Protein 4HON (pdb70)

Secondary structure (DSSP, 8-state):
--TT-PPEEE---TGGGS-HHHHHHHHHHTTGGGGSEEEEPPPTT--S-S--TT-TT-EES--EEEEEEEETTEEEEEEEE---EEHHHHHHHHTSTTTSPPP-SSHHHHHHHHHHSTTSS--EEEEEEE---S-TT--SS-TT----GGGHHHHHH----TTTTS-EEEEE-TT-EEEEEPPGGG-EEEEEEEEES-EEEEEE-GGGHHHHHHHHHHHSTTTTTT-S-GGGG--EEE-HHHHHHTT---EEEEEPTT-EEEEPTT-EEEEEESSSEEEEEEEE--GGGHHHHHH----SSSS------SHHHHHHH-GGGHHHHHHHH-/--TT-PPEEE---TGGGS-HHHHHHHHHHTTGGGGSEEEEPPPTT--SSS--TTGGG-EESS-EEEEEEEETTEEEEEEEE---EEHHHHHHHHHSTTTSPPP-SSHHHHHHHHHHTTTSS--EEEEEEE---S-TT--SS-TT----GGGHHHHHH----BTTTB-EEEEE-TT-EEEEE--GGG-EEEEEEEEES-EEEEEE-GGGHHHHHHHHHHHSTTHHHH-S-GGGG--EEE-HHHHHHTT---EEEEEPTT-EEEE-TT-EEEEEE-SSEEEEEEEE--GGGHHHHHH----SSSS------SHHHHHHH-TTTHHHHHHHH-/-----S-B-/------

B-factor: mean 20.5, std 7.8, range [8.02, 72.19]

Nearest PDB structures (foldseek):
  4hon-assembly2_B  TM=1.002E+00  e=4.553E-74  Homo sapiens
  4hoo-assembly2_B  TM=9.951E-01  e=5.581E-70  Homo sapiens
  4lxl-assembly1_A  TM=9.914E-01  e=5.053E-61  Homo sapiens
  2q8c-assembly2_B  TM=9.877E-01  e=1.586E-57  Homo sapiens
  3pdq-assembly1_A  TM=9.867E-01  e=2.946E-57  Homo sapiens

GO terms:
  GO:0006954 inflammatory response (P, IDA)
  GO:0005634 nucleus (C, IC)
  GO:0035861 site of double-strand break (C, IDA)
  GO:0001932 regulation of protein phosphorylation (P, IMP)
  GO:0035563 positive regulation of chromatin binding (P, IMP)
  GO:2001034 positive regulation of double-strand break repair via nonhomologous end joining (P, IMP)
  GO:0071479 cellular response to ionizing radiation (P, IMP)
  GO:0000724 double-strand break repair via homologous recombination (P, IMP)
  GO:0005634 nucleus (C, EXP)
  GO:0005654 nucleoplasm (C, TAS)
  GO:0032452 histone demethylase activity (F, TAS)
  GO:0005515 protein binding (F, IPI)
  GO:0032454 histone H3K9 demethylase activity (F, IDA)
  GO:0140684 histone H3K9me2/H3K9me3 demethylase activity (F, IDA)
  GO:0072562 blood microparticle (C, HDA)

Sequence (675 aa):
QNPNCNIMIFHPTKEEFNDFDKYIAYMESQGAHRAGLAKIIPPKEWKARETYDNISEILIATTPLQQVASGRAGVFTQYYHKKKKAMTVGEYRHLANSKKYQTPPHQNFEDLERKYWKNRIYNSPIYGADISSSGSLFDENTKQWNLGHLGTIQDLLEKECGVVIEGVNTPYLYFGMWKTTFAWHTEDMDLYSINYLHLGEPKTWYVVPPEHGQRLERLARELFPGSSRGCGAFLRHKVALISPTVLKENGIPFNRRITQEAGEFMVTFPYGYHAGFNHGFNCAEAINFATPRWIDYGKMASQCSCGEARVTFSMDAFVRILQPERYDLWKRGQDQNPNCNIMIFHPTKEEEFNDFDKYIAYMESQGAHRAGLAKIIPPKEWKARETYDNISSEILIATPLQQVASGRAGVFTQYHKKKKAMTVGEYRHLANSKKYQTPPHQNFEDLERKYWKNRIYNSPIYGADISSGSLFDENTKQWNLGHLGTIQDLLEKECGVVIEGVNTPYLYFGMWKTTFAWHTEDMDLYSINYLHLGEPKTWYVVPPEHGQRLERLARELFPGSSRGCGAFFLRHKVALISPTVLKENGIPFNRITQEAGEFMVTFPYGYHAGFNHGFNCAEAINFATPRWIDYGKMASQQCSCGEARVTFSMDAFVRILQPERYDLWKRGQDTARSSTGGKAARSTGG

Solvent-accessible surface area: 29691 Å² total

Foldseek 3Di:
DCPVLDAEEEEDAPVLQQAQQVNVVVCVVVVNQQNQKYKYFYHPPAAQADDPVPQQAAKLQWWWFWAWDDADQKTFIDTDTDHIDGNNVLQVVLCDPLRDFDDDDDDVGSQCCLRHCLRGSGFIKSWQAFDADGDPPRNGPRQLPNPAPVVCCCVVVVDDDRQANTKIKIWAFANAKFAWDADALLFKKKKAWADDFKKKKKKAGLVQLVVVVVVCPVRPDPQPVQWDHSCLLRGIGGGVVRCVVSVGDMDMDMDDHNMMMMGGGNIIMMTGTRGTTMMMMYTHHHLVCLVSSVVPGDTRRPSRHDHDDSLSVCVPPVVVCNVVSVVVVD/DPPVLDAEEEEDDPVRLQALQVVVVVCVVVVNQQNQKYKYFYHPPAAQDDDCVPQQAAKLQWWWFWAWDDDDQKTFTDTDTDHIDGLVVLQVVLCDPLRDFDDADDPVGSLVCLRHPLRGSRFIKSWQAFDADGDPPRNGPNQLPNPAPVVCCCVVVVDDDRQANTKIKIWAFASAKWAKDADVLLFKKKKAWADDFKKKKKKAGLVQLVVVVVVVCVSPVVQCVQKVHRCLLRTIGGGPVRCVVSVGDMDMDMDHHNMMMMGGGNIIMMIHTRGTTMMMMYTHHHLVSLVSSLVPDDTDNPSRPDHDDSLSVCVPPVVVCNVVSVVVVD/DDDDDDDDD/DADDDD

CATH classification: 2.60.120.650

Organism: Homo sapiens (NCBI:txid9606)

Radius of gyration: 28.62 Å; Cα contacts (8 Å, |Δi|>4): 1474; chains: 4; bounding box: 68×84×57 Å

InterPro domains:
  IPR003347 JmjC domain [PF02373] (179-295)
  IPR003347 JmjC domain [PS51184] (146-312)
  IPR003347 JmjC domain [SM00558] (146-312)
  IPR003349 JmjN domain [PF02375] (19-53)
  IPR003349 JmjN domain [PS51183] (18-60)
  IPR003349 JmjN domain [SM00545] (17-59)

Structure (mmCIF, N/CA/C/O backbone):
data_4HON
#
_entry.id   4HON
#
_cell.length_a   72.202
_cell.length_b   79.675
_cell.length_c   175.938
_cell.angle_alpha   90.00
_cell.angle_beta   90.00
_cell.angle_gamma   90.00
#
_symmetry.space_group_name_H-M   'P 21 21 21'
#
loop_
_entity.id
_entity.type
_entity.pdbx_description
1 polymer 'Lysine-specific demethylase 4D'
2 polymer 'Histone H3 Peptide'
3 non-polymer '2-OXOGLUTARIC ACID'
4 non-polymer 'NICKEL (II) ION'
5 non-polymer 'ZINC ION'
6 non-polymer 'THIOCYANATE ION'
7 non-polymer 'NITRATE ION'
8 non-polymer 1,3-PROPANDIOL
9 water water
#
loop_
_atom_site.group_PDB
_atom_site.id
_atom_site.type_symbol
_atom_site.label_atom_id
_atom_site.label_alt_id
_atom_site.label_comp_id
_atom_site.label_asym_id
_atom_site.label_entity_id
_atom_site.label_seq_id
_atom_site.pdbx_PDB_ins_code
_atom_site.Cartn_x
_atom_site.Cartn_y
_atom_site.Cartn_z
_atom_site.occupancy
_atom_site.B_iso_or_equiv
_atom_site.auth_seq_id
_atom_site.auth_comp_id
_atom_site.auth_asym_id
_atom_site.auth_atom_id
_atom_site.pdbx_PDB_model_num
ATOM 1 N N . GLN A 1 1 ? -16.931 -15.403 5.287 1.00 38.18 12 GLN A N 1
ATOM 2 C CA . GLN A 1 1 ? -17.005 -15.960 6.673 1.00 38.13 12 GLN A CA 1
ATOM 3 C C . GLN A 1 1 ? -17.253 -14.889 7.752 1.00 36.67 12 GLN A C 1
ATOM 4 O O . GLN A 1 1 ? -16.832 -13.746 7.612 1.00 36.74 12 GLN A O 1
ATOM 10 N N . ASN A 1 2 ? -17.959 -15.263 8.811 1.00 35.03 13 ASN A N 1
ATOM 11 C CA . ASN A 1 2 ? -18.456 -14.256 9.786 1.00 32.58 13 ASN A CA 1
ATOM 12 C C . ASN A 1 2 ? -18.979 -12.939 9.142 1.00 32.67 13 ASN A C 1
ATOM 13 O O . ASN A 1 2 ? -18.495 -11.836 9.463 1.00 31.99 13 ASN A O 1
ATOM 18 N N . PRO A 1 3 ? -19.971 -13.043 8.227 1.00 32.17 14 PRO A N 1
ATOM 19 C CA . PRO A 1 3 ? -20.389 -11.830 7.504 1.00 31.93 14 PRO A CA 1
ATOM 20 C C . PRO A 1 3 ? -21.014 -10.771 8.416 1.00 30.86 14 PRO A C 1
ATOM 21 O O . PRO A 1 3 ? -20.889 -9.574 8.148 1.00 31.48 14 PRO A O 1
ATOM 25 N N . ASN A 1 4 ? -21.691 -11.207 9.475 1.00 30.09 15 ASN A N 1
ATOM 26 C CA . ASN A 1 4 ? -22.365 -10.272 10.381 1.00 28.97 15 ASN A CA 1
ATOM 27 C C . ASN A 1 4 ? -21.453 -9.705 11.491 1.00 27.27 15 ASN A C 1
ATOM 28 O O . ASN A 1 4 ? -21.920 -8.951 12.351 1.00 26.21 15 ASN A O 1
ATOM 33 N N . CYS A 1 5 ? -20.176 -10.077 11.458 1.00 24.78 16 CYS A N 1
ATOM 34 C CA . CYS A 1 5 ? -19.173 -9.594 12.431 1.00 23.96 16 CYS A CA 1
ATOM 35 C C . CYS A 1 5 ? -19.569 -9.904 13.876 1.00 22.41 16 CYS A C 1
ATOM 36 O O . CYS A 1 5 ? -19.430 -9.038 14.743 1.00 21.28 16 CYS A O 1
ATOM 39 N N . ASN A 1 6 ? -20.044 -11.122 14.126 1.00 21.29 17 ASN A N 1
ATOM 40 C CA . ASN A 1 6 ? -20.371 -11.588 15.493 1.00 20.55 17 ASN A CA 1
ATOM 41 C C . ASN A 1 6 ? -19.100 -11.872 16.257 1.00 19.06 17 ASN A C 1
ATOM 42 O O . ASN A 1 6 ? -18.091 -12.282 15.658 1.00 19.56 17 ASN A O 1
ATOM 47 N N . ILE A 1 7 ? -19.133 -11.675 17.574 1.00 16.89 18 ILE A N 1
ATOM 48 C CA . ILE A 1 7 ? -17.977 -12.015 18.403 1.00 16.22 18 ILE A CA 1
ATOM 49 C C . ILE A 1 7 ? -17.957 -13.527 18.511 1.00 17.19 18 ILE A C 1
ATOM 50 O O . ILE A 1 7 ? -18.952 -14.126 18.960 1.00 17.63 18 ILE A O 1
ATOM 55 N N . MET A 1 8 ? -16.862 -14.139 18.069 1.00 15.82 19 MET A N 1
ATOM 56 C CA . MET A 1 8 ? -16.780 -15.595 18.073 1.00 16.02 19 MET A CA 1
ATOM 57 C C . MET A 1 8 ? -16.103 -16.083 19.350 1.00 15.63 19 MET A C 1
ATOM 58 O O . MET A 1 8 ? -15.265 -15.380 19.923 1.00 15.40 19 MET A O 1
ATOM 63 N N . ILE A 1 9 ? -16.488 -17.277 19.805 1.00 14.77 20 ILE A N 1
ATOM 64 C CA . ILE A 1 9 ? -15.979 -17.860 21.036 1.00 13.82 20 ILE A CA 1
ATOM 65 C C . ILE A 1 9 ? -15.347 -19.203 20.683 1.00 15.54 20 ILE A C 1
ATOM 66 O O . ILE A 1 9 ? -15.981 -20.013 19.978 1.00 16.05 20 ILE A O 1
ATOM 71 N N . PHE A 1 10 ? -14.117 -19.407 21.134 1.00 14.64 21 PHE A N 1
ATOM 72 C CA . PHE A 1 10 ? -13.309 -20.543 20.744 1.00 16.09 21 PHE A CA 1
ATOM 73 C C . PHE A 1 10 ? -13.008 -21.426 21.916 1.00 16.06 21 PHE A C 1
ATOM 74 O O . PHE A 1 10 ? -12.762 -20.946 23.016 1.00 15.56 21 PHE A O 1
ATOM 82 N N . HIS A 1 11 ? -13.001 -22.745 21.648 1.00 16.51 22 HIS A N 1
ATOM 83 C CA . HIS A 1 11 ? -12.666 -23.738 22.638 1.00 16.65 22 HIS A CA 1
ATOM 84 C C . HIS A 1 11 ? -11.553 -24.640 22.128 1.00 17.87 22 HIS A C 1
ATOM 85 O O . HIS A 1 11 ? -11.824 -25.795 21.731 1.00 17.79 22 HIS A O 1
ATOM 92 N N . PRO A 1 12 ? -10.304 -24.145 22.147 1.00 18.10 23 PRO A N 1
ATOM 93 C CA . PRO A 1 12 ? -9.182 -24.978 21.694 1.00 18.18 23 PRO A CA 1
ATOM 94 C C . PRO A 1 12 ? -8.963 -26.205 22.584 1.00 18.72 23 PRO A C 1
ATOM 95 O O . PRO A 1 12 ? -9.189 -26.183 23.796 1.00 18.36 23 PRO A O 1
ATOM 99 N N . THR A 1 13 ? -8.556 -27.306 21.957 1.00 19.99 24 THR A N 1
ATOM 100 C CA . THR A 1 13 ? -8.138 -28.479 22.693 1.00 20.88 24 THR A CA 1
ATOM 101 C C . THR A 1 13 ? -6.726 -28.241 23.248 1.00 22.01 24 THR A C 1
ATOM 102 O O . THR A 1 13 ? -6.030 -27.286 22.835 1.00 21.99 24 THR A O 1
ATOM 106 N N . LYS A 1 14 ? -6.286 -29.113 24.154 1.00 23.08 25 LYS A N 1
ATOM 107 C CA . LYS A 1 14 ? -4.918 -29.058 24.672 1.00 25.08 25 LYS A CA 1
ATOM 108 C C . LYS A 1 14 ? -3.903 -29.057 23.523 1.00 25.95 25 LYS A C 1
ATOM 109 O O . LYS A 1 14 ? -2.926 -28.302 23.572 1.00 26.26 25 LYS A O 1
ATOM 112 N N . GLU A 1 15 ? -4.148 -29.867 22.482 1.00 26.84 26 GLU A N 1
ATOM 113 C CA . GLU A 1 15 ? -3.229 -29.921 21.326 1.00 27.23 26 GLU A CA 1
ATOM 114 C C . GLU A 1 15 ? -3.214 -28.590 20.556 1.00 27.35 26 GLU A C 1
ATOM 115 O O . GLU A 1 15 ? -2.175 -28.184 20.010 1.00 27.99 26 GLU A O 1
ATOM 117 N N . GLU A 1 16 ? -4.359 -27.915 20.514 1.00 25.79 27 GLU A N 1
ATOM 118 C CA . GLU A 1 16 ? -4.477 -26.665 19.757 1.00 25.39 27 GLU A CA 1
ATOM 119 C C . GLU A 1 16 ? -3.947 -25.463 20.540 1.00 24.26 27 GLU A C 1
ATOM 120 O O . GLU A 1 16 ? -3.832 -24.359 19.985 1.00 24.61 27 GLU A O 1
ATOM 126 N N . PHE A 1 17 ? -3.585 -25.692 21.795 1.00 24.05 28 PHE A N 1
ATOM 127 C CA . PHE A 1 17 ? -3.190 -24.615 22.716 1.00 23.78 28 PHE A CA 1
ATOM 128 C C . PHE A 1 17 ? -1.683 -24.496 22.800 1.00 25.14 28 PHE A C 1
ATOM 129 O O . PHE A 1 17 ? -1.155 -23.724 23.606 1.00 23.88 28 PHE A O 1
ATOM 137 N N . ASN A 1 18 ? -0.985 -25.269 21.967 1.00 26.17 29 ASN A N 1
ATOM 138 C CA . ASN A 1 18 ? 0.462 -25.269 21.998 1.00 28.35 29 ASN A CA 1
ATOM 139 C C . ASN A 1 18 ? 1.145 -24.208 21.182 1.00 28.09 29 ASN A C 1
ATOM 140 O O . ASN A 1 18 ? 2.289 -23.853 21.476 1.00 30.59 29 ASN A O 1
ATOM 145 N N . ASP A 1 19 ? 0.477 -23.699 20.155 1.00 26.96 30 ASP A N 1
ATOM 146 C CA . ASP A 1 19 ? 1.148 -22.783 19.244 1.00 25.90 30 ASP A CA 1
ATOM 147 C C . ASP A 1 19 ? 0.271 -21.556 19.077 1.00 23.47 30 ASP A C 1
ATOM 148 O O . ASP A 1 19 ? -0.717 -21.586 18.340 1.00 22.66 30 ASP A O 1
ATOM 153 N N . PHE A 1 20 ? 0.645 -20.492 19.779 1.00 22.33 31 PHE A N 1
ATOM 154 C CA . PHE A 1 20 ? -0.236 -19.318 19.895 1.00 21.14 31 PHE A CA 1
ATOM 155 C C . PHE A 1 20 ? -0.524 -18.713 18.526 1.00 21.00 31 PHE A C 1
ATOM 156 O O . PHE A 1 20 ? -1.669 -18.533 18.124 1.00 20.18 31 PHE A O 1
ATOM 164 N N . ASP A 1 21 ? 0.533 -18.411 17.779 1.00 21.51 32 ASP A N 1
ATOM 165 C CA . ASP A 1 21 ? 0.331 -17.797 16.468 1.00 22.45 32 ASP A CA 1
ATOM 166 C C . ASP A 1 21 ? -0.534 -18.610 15.539 1.00 21.24 32 ASP A C 1
ATOM 167 O O . ASP A 1 21 ? -1.320 -18.059 14.757 1.00 20.40 32 ASP A O 1
ATOM 172 N N . LYS A 1 22 ? -0.351 -19.921 15.591 1.00 20.89 33 LYS A N 1
ATOM 173 C CA . LYS A 1 22 ? -1.112 -20.829 14.738 1.00 21.56 33 LYS A CA 1
ATOM 174 C C . LYS A 1 22 ? -2.597 -20.768 15.051 1.00 20.47 33 LYS A C 1
ATOM 175 O O . LYS A 1 22 ? -3.444 -20.757 14.132 1.00 20.95 33 LYS A O 1
ATOM 181 N N . TYR A 1 23 ? -2.916 -20.755 16.342 1.00 20.30 34 TYR A N 1
ATOM 182 C CA . TYR A 1 23 ? -4.319 -20.656 16.762 1.00 19.54 34 TYR A CA 1
ATOM 183 C C . TYR A 1 23 ? -4.958 -19.310 16.409 1.00 18.77 34 TYR A C 1
ATOM 184 O O . TYR A 1 23 ? -6.099 -19.282 15.930 1.00 19.45 34 TYR A O 1
ATOM 193 N N . ILE A 1 24 ? -4.210 -18.207 16.577 1.00 18.82 35 ILE A N 1
ATOM 194 C CA . ILE A 1 24 ? -4.709 -16.878 16.136 1.00 18.39 35 ILE A CA 1
ATOM 195 C C . ILE A 1 24 ? -5.030 -16.912 14.629 1.00 18.80 35 ILE A C 1
ATOM 196 O O . ILE A 1 24 ? -6.105 -16.501 14.195 1.00 17.26 35 ILE A O 1
ATOM 201 N N . ALA A 1 25 ? -4.115 -17.475 13.832 1.00 18.90 36 ALA A N 1
ATOM 202 C CA . ALA A 1 25 ? -4.366 -17.598 12.395 1.00 19.47 36 ALA A CA 1
ATOM 203 C C . ALA A 1 25 ? -5.621 -18.420 12.092 1.00 19.28 36 ALA A C 1
ATOM 204 O O . ALA A 1 25 ? -6.430 -18.061 11.223 1.00 18.94 36 ALA A O 1
ATOM 206 N N . TYR A 1 26 ? -5.773 -19.531 12.801 1.00 19.71 37 TYR A N 1
ATOM 207 C CA . TYR A 1 26 ? -6.963 -20.361 12.655 1.00 20.96 37 TYR A CA 1
ATOM 208 C C . TYR A 1 26 ? -8.249 -19.559 12.957 1.00 19.44 37 TYR A C 1
ATOM 209 O O . TYR A 1 26 ? -9.217 -19.609 12.197 1.00 19.60 37 TYR A O 1
ATOM 218 N N . MET A 1 27 ? -8.251 -18.830 14.074 1.00 18.35 38 MET A N 1
ATOM 219 C CA . MET A 1 27 ? -9.384 -17.984 14.426 1.00 17.62 38 MET A CA 1
ATOM 220 C C . MET A 1 27 ? -9.717 -17.011 13.290 1.00 17.33 38 MET A C 1
ATOM 221 O O . MET A 1 27 ? -10.872 -16.849 12.910 1.00 17.79 38 MET A O 1
ATOM 226 N N . GLU A 1 28 ? -8.686 -16.398 12.708 1.00 17.81 39 GLU A N 1
ATOM 227 C CA . GLU A 1 28 ? -8.920 -15.467 11.613 1.00 18.34 39 GLU A CA 1
ATOM 228 C C . GLU A 1 28 ? -9.415 -16.162 10.359 1.00 19.05 39 GLU A C 1
ATOM 229 O O . GLU A 1 28 ? -10.170 -15.568 9.582 1.00 19.01 39 GLU A O 1
ATOM 235 N N . SER A 1 29 ? -9.008 -17.421 10.174 1.00 20.65 40 SER A N 1
ATOM 236 C CA . SER A 1 29 ? -9.474 -18.171 9.006 1.00 21.49 40 SER A CA 1
ATOM 237 C C . SER A 1 29 ? -10.983 -18.440 9.105 1.00 22.09 40 SER A C 1
ATOM 238 O O . SER A 1 29 ? -11.629 -18.680 8.077 1.00 23.32 40 SER A O 1
ATOM 241 N N . GLN A 1 30 ? -11.533 -18.398 10.331 1.00 21.95 41 GLN A N 1
ATOM 242 C CA . GLN A 1 30 ? -12.972 -18.541 10.597 1.00 21.45 41 GLN A CA 1
ATOM 243 C C . GLN A 1 30 ? -13.721 -17.196 10.681 1.00 20.44 41 GLN A C 1
ATOM 244 O O . GLN A 1 30 ? -14.929 -17.162 10.911 1.00 20.46 41 GLN A O 1
ATOM 250 N N . GLY A 1 31 ? -12.981 -16.109 10.472 1.00 19.13 42 GLY A N 1
ATOM 251 C CA . GLY A 1 31 ? -13.523 -14.763 10.376 1.00 18.74 42 GLY A CA 1
ATOM 252 C C . GLY A 1 31 ? -13.572 -14.032 11.722 1.00 18.42 42 GLY A C 1
ATOM 253 O O . GLY A 1 31 ? -14.270 -13.017 11.833 1.00 17.66 42 GLY A O 1
ATOM 254 N N . ALA A 1 32 ? -12.825 -14.510 12.717 1.00 16.54 43 ALA A N 1
ATOM 255 C CA . ALA A 1 32 ? -12.951 -13.953 14.093 1.00 17.24 43 ALA A CA 1
ATOM 256 C C . ALA A 1 32 ? -12.634 -12.454 14.102 1.00 17.35 43 ALA A C 1
ATOM 257 O O . ALA A 1 32 ? -13.299 -11.679 14.809 1.00 18.07 43 ALA A O 1
ATOM 259 N N . HIS A 1 33 ? -11.589 -12.071 13.365 1.00 17.32 44 HIS A N 1
ATOM 260 C CA . HIS A 1 33 ? -11.142 -10.674 13.304 1.00 17.42 44 HIS A CA 1
ATOM 261 C C . HIS A 1 33 ? -12.194 -9.674 12.825 1.00 17.46 44 HIS A C 1
ATOM 262 O O . HIS A 1 33 ? -12.094 -8.465 13.160 1.00 16.72 44 HIS A O 1
ATOM 269 N N . ARG A 1 34 ? -13.196 -10.136 12.068 1.00 16.54 45 ARG A N 1
ATOM 270 C CA . ARG A 1 34 ? -14.207 -9.228 11.510 1.00 17.66 45 ARG A CA 1
ATOM 271 C C . ARG A 1 34 ? -15.021 -8.554 12.630 1.00 17.33 45 ARG A C 1
ATOM 272 O O . ARG A 1 34 ? -15.469 -7.421 12.469 1.00 17.12 45 ARG A O 1
ATOM 280 N N . ALA A 1 35 ? -15.191 -9.246 13.752 1.00 15.66 46 ALA A N 1
ATOM 281 C CA . ALA A 1 35 ? -15.919 -8.660 14.903 1.00 15.42 46 ALA A CA 1
ATOM 282 C C . ALA A 1 35 ? -15.074 -7.617 15.661 1.00 14.76 46 ALA A C 1
ATOM 283 O O . ALA A 1 35 ? -15.628 -6.745 16.361 1.00 14.05 46 ALA A O 1
ATOM 285 N N . GLY A 1 36 ? -13.754 -7.780 15.601 1.00 13.62 47 GLY A N 1
ATOM 286 C CA . GLY A 1 36 ? -12.821 -6.910 16.329 1.00 13.24 47 GLY A CA 1
ATOM 287 C C . GLY A 1 36 ? -12.432 -7.440 17.689 1.00 12.62 47 GLY A C 1
ATOM 288 O O . GLY A 1 36 ? -11.501 -6.941 18.318 1.00 13.16 47 GLY A O 1
ATOM 289 N N . LEU A 1 37 ? -13.139 -8.472 18.139 1.00 12.96 48 LEU A N 1
ATOM 290 C CA . LEU A 1 37 ? -12.897 -9.047 19.454 1.00 13.14 48 LEU A CA 1
ATOM 291 C C . LEU A 1 37 ? -13.291 -10.533 19.387 1.00 12.67 48 LEU A C 1
ATOM 292 O O . LEU A 1 37 ? -14.292 -10.857 18.735 1.00 13.33 48 LEU A O 1
ATOM 297 N N . ALA A 1 38 ? -12.523 -11.399 20.037 1.00 12.14 49 ALA A N 1
ATOM 298 C CA . ALA A 1 38 ? -12.913 -12.834 20.201 1.00 12.89 49 ALA A CA 1
ATOM 299 C C . ALA A 1 38 ? -12.696 -13.285 21.639 1.00 13.61 49 ALA A C 1
ATOM 300 O O . ALA A 1 38 ? -11.807 -12.777 22.327 1.00 13.08 49 ALA A O 1
ATOM 302 N N . LYS A 1 39 ? -13.464 -14.297 22.068 1.00 12.84 50 LYS A N 1
ATOM 303 C CA . LYS A 1 39 ? -13.221 -14.938 23.357 1.00 12.88 50 LYS A CA 1
ATOM 304 C C . LYS A 1 39 ? -12.542 -16.301 23.164 1.00 13.07 50 LYS A C 1
ATOM 305 O O . LYS A 1 39 ? -12.899 -17.031 22.243 1.00 13.58 50 LYS A O 1
ATOM 311 N N . ILE A 1 40 ? -11.538 -16.597 23.992 1.00 13.06 51 ILE A N 1
ATOM 312 C CA . ILE A 1 40 ? -10.946 -17.945 23.992 1.00 13.41 51 ILE A CA 1
ATOM 313 C C . ILE A 1 40 ? -11.065 -18.577 25.365 1.00 13.64 51 ILE A C 1
ATOM 314 O O . ILE A 1 40 ? -10.557 -18.073 26.394 1.00 13.82 51 ILE A O 1
ATOM 319 N N . ILE A 1 41 ? -11.770 -19.695 25.389 1.00 13.97 52 ILE A N 1
ATOM 320 C CA . ILE A 1 41 ? -11.905 -20.452 26.594 1.00 15.16 52 ILE A CA 1
ATOM 321 C C . ILE A 1 41 ? -10.846 -21.565 26.612 1.00 16.10 52 ILE A C 1
ATOM 322 O O . ILE A 1 41 ? -10.862 -22.411 25.713 1.00 16.62 52 ILE A O 1
ATOM 327 N N . PRO A 1 42 ? -9.937 -21.568 27.605 1.00 16.88 53 PRO A N 1
ATOM 328 C CA . PRO A 1 42 ? -8.815 -22.510 27.551 1.00 17.62 53 PRO A CA 1
ATOM 329 C C . PRO A 1 42 ? -9.282 -23.943 27.814 1.00 18.61 53 PRO A C 1
ATOM 330 O O . PRO A 1 42 ? -10.350 -24.124 28.426 1.00 17.58 53 PRO A O 1
ATOM 334 N N . PRO A 1 43 ? -8.489 -24.938 27.384 1.00 19.53 54 PRO A N 1
ATOM 335 C CA . PRO A 1 43 ? -8.879 -26.335 27.695 1.00 21.50 54 PRO A CA 1
ATOM 336 C C . PRO A 1 43 ? -9.036 -26.558 29.181 1.00 23.84 54 PRO A C 1
ATOM 337 O O . PRO A 1 43 ? -8.282 -26.002 30.013 1.00 23.73 54 PRO A O 1
ATOM 341 N N . LYS A 1 44 ? -9.986 -27.431 29.497 1.00 26.71 55 LYS A N 1
ATOM 342 C CA . LYS A 1 44 ? -10.405 -27.697 30.873 1.00 28.80 55 LYS A CA 1
ATOM 343 C C . LYS A 1 44 ? -9.216 -27.865 31.815 1.00 29.47 55 LYS A C 1
ATOM 344 O O . LYS A 1 44 ? -9.209 -27.291 32.916 1.00 30.72 55 LYS A O 1
ATOM 350 N N . GLU A 1 45 ? -8.214 -28.623 31.385 1.00 29.26 56 GLU A N 1
ATOM 351 C CA . GLU A 1 45 ? -7.052 -28.936 32.216 1.00 29.81 56 GLU A CA 1
ATOM 352 C C . GLU A 1 45 ? -6.046 -27.808 32.458 1.00 30.11 56 GLU A C 1
ATOM 353 O O . GLU A 1 45 ? -5.306 -27.827 33.444 1.00 31.07 56 GLU A O 1
ATOM 355 N N . TRP A 1 46 ? -6.010 -26.832 31.558 1.00 28.43 57 TRP A N 1
ATOM 356 C CA . TRP A 1 46 ? -5.009 -25.764 31.618 1.00 26.35 57 TRP A CA 1
ATOM 357 C C . TRP A 1 46 ? -5.246 -24.889 32.850 1.00 26.18 57 TRP A C 1
ATOM 358 O O . TRP A 1 46 ? -6.385 -24.665 33.265 1.00 25.90 57 TRP A O 1
ATOM 369 N N . LYS A 1 47 ? -4.165 -24.406 33.442 1.00 26.29 58 LYS A N 1
ATOM 370 C CA . LYS A 1 47 ? -4.278 -23.296 34.400 1.00 26.42 58 LYS A CA 1
ATOM 371 C C . LYS A 1 47 ? -3.140 -22.308 34.269 1.00 25.23 58 LYS A C 1
ATOM 372 O O . LYS A 1 47 ? -2.007 -22.685 33.996 1.00 24.87 58 LYS A O 1
ATOM 376 N N . ALA A 1 48 ? -3.439 -21.034 34.487 1.00 23.42 59 ALA A N 1
ATOM 377 C CA . ALA A 1 48 ? -2.422 -19.996 34.423 1.00 22.63 59 ALA A CA 1
ATOM 378 C C . ALA A 1 48 ? -1.408 -20.075 35.566 1.00 22.88 59 ALA A C 1
ATOM 379 O O . ALA A 1 48 ? -0.214 -19.829 35.386 1.00 21.43 59 ALA A O 1
ATOM 381 N N . ARG A 1 49 ? -1.912 -20.411 36.748 1.00 23.83 60 ARG A N 1
ATOM 382 C CA . ARG A 1 49 ? -1.147 -20.343 37.965 1.00 25.54 60 ARG A CA 1
ATOM 383 C C . ARG A 1 49 ? -1.786 -21.348 38.911 1.00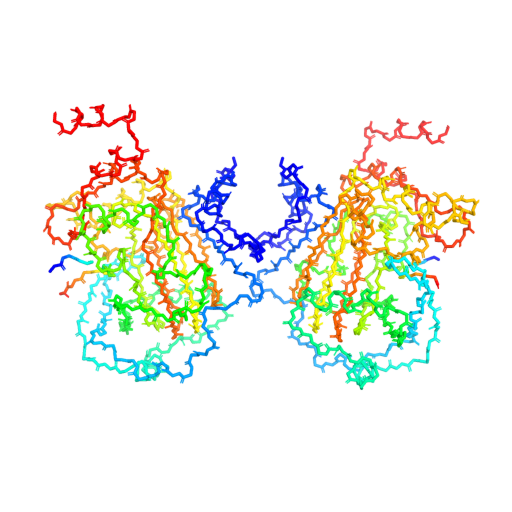 26.24 60 ARG A C 1
ATOM 384 O O . ARG A 1 49 ? -3.008 -21.535 38.888 1.00 25.48 60 ARG A O 1
ATOM 392 N N . GLU A 1 50 ? -0.968 -21.937 39.773 1.00 27.55 61 GLU A N 1
ATOM 393 C CA . GLU A 1 50 ? -1.460 -22.971 40.686 1.00 29.07 61 GLU A CA 1
ATOM 394 C C . GLU A 1 50 ? -2.387 -22.375 41.750 1.00 28.41 61 GLU A C 1
ATOM 395 O O . GLU A 1 50 ? -3.499 -22.856 41.932 1.00 28.29 61 GLU A O 1
ATOM 401 N N . THR A 1 51 ? -1.923 -21.326 42.427 1.00 27.76 62 THR A N 1
ATOM 402 C CA . THR A 1 51 ? -2.748 -20.640 43.401 1.00 28.11 62 THR A CA 1
ATOM 403 C C . THR A 1 51 ? -2.590 -19.116 43.347 1.00 26.45 62 THR A C 1
ATOM 404 O O . THR A 1 51 ? -1.537 -18.606 42.963 1.00 26.42 62 THR A O 1
ATOM 408 N N . TYR A 1 52 ? -3.615 -18.414 43.808 1.00 26.00 63 TYR A N 1
ATOM 409 C CA . TYR A 1 52 ? -3.523 -16.962 43.992 1.00 25.99 63 TYR A CA 1
ATOM 410 C C . TYR A 1 52 ? -3.549 -16.589 45.474 1.00 27.43 63 TYR A C 1
ATOM 411 O O . TYR A 1 52 ? -3.955 -15.485 45.839 1.00 27.01 63 TYR A O 1
ATOM 420 N N . ASP A 1 53 ? -3.084 -17.525 46.307 1.00 29.65 64 ASP A N 1
ATOM 421 C CA . ASP A 1 53 ? -3.104 -17.424 47.775 1.00 32.03 64 ASP A CA 1
ATOM 422 C C . ASP A 1 53 ? -2.246 -16.336 48.337 1.00 31.90 64 ASP A C 1
ATOM 423 O O . ASP A 1 53 ? -2.481 -15.882 49.461 1.00 32.05 64 ASP A O 1
ATOM 428 N N . ASN A 1 54 ? -1.274 -15.937 47.553 1.00 31.74 65 ASN A N 1
ATOM 429 C CA . ASN A 1 54 ? -0.324 -15.029 48.053 1.00 31.88 65 ASN A CA 1
ATOM 430 C C . ASN A 1 54 ? -0.157 -13.798 47.237 1.00 31.90 65 ASN A C 1
ATOM 431 O O . ASN A 1 54 ? 0.915 -13.335 47.051 1.00 33.71 65 ASN A O 1
ATOM 436 N N . ILE A 1 55 ? -1.249 -13.253 46.780 1.00 29.10 66 ILE A N 1
ATOM 437 C CA . ILE A 1 55 ? -1.170 -11.996 46.004 1.00 27.78 66 ILE A CA 1
ATOM 438 C C . ILE A 1 55 ? -1.578 -10.739 46.775 1.00 26.20 66 ILE A C 1
ATOM 439 O O . ILE A 1 55 ? -1.376 -9.626 46.288 1.00 24.16 66 ILE A O 1
ATOM 444 N N . SER A 1 56 ? -2.114 -10.913 47.981 1.00 25.19 67 SER A N 1
ATOM 445 C CA . SER A 1 56 ? -2.596 -9.775 48.763 1.00 24.45 67 SER A CA 1
ATOM 446 C C . SER A 1 56 ? -1.499 -8.787 49.145 1.00 23.29 67 SER A C 1
ATOM 447 O O . SER A 1 56 ? -1.808 -7.643 49.416 1.00 21.56 67 SER A O 1
ATOM 450 N N . GLU A 1 57 ? -0.230 -9.230 49.170 1.00 22.33 68 GLU A N 1
ATOM 451 C CA . GLU A 1 57 ? 0.884 -8.338 49.545 1.00 23.25 68 GLU A CA 1
ATOM 452 C C . GLU A 1 57 ? 1.495 -7.538 48.390 1.00 21.99 68 GLU A C 1
ATOM 45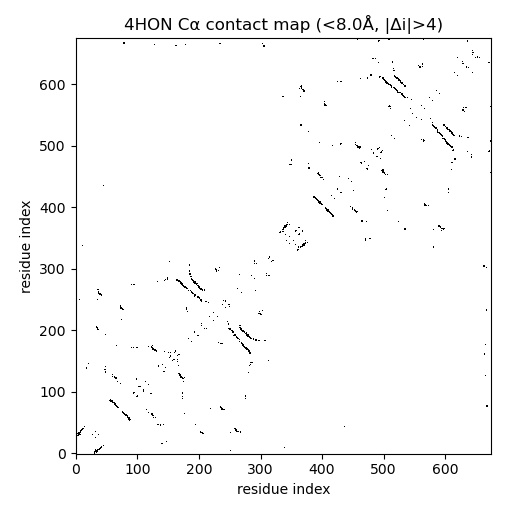3 O O . GLU A 1 57 ? 2.338 -6.654 48.607 1.00 22.51 68 GLU A O 1
ATOM 459 N N . ILE A 1 58 ? 1.030 -7.790 47.165 1.00 20.39 69 ILE A N 1
ATOM 460 C CA . ILE A 1 58 ? 1.482 -7.015 46.024 1.00 19.02 69 ILE A CA 1
ATOM 461 C C . ILE A 1 58 ? 1.126 -5.544 46.282 1.00 18.47 69 ILE A C 1
ATOM 462 O O . ILE A 1 58 ? 0.010 -5.242 46.699 1.00 18.18 69 ILE A O 1
ATOM 467 N N . LEU A 1 59 ? 2.089 -4.643 46.094 1.00 18.14 70 LEU A N 1
ATOM 468 C CA . LEU A 1 59 ? 1.865 -3.222 46.288 1.00 17.78 70 LEU A CA 1
ATOM 469 C C . LEU A 1 59 ? 1.378 -2.557 44.978 1.00 17.20 70 LEU A C 1
ATOM 470 O O . LEU A 1 59 ? 2.039 -2.617 43.933 1.00 18.01 70 LEU A O 1
ATOM 475 N N . ILE A 1 60 ? 0.229 -1.921 45.053 1.00 17.24 71 ILE A N 1
ATOM 476 C CA . ILE A 1 60 ? -0.241 -1.082 43.926 1.00 16.48 71 ILE A CA 1
ATOM 477 C C . ILE A 1 60 ? 0.309 0.317 44.175 1.00 16.99 71 ILE A C 1
ATOM 478 O O . ILE A 1 60 ? -0.199 1.037 45.021 1.00 17.29 71 ILE A O 1
ATOM 483 N N . ALA A 1 61 ? 1.351 0.688 43.437 1.00 18.38 72 ALA A N 1
ATOM 484 C CA . ALA A 1 61 ? 2.102 1.937 43.711 1.00 18.68 72 ALA A CA 1
ATOM 485 C C . ALA A 1 61 ? 1.264 3.163 43.425 1.00 18.72 72 ALA A C 1
ATOM 486 O O . ALA A 1 61 ? 1.339 4.163 44.150 1.00 18.38 72 ALA A O 1
ATOM 488 N N . THR A 1 62 ? 0.454 3.106 42.370 1.00 18.14 73 THR A N 1
ATOM 489 C CA A THR A 1 62 ? -0.302 4.275 41.947 0.50 17.16 73 THR A CA 1
ATOM 490 C CA B THR A 1 62 ? -0.322 4.292 41.966 0.50 17.94 73 THR A CA 1
ATOM 491 C C . THR A 1 62 ? -1.729 3.914 41.523 1.00 17.08 73 THR A C 1
ATOM 492 O O . THR A 1 62 ? -2.000 3.842 40.321 1.00 17.18 73 THR A O 1
ATOM 499 N N . PRO A 1 63 ? -2.626 3.668 42.500 1.00 16.86 74 PRO A N 1
ATOM 500 C CA . PRO A 1 63 ? -4.017 3.449 42.109 1.00 16.41 74 PRO A CA 1
ATOM 501 C C . PRO A 1 63 ? -4.560 4.742 41.507 1.00 17.00 74 PRO A C 1
ATOM 502 O O . PRO A 1 63 ? -4.091 5.841 41.875 1.00 16.96 74 PRO A O 1
ATOM 506 N N . LEU A 1 64 ? -5.514 4.629 40.565 1.00 16.23 75 LEU A N 1
ATOM 507 C CA . LEU A 1 64 ? -6.038 5.799 39.844 1.00 15.78 75 LEU A CA 1
ATOM 508 C C . LEU A 1 64 ? -7.527 5.951 40.077 1.00 15.60 75 LEU A C 1
ATOM 509 O O . LEU A 1 64 ? -8.306 5.018 39.823 1.00 14.76 75 LEU A O 1
ATOM 514 N N . GLN A 1 65 ? -7.935 7.124 40.514 1.00 14.06 76 GLN A N 1
ATOM 515 C CA . GLN A 1 65 ? -9.353 7.409 40.664 1.00 14.08 76 GLN A CA 1
ATOM 516 C C . GLN A 1 65 ? -9.879 7.875 39.310 1.00 14.77 76 GLN A C 1
ATOM 517 O O . GLN A 1 65 ? -9.290 8.769 38.663 1.00 14.25 76 GLN A O 1
ATOM 523 N N . GLN A 1 66 ? -10.945 7.228 38.845 1.00 13.68 77 GLN A N 1
ATOM 524 C CA . GLN A 1 66 ? -11.436 7.476 37.499 1.00 13.20 77 GLN A CA 1
ATOM 525 C C . GLN A 1 66 ? -12.671 8.362 37.495 1.00 13.66 77 GLN A C 1
ATOM 526 O O . GLN A 1 66 ? -13.791 7.904 37.742 1.00 13.31 77 GLN A O 1
ATOM 532 N N . VAL A 1 67 ? -12.458 9.640 37.242 1.00 13.13 78 VAL A N 1
ATOM 533 C CA . VAL A 1 67 ? -13.508 10.643 37.410 1.00 13.75 78 VAL A CA 1
ATOM 534 C C . VAL A 1 67 ? -14.176 10.931 36.096 1.00 12.84 78 VAL A C 1
ATOM 535 O O . VAL A 1 67 ? -13.525 11.402 35.146 1.00 14.01 78 VAL A O 1
ATOM 539 N N . ALA A 1 68 ? -15.473 10.618 36.021 1.00 12.76 79 ALA A N 1
ATOM 540 C CA . ALA A 1 68 ? -16.247 10.829 34.802 1.00 12.78 79 ALA A CA 1
ATOM 541 C C . ALA A 1 68 ? -17.094 12.076 34.926 1.00 13.77 79 ALA A C 1
ATOM 542 O O . ALA A 1 68 ? -17.688 12.330 36.016 1.00 14.38 79 ALA A O 1
ATOM 544 N N . SER A 1 69 ? -17.223 12.801 33.802 1.00 13.99 80 SER A N 1
ATOM 545 C CA . SER A 1 69 ? -18.085 14.004 33.740 1.00 15.14 80 SER A CA 1
ATOM 546 C C . SER A 1 69 ? -18.974 13.882 32.524 1.00 14.75 80 SER A C 1
ATOM 547 O O . SER A 1 69 ? -18.478 13.577 31.446 1.00 15.09 80 SER A O 1
ATOM 550 N N . GLY A 1 70 ? -20.276 14.107 32.670 1.00 14.46 81 GLY A N 1
ATOM 551 C CA . GLY A 1 70 ? -21.140 14.138 31.504 1.00 15.14 81 GLY A CA 1
ATOM 552 C C . GLY A 1 70 ? -22.533 13.684 31.884 1.00 15.68 81 GLY A C 1
ATOM 553 O O . GLY A 1 70 ? -22.896 13.701 33.066 1.00 15.32 81 GLY A O 1
ATOM 554 N N . ARG A 1 71 ? -23.294 13.243 30.879 1.00 15.78 82 ARG A N 1
ATOM 555 C CA . ARG A 1 71 ? -24.656 12.800 31.089 1.00 16.22 82 ARG A CA 1
ATOM 556 C C . ARG A 1 71 ? -25.191 12.043 29.886 1.00 15.34 82 ARG A C 1
ATOM 557 O O . ARG A 1 71 ? -24.617 12.133 28.785 1.00 14.91 82 ARG A O 1
ATOM 565 N N . ALA A 1 72 ? -26.306 11.341 30.083 1.00 15.31 83 ALA A N 1
ATOM 566 C CA . ALA A 1 72 ? -27.013 10.692 28.973 1.00 16.32 83 ALA A CA 1
ATOM 567 C C . ALA A 1 72 ? -26.095 9.815 28.115 1.00 15.92 83 ALA A C 1
ATOM 568 O O . ALA A 1 72 ? -26.133 9.860 26.874 1.00 15.67 83 ALA A O 1
ATOM 570 N N . GLY A 1 73 ? -25.238 9.059 28.789 1.00 16.04 84 GLY A N 1
ATOM 571 C CA . GLY A 1 73 ? -24.438 8.058 28.093 1.00 16.31 84 GLY A CA 1
ATOM 572 C C . GLY A 1 73 ? -23.175 8.580 27.414 1.00 16.16 84 GLY A C 1
ATOM 573 O O . GLY A 1 73 ? -22.509 7.827 26.711 1.00 15.96 84 GLY A O 1
ATOM 574 N N . VAL A 1 74 ? -22.833 9.860 27.618 1.00 14.91 85 VAL A N 1
ATOM 575 C CA . VAL A 1 74 ? -21.663 10.467 26.971 1.00 13.68 85 VAL A CA 1
ATOM 576 C C . VAL A 1 74 ? -20.820 11.136 28.073 1.00 14.10 85 VAL A C 1
ATOM 577 O O . VAL A 1 74 ? -21.237 12.136 28.677 1.00 13.46 85 VAL A O 1
ATOM 581 N N . PHE A 1 75 ? -19.626 10.614 28.316 1.00 12.28 86 PHE A N 1
ATOM 582 C CA . PHE A 1 75 ? -18.776 11.125 29.403 1.00 12.28 86 PHE A CA 1
ATOM 583 C C . PHE A 1 75 ? -17.346 11.264 28.953 1.00 12.90 86 PHE A C 1
ATOM 584 O O . PHE A 1 75 ? -16.923 10.549 28.046 1.00 12.52 86 PHE A O 1
ATOM 592 N N . THR A 1 76 ? -16.607 12.177 29.590 1.00 13.67 87 THR A N 1
ATOM 593 C CA . THR A 1 76 ? -15.156 12.137 29.531 1.00 14.40 87 THR A CA 1
ATOM 594 C C . THR A 1 76 ? -14.673 11.649 30.897 1.00 14.71 87 THR A C 1
ATOM 595 O O . THR A 1 76 ? -15.344 11.838 31.930 1.00 14.09 87 THR A O 1
ATOM 599 N N . GLN A 1 77 ? -13.543 10.962 30.893 1.00 15.21 88 GLN A N 1
ATOM 600 C CA . GLN A 1 77 ? -12.981 10.427 32.123 1.00 14.73 88 GLN A CA 1
ATOM 601 C C . GLN A 1 77 ? -11.522 10.876 32.237 1.00 15.32 88 GLN A C 1
ATOM 602 O O . GLN A 1 77 ? -10.785 10.901 31.245 1.00 14.02 88 GLN A O 1
ATOM 608 N N . TYR A 1 78 ? -11.127 11.273 33.435 1.00 14.72 89 TYR A N 1
ATOM 609 C CA A TYR A 1 78 ? -9.736 11.603 33.700 0.50 15.71 89 TYR A CA 1
ATOM 610 C CA B TYR A 1 78 ? -9.735 11.609 33.707 0.50 15.83 89 TYR A CA 1
ATOM 611 C C . TYR A 1 78 ? -9.330 10.897 34.973 1.00 16.19 89 TYR A C 1
ATOM 612 O O . TYR A 1 78 ? -10.203 10.483 35.755 1.00 16.61 89 TYR A O 1
ATOM 629 N N . HIS A 1 79 ? -8.024 10.756 35.168 1.00 16.21 90 HIS A N 1
ATOM 630 C CA . HIS A 1 79 ? -7.477 9.982 36.289 1.00 17.98 90 HIS A CA 1
ATOM 631 C C . HIS A 1 79 ? -6.784 10.880 37.315 1.00 18.76 90 HIS A C 1
ATOM 632 O O . HIS A 1 79 ? -6.064 11.821 36.945 1.00 18.97 90 HIS A O 1
ATOM 639 N N . LYS A 1 80 ? -7.033 10.592 38.582 1.00 18.40 91 LYS A N 1
ATOM 640 C CA . LYS A 1 80 ? -6.329 11.252 39.689 1.00 20.58 91 LYS A CA 1
ATOM 641 C C . LYS A 1 80 ? -5.535 10.166 40.432 1.00 21.54 91 LYS A C 1
ATOM 642 O O . LYS A 1 80 ? -6.102 9.141 40.818 1.00 19.87 91 LYS A O 1
ATOM 646 N N . LYS A 1 81 ? -4.223 10.389 40.625 1.00 22.22 92 LYS A N 1
ATOM 647 C CA . LYS A 1 81 ? -3.375 9.453 41.387 1.00 23.29 92 LYS A CA 1
ATOM 648 C C . LYS A 1 81 ? -3.773 9.430 42.865 1.00 23.18 92 LYS A C 1
ATOM 649 O O . LYS A 1 81 ? -4.063 10.470 43.466 1.00 23.80 92 LYS A O 1
ATOM 654 N N . LYS A 1 82 ? -3.799 8.232 43.446 1.00 22.50 93 LYS A N 1
ATOM 655 C CA . LYS A 1 82 ? -4.069 8.061 44.884 1.00 22.32 93 LYS A CA 1
ATOM 656 C C . LYS A 1 82 ? -2.874 7.386 45.545 1.00 21.15 93 LYS A C 1
ATOM 657 O O . LYS A 1 82 ? -1.996 6.893 44.854 1.00 21.68 93 LYS A O 1
ATOM 662 N N . LYS A 1 83 ? -2.875 7.359 46.877 1.00 21.68 94 LYS A N 1
ATOM 663 C CA . LYS A 1 83 ? -1.803 6.749 47.660 1.00 21.19 94 LYS A CA 1
ATOM 664 C C . LYS A 1 83 ? -1.660 5.247 47.415 1.00 21.00 94 LYS A C 1
ATOM 665 O O . LYS A 1 83 ? -2.652 4.546 47.201 1.00 21.37 94 LYS A O 1
ATOM 667 N N . ALA A 1 84 ? -0.429 4.744 47.453 1.00 20.14 95 ALA A N 1
ATOM 668 C CA . ALA A 1 84 ? -0.198 3.293 47.312 1.00 19.59 95 ALA A CA 1
ATOM 669 C C . ALA A 1 84 ? -0.986 2.489 48.342 1.00 18.68 95 ALA A C 1
ATOM 670 O O . ALA A 1 84 ? -1.282 2.972 49.455 1.00 18.66 95 ALA A O 1
ATOM 672 N N . MET A 1 85 ? -1.332 1.261 47.966 1.00 18.05 96 MET A N 1
ATOM 673 C CA . MET A 1 85 ? -2.020 0.345 48.864 1.00 16.98 96 MET A CA 1
ATOM 674 C C . MET A 1 85 ? -1.775 -1.051 48.339 1.00 16.74 96 MET A C 1
ATOM 675 O O . MET A 1 85 ? -1.479 -1.238 47.150 1.00 15.77 96 MET A O 1
ATOM 680 N N . THR A 1 86 ? -1.874 -2.043 49.211 1.00 16.75 97 THR A N 1
ATOM 681 C CA . THR A 1 86 ? -1.638 -3.429 48.785 1.00 16.74 97 THR A CA 1
ATOM 682 C C . THR A 1 86 ? -2.884 -3.922 48.062 1.00 15.80 97 THR A C 1
ATOM 683 O O . THR A 1 86 ? -3.949 -3.307 48.196 1.00 16.41 97 THR A O 1
ATOM 687 N N . VAL A 1 87 ? -2.732 -5.017 47.337 1.00 15.34 98 VAL A N 1
ATOM 688 C CA . VAL A 1 87 ? -3.869 -5.699 46.698 1.00 15.99 98 VAL A CA 1
ATOM 689 C C . VAL A 1 87 ? -4.884 -6.095 47.759 1.00 16.42 98 VAL A C 1
ATOM 690 O O . VAL A 1 87 ? -6.092 -5.944 47.564 1.00 16.17 98 VAL A O 1
ATOM 694 N N . GLY A 1 88 ? -4.402 -6.567 48.913 1.00 17.36 99 GLY A N 1
ATOM 695 C CA . GLY A 1 88 ? -5.316 -6.850 50.035 1.00 17.38 99 GLY A CA 1
ATOM 696 C C . GLY A 1 88 ? -6.137 -5.656 50.512 1.00 18.32 99 GLY A C 1
ATOM 697 O O . GLY A 1 88 ? -7.346 -5.764 50.746 1.00 17.81 99 GLY A O 1
ATOM 698 N N . GLU A 1 89 ? -5.494 -4.502 50.620 1.00 17.93 100 GLU A N 1
ATOM 699 C CA . GLU A 1 89 ? -6.172 -3.296 51.021 1.00 18.26 100 GLU A CA 1
ATOM 700 C C . GLU A 1 89 ? -7.158 -2.849 49.942 1.00 17.33 100 GLU A C 1
ATOM 701 O O . GLU A 1 89 ? -8.240 -2.353 50.247 1.00 17.24 100 GLU A O 1
ATOM 707 N N . TYR A 1 90 ? -6.754 -3.057 48.694 1.00 16.30 101 TYR A N 1
ATOM 708 C CA . TYR A 1 90 ? -7.544 -2.641 47.535 1.00 15.48 101 TYR A CA 1
ATOM 709 C C . TYR A 1 90 ? -8.828 -3.496 47.483 1.00 15.01 101 TYR A C 1
ATOM 710 O O . TYR A 1 90 ? -9.925 -2.966 47.243 1.00 15.39 101 TYR A O 1
ATOM 719 N N . ARG A 1 91 ? -8.683 -4.800 47.711 1.00 14.99 102 ARG A N 1
ATOM 720 C CA . ARG A 1 91 ? -9.831 -5.708 47.698 1.00 16.53 102 ARG A CA 1
ATOM 721 C C . ARG A 1 91 ? -10.847 -5.310 48.778 1.00 17.10 102 ARG A C 1
ATOM 722 O O . ARG A 1 91 ? -12.079 -5.281 48.542 1.00 16.71 102 ARG A O 1
ATOM 730 N N . HIS A 1 92 ? -10.329 -4.998 49.964 1.00 17.74 103 HIS A N 1
ATOM 731 C CA . HIS A 1 92 ? -11.165 -4.515 51.060 1.00 18.21 103 HIS A CA 1
ATOM 732 C C . HIS A 1 92 ? -11.888 -3.241 50.652 1.00 17.56 103 HIS A C 1
ATOM 733 O O . HIS A 1 92 ? -13.090 -3.111 50.884 1.00 17.19 103 HIS A O 1
ATOM 740 N N . LEU A 1 93 ? -11.185 -2.318 49.997 1.00 16.63 104 LEU A N 1
ATOM 741 C CA . LEU A 1 93 ? -11.806 -1.079 49.562 1.00 16.39 104 LEU A CA 1
ATOM 742 C C . LEU A 1 93 ? -12.883 -1.348 48.494 1.00 14.80 104 LEU A C 1
ATOM 743 O O . LEU A 1 93 ? -13.985 -0.800 48.570 1.00 14.78 104 LEU A O 1
ATOM 748 N N . ALA A 1 94 ? -12.551 -2.201 47.521 1.00 15.02 105 ALA A N 1
ATOM 749 C CA . ALA A 1 94 ? -13.515 -2.602 46.475 1.00 15.07 105 ALA A CA 1
ATOM 750 C C . ALA A 1 94 ? -14.818 -3.132 47.078 1.00 15.33 105 ALA A C 1
ATOM 751 O O . ALA A 1 94 ? -15.895 -2.845 46.566 1.00 15.99 105 ALA A O 1
ATOM 753 N N . ASN A 1 95 ? -14.710 -3.900 48.152 1.00 16.35 106 ASN A N 1
ATOM 754 C CA . ASN A 1 95 ? -15.864 -4.560 48.764 1.00 18.09 106 ASN A CA 1
ATOM 755 C C . ASN A 1 95 ? -16.581 -3.727 49.841 1.00 19.14 106 ASN A C 1
ATOM 756 O O . ASN A 1 95 ? -17.574 -4.163 50.431 1.00 19.76 106 ASN A O 1
ATOM 761 N N . SER A 1 96 ? -16.095 -2.513 50.069 1.00 19.28 107 SER A N 1
ATOM 762 C CA . SER A 1 96 ? -16.647 -1.610 51.070 1.00 20.70 107 SER A CA 1
ATOM 763 C C . SER A 1 96 ? -17.971 -1.009 50.580 1.00 21.45 107 SER A C 1
ATOM 764 O O . SER A 1 96 ? -18.288 -1.063 49.383 1.00 20.68 107 SER A O 1
ATOM 767 N N . LYS A 1 97 ? -18.756 -0.434 51.492 1.00 22.42 108 LYS A N 1
ATOM 768 C CA . LYS A 1 97 ? -20.071 0.077 51.115 1.00 22.95 108 LYS A CA 1
ATOM 769 C C . LYS A 1 97 ? -20.019 1.111 49.989 1.00 22.77 108 LYS A C 1
ATOM 770 O O . LYS A 1 97 ? -20.891 1.098 49.105 1.00 23.28 108 LYS A O 1
ATOM 773 N N . LYS A 1 98 ? -19.019 1.997 50.009 1.00 21.51 109 LYS A N 1
ATOM 774 C CA . LYS A 1 98 ? -18.965 3.053 49.010 1.00 21.45 109 LYS A CA 1
ATOM 775 C C . LYS A 1 98 ? -18.797 2.453 47.605 1.00 20.03 109 LYS A C 1
ATOM 776 O O . LYS A 1 98 ? -19.424 2.944 46.660 1.00 20.18 109 LYS A O 1
ATOM 782 N N . TYR A 1 99 ? -17.977 1.404 47.478 1.00 18.23 110 TYR A N 1
ATOM 783 C CA . TYR A 1 99 ? -17.494 0.980 46.137 1.00 16.53 110 TYR A CA 1
ATOM 784 C C . TYR A 1 99 ? -18.022 -0.360 45.634 1.00 15.77 110 TYR A C 1
ATOM 785 O O . TYR A 1 99 ? -17.766 -0.737 44.483 1.00 16.07 110 TYR A O 1
ATOM 794 N N . GLN A 1 100 ? -18.743 -1.082 46.481 1.00 14.52 111 GLN A N 1
ATOM 795 C CA . GLN A 1 100 ? -19.144 -2.455 46.161 1.00 15.22 111 GLN A CA 1
ATOM 796 C C . GLN A 1 100 ? -20.182 -2.433 45.028 1.00 13.49 111 GLN A C 1
ATOM 797 O O . GLN A 1 100 ? -20.941 -1.479 44.888 1.00 12.95 111 GLN A O 1
ATOM 803 N N . THR A 1 101 ? -20.168 -3.466 44.198 1.00 13.15 112 THR A N 1
ATOM 804 C CA . THR A 1 101 ? -21.207 -3.656 43.167 1.00 13.62 112 THR A CA 1
ATOM 805 C C . THR A 1 101 ? -22.607 -3.436 43.769 1.00 14.25 112 THR A C 1
ATOM 806 O O . THR A 1 101 ? -22.894 -3.981 44.823 1.00 14.39 112 THR A O 1
ATOM 810 N N . PRO A 1 102 ? -23.456 -2.617 43.136 1.00 14.76 113 PRO A N 1
ATOM 811 C CA . PRO A 1 102 ? -24.810 -2.403 43.653 1.00 14.91 113 PRO A CA 1
ATOM 812 C C . PRO A 1 102 ? -25.632 -3.669 43.548 1.00 15.69 113 PRO A C 1
ATOM 813 O O . PRO A 1 102 ? -25.382 -4.525 42.689 1.00 14.50 113 PRO A O 1
ATOM 817 N N . PRO A 1 103 ? -26.601 -3.816 44.457 1.00 16.86 114 PRO A N 1
ATOM 818 C CA . PRO A 1 103 ? -27.567 -4.889 44.296 1.00 16.98 114 PRO A CA 1
ATOM 819 C C . PRO A 1 103 ? -28.227 -4.797 42.921 1.00 15.62 114 PRO A C 1
ATOM 820 O O . PRO A 1 103 ? -28.589 -3.707 42.455 1.00 16.87 114 PRO A O 1
ATOM 824 N N . HIS A 1 104 ? -28.367 -5.940 42.262 1.00 15.32 115 HIS A N 1
ATOM 825 C CA . HIS A 1 104 ? -28.954 -5.979 40.921 1.00 15.14 115 HIS A CA 1
ATOM 826 C C . HIS A 1 104 ? -29.594 -7.343 40.665 1.00 15.20 115 HIS A C 1
ATOM 827 O O . HIS A 1 104 ? -29.267 -8.330 41.325 1.00 15.95 115 HIS A O 1
ATOM 834 N N . GLN A 1 105 ? -30.494 -7.391 39.696 1.00 15.65 116 GLN A N 1
ATOM 835 C CA . GLN A 1 105 ? -31.205 -8.637 39.369 1.00 16.61 116 GLN A CA 1
ATOM 836 C C . GLN A 1 105 ? -30.611 -9.459 38.250 1.00 17.51 116 GLN A C 1
ATOM 837 O O . GLN A 1 105 ? -30.836 -10.675 38.196 1.00 18.92 116 GLN A O 1
ATOM 843 N N . ASN A 1 106 ? -29.857 -8.824 37.351 1.00 16.76 117 ASN A N 1
ATOM 844 C CA . ASN A 1 106 ? -29.337 -9.514 36.174 1.00 16.85 117 ASN A CA 1
ATOM 845 C C . ASN A 1 106 ? -28.353 -8.593 35.459 1.00 16.23 117 ASN A C 1
ATOM 846 O O . ASN A 1 106 ? -28.160 -7.443 35.878 1.00 16.62 117 ASN A O 1
ATOM 851 N N . PHE A 1 107 ? -27.738 -9.078 34.381 1.00 16.02 118 PHE A N 1
ATOM 852 C CA . PHE A 1 107 ? -26.742 -8.250 33.683 1.00 14.91 118 PHE A CA 1
ATOM 853 C C . PHE A 1 107 ? -27.332 -6.961 33.148 1.00 14.67 118 PHE A C 1
ATOM 854 O O . PHE A 1 107 ? -26.746 -5.874 33.297 1.00 14.32 118 PHE A O 1
ATOM 862 N N . GLU A 1 108 ? -28.477 -7.059 32.451 1.00 14.45 119 GLU A N 1
ATOM 863 C CA . GLU A 1 108 ? -29.047 -5.872 31.846 1.00 16.17 119 GLU A CA 1
ATOM 864 C C . GLU A 1 108 ? -29.247 -4.775 32.901 1.00 14.62 119 GLU A C 1
ATOM 865 O O . GLU A 1 108 ? -29.057 -3.593 32.608 1.00 13.74 119 GLU A O 1
ATOM 871 N N . ASP A 1 109 ? -29.603 -5.185 34.116 1.00 13.77 120 ASP A N 1
ATOM 872 C CA . ASP A 1 109 ? -29.844 -4.245 35.219 1.00 13.93 120 ASP A CA 1
ATOM 873 C C . ASP A 1 109 ? -28.506 -3.604 35.651 1.00 13.79 120 ASP A C 1
ATOM 874 O O . ASP A 1 109 ? -28.404 -2.373 35.813 1.00 12.62 120 ASP A O 1
ATOM 879 N N . LEU A 1 110 ? -27.496 -4.434 35.829 1.00 12.82 121 LEU A N 1
ATOM 880 C CA . LEU A 1 110 ? -26.184 -3.909 36.244 1.00 12.17 121 LEU A CA 1
ATOM 881 C C . LEU A 1 110 ? -25.636 -2.950 35.172 1.00 12.35 121 LEU A C 1
ATOM 882 O O . LEU A 1 110 ? -25.092 -1.911 35.502 1.00 10.92 121 LEU A O 1
ATOM 887 N N . GLU A 1 111 ? -25.790 -3.320 33.905 1.00 11.81 122 GLU A N 1
ATOM 888 C CA . GLU A 1 111 ? -25.358 -2.481 32.776 1.00 12.92 122 GLU A CA 1
ATOM 889 C C . GLU A 1 111 ? -26.083 -1.118 32.757 1.00 13.37 122 GLU A C 1
ATOM 890 O O . GLU A 1 111 ? -25.461 -0.048 32.570 1.00 12.54 122 GLU A O 1
ATOM 896 N N . ARG A 1 112 ? -27.407 -1.139 32.922 1.00 12.70 123 ARG A N 1
ATOM 897 C CA . ARG A 1 112 ? -28.129 0.128 33.053 1.00 13.98 123 ARG A CA 1
ATOM 898 C C . ARG A 1 112 ? -27.580 0.974 34.197 1.00 13.37 123 ARG A C 1
ATOM 899 O O . ARG A 1 112 ? -27.433 2.208 34.035 1.00 13.90 123 ARG A O 1
ATOM 907 N N . LYS A 1 113 ? -27.273 0.341 35.339 1.00 13.14 124 LYS A N 1
ATOM 908 C CA . LYS A 1 113 ? -26.774 1.079 36.502 1.00 12.88 124 LYS A CA 1
ATOM 909 C C . LYS A 1 113 ? -25.396 1.673 36.211 1.00 13.08 124 LYS A C 1
ATOM 910 O O . LYS A 1 113 ? -25.109 2.830 36.590 1.00 12.96 124 LYS A O 1
ATOM 916 N N . TYR A 1 114 ? -24.565 0.902 35.518 1.00 11.89 125 TYR A N 1
ATOM 917 C CA . TYR A 1 114 ? -23.226 1.404 35.175 1.00 11.15 125 TYR A CA 1
ATOM 918 C C . TYR A 1 114 ? -23.353 2.733 34.389 1.00 12.68 125 TYR A C 1
ATOM 919 O O . TYR A 1 114 ? -22.748 3.777 34.783 1.00 14.38 125 TYR A O 1
ATOM 928 N N . TRP A 1 115 ? -24.143 2.713 33.322 1.00 12.54 126 TRP A N 1
ATOM 929 C CA . TRP A 1 115 ? -24.303 3.883 32.424 1.00 12.83 126 TRP A CA 1
ATOM 930 C C . TRP A 1 115 ? -25.060 5.050 33.071 1.00 14.85 126 TRP A C 1
ATOM 931 O O . TRP A 1 115 ? -24.750 6.210 32.849 1.00 15.05 126 TRP A O 1
ATOM 942 N N . LYS A 1 116 ? -26.035 4.727 33.904 1.00 15.59 127 LYS A N 1
ATOM 943 C CA . LYS A 1 116 ? -26.867 5.757 34.504 1.00 16.91 127 LYS A CA 1
ATOM 944 C C . LYS A 1 116 ? -26.112 6.526 35.580 1.00 16.20 127 LYS A C 1
ATOM 945 O O . LYS A 1 116 ? -26.194 7.771 35.637 1.00 17.01 127 LYS A O 1
ATOM 951 N N . ASN A 1 117 ? -25.302 5.820 36.360 1.00 14.98 128 ASN A N 1
ATOM 952 C CA . ASN A 1 117 ? -24.707 6.390 37.549 1.00 15.65 128 ASN A CA 1
ATOM 953 C C . ASN A 1 117 ? -23.211 6.587 37.454 1.00 14.08 128 ASN A C 1
ATOM 954 O O . ASN A 1 117 ? -22.546 6.731 38.483 1.00 14.56 128 ASN A O 1
ATOM 959 N N . ARG A 1 118 ? -22.684 6.664 36.225 1.00 13.90 129 ARG A N 1
ATOM 960 C CA . ARG A 1 118 ? -21.234 6.698 36.053 1.00 13.81 129 ARG A CA 1
ATOM 961 C C . ARG A 1 118 ? -20.539 7.872 36.779 1.00 14.00 129 ARG A C 1
ATOM 962 O O . ARG A 1 118 ? -19.421 7.721 37.253 1.00 14.28 129 ARG A O 1
ATOM 970 N N . ILE A 1 119 ? -21.196 9.024 36.885 1.00 14.79 130 ILE A N 1
ATOM 971 C CA . ILE A 1 119 ? -20.524 10.169 37.541 1.00 15.66 130 ILE A CA 1
ATOM 972 C C . ILE A 1 119 ? -20.355 10.015 39.059 1.00 15.59 130 ILE A C 1
ATOM 973 O O . ILE A 1 119 ? -19.542 10.725 39.664 1.00 15.70 130 ILE A O 1
ATOM 978 N N . TYR A 1 120 ? -21.120 9.119 39.685 1.00 14.95 131 TYR A N 1
ATOM 979 C CA . TYR A 1 120 ? -21.088 8.975 41.157 1.00 15.43 131 TYR A CA 1
ATOM 980 C C . TYR A 1 120 ? -20.000 8.047 41.677 1.00 15.84 131 TYR A C 1
ATOM 981 O O . TYR A 1 120 ? -19.674 7.062 41.026 1.00 15.18 131 TYR A O 1
ATOM 990 N N . ASN A 1 121 ? -19.454 8.347 42.867 1.00 15.45 132 ASN A N 1
ATOM 991 C CA . ASN A 1 121 ? -18.483 7.452 43.525 1.00 17.06 132 ASN A CA 1
ATOM 992 C C . ASN A 1 121 ? -17.343 6.978 42.618 1.00 16.65 132 ASN A C 1
ATOM 993 O O . ASN A 1 121 ? -17.132 5.770 42.440 1.00 15.96 132 ASN A O 1
ATOM 998 N N . SER A 1 122 ? -16.602 7.944 42.075 1.00 16.15 133 SER A N 1
ATOM 999 C CA . SER A 1 122 ? -15.558 7.667 41.101 1.00 15.53 133 SER A CA 1
ATOM 1000 C C . SER A 1 122 ? -14.700 6.489 41.590 1.00 15.34 133 SER A C 1
ATOM 1001 O O . SER A 1 122 ? -14.136 6.560 42.681 1.00 14.77 133 SER A O 1
ATOM 1004 N N . PRO A 1 123 ? -14.609 5.404 40.793 1.00 14.09 134 PRO A N 1
ATOM 1005 C CA . PRO A 1 123 ? -13.939 4.177 41.258 1.00 13.72 134 PRO A CA 1
ATOM 1006 C C . PRO A 1 123 ? -12.417 4.282 41.172 1.00 13.81 134 PRO A C 1
ATOM 1007 O O . PRO A 1 123 ? -11.899 5.185 40.517 1.00 13.84 134 PRO A O 1
ATOM 1011 N N . ILE A 1 124 ? -11.725 3.412 41.892 1.00 13.17 135 ILE A N 1
ATOM 1012 C CA . ILE A 1 124 ? -10.269 3.425 41.945 1.00 13.53 135 ILE A CA 1
ATOM 1013 C C . ILE A 1 124 ? -9.803 2.173 41.185 1.00 12.41 135 ILE A C 1
ATOM 1014 O O . ILE A 1 124 ? -10.211 1.070 41.514 1.00 12.37 135 ILE A O 1
ATOM 1019 N N . TYR A 1 125 ? -8.968 2.365 40.162 1.00 12.57 136 TYR A N 1
ATOM 1020 C CA . TYR A 1 125 ? -8.510 1.270 39.304 1.00 12.48 136 TYR A CA 1
ATOM 1021 C C . TYR A 1 125 ? -7.013 1.063 39.548 1.00 13.83 136 TYR A C 1
ATOM 1022 O O . TYR A 1 125 ? -6.223 1.991 39.337 1.00 13.43 136 TYR A O 1
ATOM 1031 N N . GLY A 1 126 ? -6.633 -0.153 39.962 1.00 13.93 137 GLY A N 1
ATOM 1032 C CA . GLY A 1 126 ? -5.217 -0.525 40.045 1.00 14.71 137 GLY A CA 1
ATOM 1033 C C . GLY A 1 126 ? -4.726 -0.977 38.678 1.00 13.99 137 GLY A C 1
ATOM 1034 O O . GLY A 1 126 ? -4.443 -2.154 38.469 1.00 15.61 137 GLY A O 1
ATOM 1035 N N . ALA A 1 127 ? -4.628 -0.042 37.747 1.00 14.76 138 ALA A N 1
ATOM 1036 C CA . ALA A 1 127 ? -4.342 -0.342 36.346 1.00 15.09 138 ALA A CA 1
ATOM 1037 C C . ALA A 1 127 ? -2.863 -0.129 36.002 1.00 14.92 138 ALA A C 1
ATOM 1038 O O . ALA A 1 127 ? -2.118 0.515 36.766 1.00 15.33 138 ALA A O 1
ATOM 1040 N N . ASP A 1 128 ? -2.470 -0.676 34.858 1.00 15.96 139 ASP A N 1
ATOM 1041 C CA . ASP A 1 128 ? -1.177 -0.386 34.196 1.00 16.72 139 ASP A CA 1
ATOM 1042 C C . ASP A 1 128 ? 0.007 -0.718 35.079 1.00 16.97 139 ASP A C 1
ATOM 1043 O O . ASP A 1 128 ? 1.005 0.015 35.118 1.00 18.03 139 ASP A O 1
ATOM 1048 N N . ILE A 1 129 ? -0.084 -1.849 35.768 1.00 16.34 140 ILE A N 1
ATOM 1049 C CA . ILE A 1 129 ? 0.973 -2.293 36.670 1.00 16.72 140 ILE A CA 1
ATOM 1050 C C . ILE A 1 129 ? 1.905 -3.231 35.887 1.00 16.50 140 ILE A C 1
ATOM 1051 O O . ILE A 1 129 ? 1.451 -4.249 35.371 1.00 16.54 140 ILE A O 1
ATOM 1056 N N . SER A 1 130 ? 3.201 -2.913 35.764 1.00 16.44 141 SER A N 1
ATOM 1057 C CA A SER A 1 130 ? 4.143 -3.828 35.110 0.25 16.20 141 SER A CA 1
ATOM 1058 C CA B SER A 1 130 ? 4.138 -3.821 35.108 0.25 16.50 141 SER A CA 1
ATOM 1059 C CA C SER A 1 130 ? 4.125 -3.831 35.096 0.50 17.49 141 SER A CA 1
ATOM 1060 C C . SER A 1 130 ? 4.287 -5.128 35.895 1.00 16.68 141 SER A C 1
ATOM 1061 O O . SER A 1 130 ? 4.711 -5.127 37.057 1.00 18.00 141 SER A O 1
ATOM 1068 N N . GLY A 1 131 ? 3.932 -6.237 35.272 1.00 16.39 142 GLY A N 1
ATOM 1069 C CA . GLY A 1 131 ? 4.010 -7.514 35.960 1.00 17.40 142 GLY A CA 1
ATOM 1070 C C . GLY A 1 131 ? 3.125 -8.612 35.401 1.00 17.61 142 GLY A C 1
ATOM 1071 O O . GLY A 1 131 ? 2.389 -8.427 34.423 1.00 16.60 142 GLY A O 1
ATOM 1072 N N . SER A 1 132 ? 3.242 -9.787 35.999 1.00 17.65 143 SER A N 1
ATOM 1073 C CA . SER A 1 132 ? 2.559 -10.978 35.494 1.00 18.48 143 SER A CA 1
ATOM 1074 C C . SER A 1 132 ? 2.273 -11.942 36.626 1.00 18.45 143 SER A C 1
ATOM 1075 O O . SER A 1 132 ? 3.085 -12.104 37.557 1.00 19.42 143 SER A O 1
ATOM 1078 N N . LEU A 1 133 ? 1.134 -12.613 36.548 1.00 18.55 144 LEU A N 1
ATOM 1079 C CA . LEU A 1 133 ? 0.811 -13.638 37.524 1.00 18.46 144 LEU A CA 1
ATOM 1080 C C . LEU A 1 133 ? 0.895 -15.051 36.937 1.00 18.99 144 LEU A C 1
ATOM 1081 O O . LEU A 1 133 ? 0.539 -16.014 37.612 1.00 19.11 144 LEU A O 1
ATOM 1086 N N . PHE A 1 134 ? 1.316 -15.190 35.685 1.00 19.79 145 PHE A N 1
ATOM 1087 C CA . PHE A 1 134 ? 1.458 -16.524 35.101 1.00 20.16 145 PHE A CA 1
ATOM 1088 C C . PHE A 1 134 ? 2.635 -17.245 35.753 1.00 22.38 145 PHE A C 1
ATOM 1089 O O . PHE A 1 134 ? 3.647 -16.630 36.019 1.00 21.36 145 PHE A O 1
ATOM 1097 N N . ASP A 1 135 ? 2.468 -18.535 36.049 1.00 24.36 146 ASP A N 1
ATOM 1098 C CA . ASP A 1 135 ? 3.576 -19.345 36.555 1.00 26.30 146 ASP A CA 1
ATOM 1099 C C . ASP A 1 135 ? 4.560 -19.521 35.408 1.00 26.34 146 ASP A C 1
ATOM 1100 O O . ASP A 1 135 ? 4.151 -19.747 34.283 1.00 26.05 146 ASP A O 1
ATOM 1105 N N . GLU A 1 136 ? 5.855 -19.410 35.699 1.00 27.16 147 GLU A N 1
ATOM 1106 C CA . GLU A 1 136 ? 6.905 -19.639 34.683 1.00 28.29 147 GLU A CA 1
ATOM 1107 C C . GLU A 1 136 ? 6.743 -20.997 33.979 1.00 28.28 147 GLU A C 1
ATOM 1108 O O . GLU A 1 136 ? 7.112 -21.133 32.807 1.00 28.43 147 GLU A O 1
ATOM 1110 N N . ASN A 1 137 ? 6.210 -21.990 34.699 1.00 27.97 148 ASN A N 1
ATOM 1111 C CA . ASN A 1 137 ? 5.979 -23.340 34.142 1.00 28.31 148 ASN A CA 1
ATOM 1112 C C . ASN A 1 137 ? 4.806 -23.425 33.164 1.00 27.76 148 ASN A C 1
ATOM 1113 O O . ASN A 1 137 ? 4.620 -24.441 32.487 1.00 26.76 148 ASN A O 1
ATOM 1118 N N . THR A 1 138 ? 3.985 -22.373 33.106 1.00 25.82 149 THR A N 1
ATOM 1119 C CA . THR A 1 138 ? 2.878 -22.372 32.163 1.00 24.39 149 THR A CA 1
ATOM 1120 C C . THR A 1 138 ? 3.413 -22.016 30.797 1.00 23.98 149 THR A C 1
ATOM 1121 O O . THR A 1 138 ? 3.809 -20.874 30.568 1.00 23.37 149 THR A O 1
ATOM 1125 N N . LYS A 1 139 ? 3.456 -22.998 29.887 1.00 23.45 150 LYS A N 1
ATOM 1126 C CA . LYS A 1 139 ? 4.104 -22.780 28.591 1.00 23.81 150 LYS A CA 1
ATOM 1127 C C . LYS A 1 139 ? 3.138 -22.457 27.465 1.00 23.79 150 LYS A C 1
ATOM 1128 O O . LYS A 1 139 ? 3.576 -22.072 26.361 1.00 25.10 150 LYS A O 1
ATOM 1134 N N . GLN A 1 140 ? 1.843 -22.641 27.719 1.00 22.26 151 GLN A N 1
ATOM 1135 C CA . GLN A 1 140 ? 0.815 -22.387 26.730 1.00 21.19 151 GLN A CA 1
ATOM 1136 C C . GLN A 1 140 ? 0.080 -21.089 27.089 1.00 20.12 151 GLN A C 1
ATOM 1137 O O . GLN A 1 140 ? -0.398 -20.926 28.229 1.00 20.47 151 GLN A O 1
ATOM 1143 N N . TRP A 1 141 ? 0.000 -20.180 26.122 1.00 18.99 152 TRP A N 1
ATOM 1144 C CA . TRP A 1 141 ? -0.756 -18.942 26.291 1.00 18.84 152 TRP A CA 1
ATOM 1145 C C . TRP A 1 141 ? -0.357 -18.201 27.561 1.00 18.33 152 TRP A C 1
ATOM 1146 O O . TRP A 1 141 ? -1.191 -17.611 28.250 1.00 18.60 152 TRP A O 1
ATOM 1157 N N . ASN A 1 142 ? 0.945 -18.212 27.844 1.00 17.75 153 ASN A N 1
ATOM 1158 C CA . ASN A 1 142 ? 1.511 -17.414 28.903 1.00 17.43 153 ASN A CA 1
ATOM 1159 C C . ASN A 1 142 ? 1.742 -16.000 28.329 1.00 17.47 153 ASN A C 1
ATOM 1160 O O . ASN A 1 142 ? 2.594 -15.807 27.457 1.00 16.65 153 ASN A O 1
ATOM 1165 N N . LEU A 1 143 ? 0.994 -15.004 28.833 1.00 16.74 154 LEU A N 1
ATOM 1166 C CA . LEU A 1 143 ? 1.066 -13.644 28.246 1.00 16.64 154 LEU A CA 1
ATOM 1167 C C . LEU A 1 143 ? 2.446 -12.993 28.302 1.00 17.40 154 LEU A C 1
ATOM 1168 O O . LEU A 1 143 ? 2.751 -12.101 27.497 1.00 17.64 154 LEU A O 1
ATOM 1173 N N . GLY A 1 144 ? 3.283 -13.436 29.236 1.00 17.86 155 GLY A N 1
ATOM 1174 C CA . GLY A 1 144 ? 4.678 -12.968 29.281 1.00 18.61 155 GLY A CA 1
ATOM 1175 C C . GLY A 1 144 ? 5.571 -13.494 28.161 1.00 19.45 155 GLY A C 1
ATOM 1176 O O . GLY A 1 144 ? 6.655 -12.952 27.956 1.00 19.09 155 GLY A O 1
ATOM 1177 N N . HIS A 1 145 ? 5.109 -14.507 27.420 1.00 19.76 156 HIS A N 1
ATOM 1178 C CA . HIS A 1 145 ? 5.954 -15.298 26.493 1.00 21.62 156 HIS A CA 1
ATOM 1179 C C . HIS A 1 145 ? 5.204 -15.854 25.301 1.00 21.19 156 HIS A C 1
ATOM 1180 O O . HIS A 1 145 ? 5.219 -17.065 25.048 1.00 22.61 156 HIS A O 1
ATOM 1187 N N . LEU A 1 146 ? 4.546 -14.987 24.542 1.00 19.88 157 LEU A N 1
ATOM 1188 C CA . LEU A 1 146 ? 3.687 -15.461 23.491 1.00 19.87 157 LEU A CA 1
ATOM 1189 C C . LEU A 1 146 ? 4.456 -15.832 22.213 1.00 20.64 157 LEU A C 1
ATOM 1190 O O . LEU A 1 146 ? 3.956 -16.598 21.387 1.00 21.42 157 LEU A O 1
ATOM 1195 N N . GLY A 1 147 ? 5.645 -15.270 22.056 1.00 21.68 158 GLY A N 1
ATOM 1196 C CA . GLY A 1 147 ? 6.500 -15.587 20.883 1.00 21.71 158 GLY A CA 1
ATOM 1197 C C . GLY A 1 147 ? 6.021 -15.115 19.510 1.00 21.43 158 GLY A C 1
ATOM 1198 O O . GLY A 1 147 ? 6.367 -15.716 18.479 1.00 20.94 158 GLY A O 1
ATOM 1199 N N . THR A 1 148 ? 5.221 -14.046 19.461 1.00 19.37 159 THR A N 1
ATOM 1200 C CA . THR A 1 148 ? 4.745 -13.523 18.199 1.00 18.29 159 THR A CA 1
ATOM 1201 C C . THR A 1 148 ? 5.831 -12.627 17.557 1.00 18.33 159 THR A C 1
ATOM 1202 O O . THR A 1 148 ? 6.854 -12.336 18.196 1.00 18.40 159 THR A O 1
ATOM 1206 N N . ILE A 1 149 ? 5.576 -12.187 16.323 1.00 20.13 160 ILE A N 1
ATOM 1207 C CA . ILE A 1 149 ? 6.502 -11.315 15.588 1.00 20.49 160 ILE A CA 1
ATOM 1208 C C . ILE A 1 149 ? 6.704 -9.944 16.235 1.00 20.87 160 ILE A C 1
ATOM 1209 O O . ILE A 1 149 ? 7.630 -9.206 15.862 1.00 20.47 160 ILE A O 1
ATOM 1214 N N . GLN A 1 150 ? 5.836 -9.590 17.201 1.00 19.25 161 GLN A N 1
ATOM 1215 C CA . GLN A 1 150 ? 6.083 -8.404 17.991 1.00 18.81 161 GLN A CA 1
ATOM 1216 C C . GLN A 1 150 ? 7.442 -8.468 18.712 1.00 18.90 161 GLN A C 1
ATOM 1217 O O . GLN A 1 150 ? 7.997 -7.439 19.037 1.00 19.46 161 GLN A O 1
ATOM 1223 N N . ASP A 1 151 ? 7.951 -9.675 18.962 1.00 19.59 162 ASP A N 1
ATOM 1224 C CA . ASP A 1 151 ? 9.247 -9.843 19.613 1.00 21.60 162 ASP A CA 1
ATOM 1225 C C . ASP A 1 151 ? 10.406 -9.167 18.835 1.00 22.03 162 ASP A C 1
ATOM 1226 O O . ASP A 1 151 ? 11.436 -8.869 19.433 1.00 22.92 162 ASP A O 1
ATOM 1231 N N . LEU A 1 152 ? 10.206 -8.883 17.545 1.00 23.68 163 LEU A N 1
ATOM 1232 C CA . LEU A 1 152 ? 11.216 -8.128 16.747 1.00 26.11 163 LEU A CA 1
ATOM 1233 C C . LEU A 1 152 ? 11.510 -6.735 17.317 1.00 27.04 163 LEU A C 1
ATOM 1234 O O . LEU A 1 152 ? 12.629 -6.209 17.177 1.00 27.65 163 LEU A O 1
ATOM 1239 N N . LEU A 1 153 ? 10.514 -6.131 17.964 1.00 27.51 164 LEU A N 1
ATOM 1240 C CA . LEU A 1 153 ? 10.663 -4.771 18.461 1.00 28.17 164 LEU A CA 1
ATOM 1241 C C . LEU A 1 153 ? 11.833 -4.683 19.439 1.00 29.14 164 LEU A C 1
ATOM 1242 O O . LEU A 1 153 ? 12.734 -3.840 19.260 1.00 29.83 164 LEU A O 1
ATOM 1247 N N . GLU A 1 154 ? 11.860 -5.583 20.426 1.00 29.24 165 GLU A N 1
ATOM 1248 C CA . GLU A 1 154 ? 12.965 -5.674 21.370 1.00 30.33 165 GLU A CA 1
ATOM 1249 C C . GLU A 1 154 ? 14.230 -6.283 20.726 1.00 31.05 165 GLU A C 1
ATOM 1250 O O . GLU A 1 154 ? 15.313 -5.696 20.822 1.00 30.15 165 GLU A O 1
ATOM 1256 N N . LYS A 1 155 ? 14.068 -7.430 20.064 1.00 31.69 166 LYS A N 1
ATOM 1257 C CA . LYS A 1 155 ? 15.195 -8.197 19.510 1.00 33.22 166 LYS A CA 1
ATOM 1258 C C . LYS A 1 155 ? 15.976 -7.381 18.479 1.00 34.33 166 LYS A C 1
ATOM 1259 O O . LYS A 1 155 ? 17.205 -7.239 18.604 1.00 35.14 166 LYS A O 1
ATOM 1261 N N . GLU A 1 156 ? 15.269 -6.830 17.491 1.00 34.58 167 GLU A N 1
ATOM 1262 C CA . GLU A 1 156 ? 15.899 -6.073 16.409 1.00 35.63 167 GLU A CA 1
ATOM 1263 C C . GLU A 1 156 ? 16.179 -4.627 16.735 1.00 35.93 167 GLU A C 1
ATOM 1264 O O . GLU A 1 156 ? 17.240 -4.128 16.384 1.00 36.42 167 GLU A O 1
ATOM 1270 N N . CYS A 1 157 ? 15.241 -3.942 17.389 1.00 34.92 168 CYS A N 1
ATOM 1271 C CA . CYS A 1 157 ? 15.391 -2.498 17.597 1.00 34.91 168 CYS A CA 1
ATOM 1272 C C . CYS A 1 157 ? 15.737 -2.058 19.025 1.00 33.70 168 CYS A C 1
ATOM 1273 O O . CYS A 1 157 ? 15.910 -0.858 19.271 1.00 33.55 168 CYS A O 1
ATOM 1276 N N . GLY A 1 158 ? 15.830 -3.014 19.955 1.00 32.34 169 GLY A N 1
ATOM 1277 C CA . GLY A 1 158 ? 16.083 -2.726 21.367 1.00 31.37 169 GLY A CA 1
ATOM 1278 C C . GLY A 1 158 ? 15.030 -1.884 22.093 1.00 30.35 169 GLY A C 1
ATOM 1279 O O . GLY A 1 158 ? 15.327 -1.291 23.125 1.00 31.01 169 GLY A O 1
ATOM 1280 N N . VAL A 1 159 ? 13.804 -1.834 21.561 1.00 28.58 170 VAL A N 1
ATOM 1281 C CA . VAL A 1 159 ? 12.734 -0.997 22.121 1.00 26.51 170 VAL A CA 1
ATOM 1282 C C . VAL A 1 159 ? 11.866 -1.832 23.076 1.00 25.86 170 VAL A C 1
ATOM 1283 O O . VAL A 1 159 ? 11.383 -2.910 22.709 1.00 24.72 170 VAL A O 1
ATOM 1287 N N . VAL A 1 160 ? 11.723 -1.340 24.301 1.00 24.70 171 VAL A N 1
ATOM 1288 C CA . VAL A 1 160 ? 10.860 -1.958 25.309 1.00 24.56 171 VAL A CA 1
ATOM 1289 C C . VAL A 1 160 ? 9.861 -0.876 25.716 1.00 24.03 171 VAL A C 1
ATOM 1290 O O . VAL A 1 160 ? 10.255 0.224 26.119 1.00 24.24 171 VAL A O 1
ATOM 1294 N N . ILE A 1 161 ? 8.566 -1.167 25.569 1.00 21.76 172 ILE A N 1
ATOM 1295 C CA . ILE A 1 161 ? 7.537 -0.204 25.964 1.00 20.39 172 ILE A CA 1
ATOM 1296 C C . ILE A 1 161 ? 6.636 -0.953 26.940 1.00 19.46 172 ILE A C 1
ATOM 1297 O O . ILE A 1 161 ? 5.986 -1.908 26.550 1.00 18.25 172 ILE A O 1
ATOM 1302 N N . GLU A 1 162 ? 6.622 -0.526 28.198 1.00 18.89 173 GLU A N 1
ATOM 1303 C CA . GLU A 1 162 ? 5.788 -1.186 29.219 1.00 18.81 173 GLU A CA 1
ATOM 1304 C C . GLU A 1 162 ? 4.336 -1.331 28.813 1.00 18.02 173 GLU A C 1
ATOM 1305 O O . GLU A 1 162 ? 3.708 -0.382 28.325 1.00 18.97 173 GLU A O 1
ATOM 1311 N N . GLY A 1 163 ? 3.800 -2.539 28.970 1.00 16.38 174 GLY A N 1
ATOM 1312 C CA . GLY A 1 163 ? 2.403 -2.819 28.589 1.00 15.48 174 GLY A CA 1
ATOM 1313 C C . GLY A 1 163 ? 2.216 -3.249 27.142 1.00 15.43 174 GLY A C 1
ATOM 1314 O O . GLY A 1 163 ? 1.244 -3.925 26.829 1.00 15.76 174 GLY A O 1
ATOM 1315 N N . VAL A 1 164 ? 3.135 -2.866 26.252 1.00 14.57 175 VAL A N 1
ATOM 1316 C CA . VAL A 1 164 ? 3.057 -3.223 24.834 1.00 15.11 175 VAL A CA 1
ATOM 1317 C C . VAL A 1 164 ? 3.777 -4.551 24.648 1.00 16.01 175 VAL A C 1
ATOM 1318 O O . VAL A 1 164 ? 3.165 -5.542 24.273 1.00 16.36 175 VAL A O 1
ATOM 1322 N N . ASN A 1 165 ? 5.083 -4.573 24.914 1.00 16.68 176 ASN A N 1
ATOM 1323 C CA . ASN A 1 165 ? 5.839 -5.826 24.858 1.00 17.73 176 ASN A CA 1
ATOM 1324 C C . ASN A 1 165 ? 6.327 -6.307 26.227 1.00 19.11 176 ASN A C 1
ATOM 1325 O O . ASN A 1 165 ? 7.227 -7.184 26.329 1.00 19.33 176 ASN A O 1
ATOM 1330 N N . THR A 1 166 ? 5.691 -5.786 27.288 1.00 17.48 177 THR A N 1
ATOM 1331 C CA . THR A 1 166 ? 5.820 -6.352 28.632 1.00 17.37 177 THR A CA 1
ATOM 1332 C C . THR A 1 166 ? 4.379 -6.396 29.195 1.00 16.20 177 THR A C 1
ATOM 1333 O O . THR A 1 166 ? 3.558 -5.581 28.790 1.00 16.50 177 THR A O 1
ATOM 1337 N N . PRO A 1 167 ? 4.073 -7.359 30.067 1.00 16.31 178 PRO A N 1
ATOM 1338 C CA . PRO A 1 167 ? 2.670 -7.494 30.499 1.00 15.71 178 PRO A CA 1
ATOM 1339 C C . PRO A 1 167 ? 2.283 -6.486 31.567 1.00 15.05 178 PRO A C 1
ATOM 1340 O O . PRO A 1 167 ? 3.143 -6.024 32.340 1.00 15.59 178 PRO A O 1
ATOM 1344 N N . TYR A 1 168 ? 0.976 -6.177 31.612 1.00 14.58 179 TYR A N 1
ATOM 1345 C CA . TYR A 1 168 ? 0.368 -5.306 32.610 1.00 14.20 179 TYR A CA 1
ATOM 1346 C C . TYR A 1 168 ? -0.621 -6.093 33.454 1.00 12.88 179 TYR A C 1
ATOM 1347 O O . TYR A 1 168 ? -1.345 -6.943 32.916 1.00 12.54 179 TYR A O 1
ATOM 1356 N N . LEU A 1 169 ? -0.671 -5.783 34.747 1.00 12.29 180 LEU A N 1
ATOM 1357 C CA . LEU A 1 169 ? -1.770 -6.246 35.615 1.00 12.84 180 LEU A CA 1
ATOM 1358 C C . LEU A 1 169 ? -2.772 -5.128 35.874 1.00 12.96 180 LEU A C 1
ATOM 1359 O O . LEU A 1 169 ? -2.428 -3.945 35.892 1.00 13.57 180 LEU A O 1
ATOM 1364 N N . TYR A 1 170 ? -4.033 -5.521 36.043 1.00 12.63 181 TYR A N 1
ATOM 1365 C CA . TYR A 1 170 ? -5.116 -4.596 36.340 1.00 12.22 181 TYR A CA 1
ATOM 1366 C C . TYR A 1 170 ? -5.941 -5.148 37.496 1.00 12.43 181 TYR A C 1
ATOM 1367 O O . TYR A 1 170 ? -6.659 -6.146 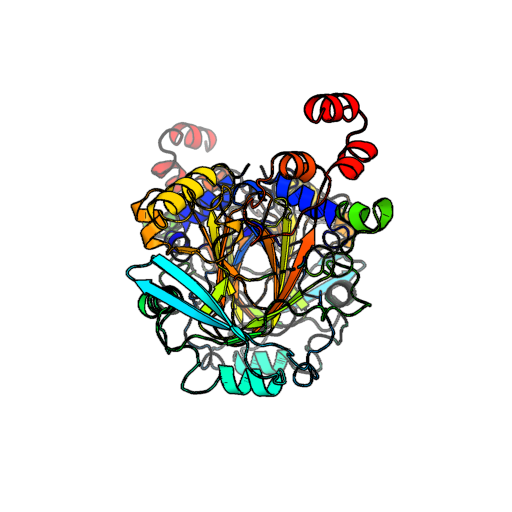37.322 1.00 14.51 181 TYR A O 1
ATOM 1376 N N . PHE A 1 171 ? -5.868 -4.515 38.662 1.00 11.17 182 PHE A N 1
ATOM 1377 C CA . PHE A 1 171 ? -6.754 -4.840 39.768 1.00 11.36 182 PHE A CA 1
ATOM 1378 C C . PHE A 1 171 ? -7.948 -3.915 39.668 1.00 11.47 182 PHE A C 1
ATOM 1379 O O . PHE A 1 171 ? -7.799 -2.695 39.765 1.00 11.10 182 PHE A O 1
ATOM 1387 N N . GLY A 1 172 ? -9.130 -4.492 39.456 1.00 11.01 183 GLY A N 1
ATOM 1388 C CA . GLY A 1 172 ? -10.324 -3.702 39.199 1.00 11.16 183 GLY A CA 1
ATOM 1389 C C . GLY A 1 172 ? -11.353 -3.778 40.335 1.00 11.09 183 GLY A C 1
ATOM 1390 O O . GLY A 1 172 ? -11.219 -4.586 41.269 1.00 11.30 183 GLY A O 1
ATOM 1391 N N . MET A 1 173 ? -12.318 -2.864 40.276 1.00 10.76 184 MET A N 1
ATOM 1392 C CA . MET A 1 173 ? -13.471 -2.884 41.178 1.00 10.29 184 MET A CA 1
ATOM 1393 C C . MET A 1 173 ? -14.666 -2.453 40.363 1.00 10.16 184 MET A C 1
ATOM 1394 O O . MET A 1 173 ? -14.520 -2.037 39.230 1.00 9.64 184 MET A O 1
ATOM 1399 N N . TRP A 1 174 ? -15.861 -2.554 40.932 1.00 9.74 185 TRP A N 1
ATOM 1400 C CA . TRP A 1 174 ? -17.070 -2.100 40.247 1.00 9.58 185 TRP A CA 1
ATOM 1401 C C . TRP A 1 174 ? -16.867 -0.705 39.647 1.00 10.10 185 TRP A C 1
ATOM 1402 O O . TRP A 1 174 ? -16.342 0.236 40.295 1.00 10.51 185 TRP A O 1
ATOM 1413 N N . LYS A 1 175 ? -17.298 -0.597 38.390 1.00 10.44 186 LYS A N 1
ATOM 1414 C CA . LYS A 1 175 ? -17.412 0.682 37.656 1.00 10.00 186 LYS A CA 1
ATOM 1415 C C . LYS A 1 175 ? -16.065 1.122 37.039 1.00 9.89 186 LYS A C 1
ATOM 1416 O O . LYS A 1 175 ? -16.030 2.081 36.235 1.00 9.83 186 LYS A O 1
ATOM 1422 N N . THR A 1 176 ? -14.956 0.460 37.412 1.00 9.32 187 THR A N 1
ATOM 1423 C CA . THR A 1 176 ? -13.662 0.830 36.795 1.00 9.41 187 THR A CA 1
ATOM 1424 C C . THR A 1 176 ? -13.774 0.544 35.299 1.00 9.33 187 THR A C 1
ATOM 1425 O O . THR A 1 176 ? -14.445 -0.401 34.893 1.00 9.55 187 THR A O 1
ATOM 1429 N N . THR A 1 177 ? -13.134 1.386 34.501 1.00 10.76 188 THR A N 1
ATOM 1430 C CA . THR A 1 177 ? -13.550 1.584 33.135 1.00 12.34 188 THR A CA 1
ATOM 1431 C C . THR A 1 177 ? -12.358 1.673 32.198 1.00 12.60 188 THR A C 1
ATOM 1432 O O . THR A 1 177 ? -11.329 2.277 32.551 1.00 13.63 188 THR A O 1
ATOM 1436 N N . PHE A 1 178 ? -12.488 1.058 31.025 1.00 11.15 189 PHE A N 1
ATOM 1437 C CA . PHE A 1 178 ? -11.577 1.381 29.915 1.00 11.48 189 PHE A CA 1
ATOM 1438 C C . PHE A 1 178 ? -12.335 2.120 28.842 1.00 11.83 189 PHE A C 1
ATOM 1439 O O . PHE A 1 178 ? -13.385 1.660 28.380 1.00 10.85 189 PHE A O 1
ATOM 1447 N N . ALA A 1 179 ? -11.830 3.306 28.479 1.00 10.94 190 ALA A N 1
ATOM 1448 C CA . ALA A 1 179 ? -12.517 4.130 27.476 1.00 11.37 190 ALA A CA 1
ATOM 1449 C C . ALA A 1 179 ? -12.347 3.594 26.047 1.00 10.82 190 ALA A C 1
ATOM 1450 O O . ALA A 1 179 ? -11.518 2.689 25.818 1.00 11.48 190 ALA A O 1
ATOM 1452 N N . TRP A 1 180 ? -13.115 4.128 25.083 1.00 9.75 191 TRP A N 1
ATOM 1453 C CA . TRP A 1 180 ? -13.046 3.622 23.686 1.00 9.98 191 TRP A CA 1
ATOM 1454 C C . TRP A 1 180 ? -11.669 3.857 23.084 1.00 10.55 191 TRP A C 1
ATOM 1455 O O . TRP A 1 180 ? -11.152 4.977 23.135 1.00 12.80 191 TRP A O 1
ATOM 1466 N N . HIS A 1 181 ? -11.073 2.819 22.506 1.00 10.22 192 HIS A N 1
ATOM 1467 C CA . HIS A 1 181 ? -9.754 2.972 21.894 1.00 11.25 192 HIS A CA 1
ATOM 1468 C C . HIS A 1 181 ? -9.453 1.757 21.016 1.00 11.98 192 HIS A C 1
ATOM 1469 O O . HIS A 1 181 ? -10.086 0.688 21.188 1.00 12.23 192 HIS A O 1
ATOM 1476 N N . THR A 1 182 ? -8.484 1.934 20.097 1.00 11.87 193 THR A N 1
ATOM 1477 C CA . THR A 1 182 ? -7.744 0.799 19.546 1.00 11.84 193 THR A CA 1
ATOM 1478 C C . THR A 1 182 ? -6.411 0.752 20.256 1.00 12.32 193 THR A C 1
ATOM 1479 O O . THR A 1 182 ? -6.056 1.656 21.051 1.00 12.45 193 THR A O 1
ATOM 1483 N N . GLU A 1 183 ? -5.634 -0.296 20.012 1.00 12.76 194 GLU A N 1
ATOM 1484 C CA . GLU A 1 183 ? -4.353 -0.407 20.637 1.00 12.54 194 GLU A CA 1
ATOM 1485 C C . GLU A 1 183 ? -3.373 0.551 19.988 1.00 13.46 194 GLU A C 1
ATOM 1486 O O . GLU A 1 183 ? -3.580 0.978 18.832 1.00 13.77 194 GLU A O 1
ATOM 1492 N N . ASP A 1 184 ? -2.331 0.895 20.717 1.00 14.40 195 ASP A N 1
ATOM 1493 C CA . ASP A 1 184 ? -1.241 1.683 20.107 1.00 16.10 195 ASP A CA 1
ATOM 1494 C C . ASP A 1 184 ? -0.709 0.958 18.842 1.00 15.91 195 ASP A C 1
ATOM 1495 O O . ASP A 1 184 ? -0.602 -0.293 18.810 1.00 15.64 195 ASP A O 1
ATOM 1500 N N . MET A 1 185 ? -0.461 1.726 17.780 1.00 15.31 196 MET A N 1
ATOM 1501 C CA . MET A 1 185 ? 0.011 1.184 16.489 1.00 15.20 196 MET A CA 1
ATOM 1502 C C . MET A 1 185 ? -0.969 0.171 15.894 1.00 14.57 196 MET A C 1
ATOM 1503 O O . MET A 1 185 ? -0.638 -0.644 15.023 1.00 15.57 196 MET A O 1
ATOM 1508 N N . ASP A 1 186 ? -2.203 0.224 16.393 1.00 14.44 197 ASP A N 1
ATOM 1509 C CA . ASP A 1 186 ? -3.268 -0.714 16.017 1.00 14.48 197 ASP A CA 1
ATOM 1510 C C . ASP A 1 186 ? -2.902 -2.177 16.160 1.00 13.72 197 ASP A C 1
ATOM 1511 O O . ASP A 1 186 ? -3.356 -3.008 15.400 1.00 13.91 197 ASP A O 1
ATOM 1516 N N . LEU A 1 187 ? -2.090 -2.463 17.167 1.00 13.83 198 LEU A N 1
ATOM 1517 C CA . LEU A 1 187 ? -1.691 -3.832 17.516 1.00 13.60 198 LEU A CA 1
ATOM 1518 C C . LEU A 1 187 ? -2.911 -4.674 17.990 1.00 13.96 198 LEU A C 1
ATOM 1519 O O . LEU A 1 187 ? -3.975 -4.130 18.239 1.00 12.47 198 LEU A O 1
ATOM 1524 N N . TYR A 1 188 ? -2.753 -5.998 18.085 1.00 13.03 199 TYR A N 1
ATOM 1525 C CA . TYR A 1 188 ? -3.736 -6.842 18.787 1.00 12.82 199 TYR A CA 1
ATOM 1526 C C . TYR A 1 188 ? -3.514 -6.618 20.255 1.00 12.36 199 TYR A C 1
ATOM 1527 O O . TYR A 1 188 ? -2.421 -6.207 20.679 1.00 12.44 199 TYR A O 1
ATOM 1536 N N . SER A 1 189 ? -4.515 -6.959 21.077 1.00 12.54 200 SER A N 1
ATOM 1537 C CA . SER A 1 189 ? -4.229 -7.103 22.484 1.00 12.30 200 SER A CA 1
ATOM 1538 C C . SER A 1 189 ? -4.844 -8.424 22.933 1.00 12.01 200 SER A C 1
ATOM 1539 O O . SER A 1 189 ? -5.726 -8.992 22.246 1.00 12.64 200 SER A O 1
ATOM 1542 N N . ILE A 1 190 ? -4.309 -8.943 24.016 1.00 11.90 201 ILE A N 1
ATOM 1543 C CA . ILE A 1 190 ? -4.882 -10.142 24.676 1.00 12.62 201 ILE A CA 1
ATOM 1544 C C . ILE A 1 190 ? -4.949 -9.907 26.177 1.00 12.69 201 ILE A C 1
ATOM 1545 O O . ILE A 1 190 ? -4.016 -9.369 26.798 1.00 12.10 201 ILE A O 1
ATOM 1550 N N . ASN A 1 191 ? -6.059 -10.344 26.779 1.00 11.92 202 ASN A N 1
ATOM 1551 C CA . ASN A 1 191 ? -6.396 -9.997 28.147 1.00 11.06 202 ASN A CA 1
ATOM 1552 C C . ASN A 1 191 ? -6.919 -11.300 28.804 1.00 11.31 202 ASN A C 1
ATOM 1553 O O . ASN A 1 191 ? -7.846 -11.927 28.291 1.00 12.45 202 ASN A O 1
ATOM 1558 N N . TYR A 1 192 ? -6.280 -11.703 29.904 1.00 10.70 203 TYR A N 1
ATOM 1559 C CA . TYR A 1 192 ? -6.674 -12.894 30.657 1.00 11.20 203 TYR A CA 1
ATOM 1560 C C . TYR A 1 192 ? -7.234 -12.467 32.004 1.00 11.87 203 TYR A C 1
ATOM 1561 O O . TYR A 1 192 ? -6.575 -11.695 32.725 1.00 11.80 203 TYR A O 1
ATOM 1570 N N . LEU A 1 193 ? -8.461 -12.908 32.331 1.00 11.88 204 LEU A N 1
ATOM 1571 C CA . LEU A 1 193 ? -9.025 -12.593 33.638 1.00 11.56 204 LEU A CA 1
ATOM 1572 C C . LEU A 1 193 ? -8.632 -13.660 34.660 1.00 12.37 204 LEU A C 1
ATOM 1573 O O . LEU A 1 193 ? -9.140 -14.787 34.631 1.00 13.39 204 LEU A O 1
ATOM 1578 N N . HIS A 1 194 ? -7.704 -13.325 35.537 1.00 12.51 205 HIS A N 1
ATOM 1579 C CA . HIS A 1 194 ? -7.118 -14.318 36.449 1.00 13.47 205 HIS A CA 1
ATOM 1580 C C . HIS A 1 194 ? -8.132 -14.734 37.493 1.00 14.01 205 HIS A C 1
ATOM 1581 O O . HIS A 1 194 ? -8.240 -15.927 37.827 1.00 15.24 205 HIS A O 1
ATOM 1588 N N . LEU A 1 195 ? -8.851 -13.762 38.041 1.00 14.58 206 LEU A N 1
ATOM 1589 C CA . LEU A 1 195 ? -9.758 -14.047 39.158 1.00 14.83 206 LEU A CA 1
ATOM 1590 C C . LEU A 1 195 ? -10.755 -12.947 39.408 1.00 14.54 206 LEU A C 1
ATOM 1591 O O . LEU A 1 195 ? -10.584 -11.823 38.954 1.00 14.28 206 LEU A O 1
ATOM 1596 N N . GLY A 1 196 ? -11.800 -13.271 40.164 1.00 14.17 207 GLY A N 1
ATOM 1597 C CA . GLY A 1 196 ? -12.728 -12.221 40.595 1.00 12.84 207 GLY A CA 1
ATOM 1598 C C . GLY A 1 196 ? -13.935 -12.102 39.697 1.00 12.63 207 GLY A C 1
ATOM 1599 O O . GLY A 1 196 ? -14.293 -13.043 38.973 1.00 12.42 207 GLY A O 1
ATOM 1600 N N . GLU A 1 197 ? -14.575 -10.941 39.772 1.00 12.05 208 GLU A N 1
ATOM 1601 C CA . GLU A 1 197 ? -15.803 -10.646 39.062 1.00 12.02 208 GLU A CA 1
ATOM 1602 C C . GLU A 1 197 ? -15.582 -10.327 37.566 1.00 11.19 208 GLU A C 1
ATOM 1603 O O . GLU A 1 197 ? -14.438 -10.065 37.144 1.00 9.55 208 GLU A O 1
ATOM 1609 N N . PRO A 1 198 ? -16.662 -10.389 36.763 1.00 10.26 209 PRO A N 1
ATOM 1610 C CA . PRO A 1 198 ? -16.471 -10.274 35.316 1.00 10.77 209 PRO A CA 1
ATOM 1611 C C . PRO A 1 198 ? -15.998 -8.906 34.814 1.00 10.24 209 PRO A C 1
ATOM 1612 O O . PRO A 1 198 ? -15.987 -7.915 35.560 1.00 10.82 209 PRO A O 1
ATOM 1616 N N . LYS A 1 199 ? -15.602 -8.904 33.539 1.00 10.20 210 LYS A N 1
ATOM 1617 C CA . LYS A 1 199 ? -15.282 -7.691 32.800 1.00 10.06 210 LYS A CA 1
ATOM 1618 C C . LYS A 1 199 ? -16.140 -7.692 31.521 1.00 9.74 210 LYS A C 1
ATOM 1619 O O . LYS A 1 199 ? -16.110 -8.635 30.724 1.00 10.03 210 LYS A O 1
ATOM 1625 N N . THR A 1 200 ? -16.887 -6.622 31.314 1.00 10.50 211 THR A N 1
ATOM 1626 C CA . THR A 1 200 ? -17.747 -6.489 30.141 1.00 10.25 211 THR A CA 1
ATOM 1627 C C . THR A 1 200 ? -17.040 -5.643 29.091 1.00 10.62 211 THR A C 1
ATOM 1628 O O . THR A 1 200 ? -16.417 -4.628 29.435 1.00 10.82 211 THR A O 1
ATOM 1632 N N . TRP A 1 201 ? -17.165 -6.070 27.836 1.00 10.32 212 TRP A N 1
ATOM 1633 C CA . TRP A 1 201 ? -16.550 -5.424 26.663 1.00 11.29 212 TRP A CA 1
ATOM 1634 C C . TRP A 1 201 ? -17.605 -5.028 25.625 1.00 10.87 212 TRP A C 1
ATOM 1635 O O . TRP A 1 201 ? -18.555 -5.759 25.402 1.00 11.66 212 TRP A O 1
ATOM 1646 N N . TYR A 1 202 ? -17.423 -3.853 25.016 1.00 10.37 213 TYR A N 1
ATOM 1647 C CA . TYR A 1 202 ? -18.136 -3.404 23.841 1.00 9.98 213 TYR A CA 1
ATOM 1648 C C . TYR A 1 202 ? -17.087 -3.289 22.733 1.00 10.36 213 TYR A C 1
ATOM 1649 O O . TYR A 1 202 ? -15.945 -2.929 23.007 1.00 10.14 213 TYR A O 1
ATOM 1658 N N . VAL A 1 203 ? -17.479 -3.594 21.506 1.00 9.55 214 VAL A N 1
ATOM 1659 C CA . VAL A 1 203 ? -16.531 -3.577 20.374 1.00 11.00 214 VAL A CA 1
ATOM 1660 C C . VAL A 1 203 ? -17.260 -3.174 19.093 1.00 11.92 214 VAL A C 1
ATOM 1661 O O . VAL A 1 203 ? -18.402 -3.590 18.845 1.00 13.43 214 VAL A O 1
ATOM 1665 N N . VAL A 1 204 ? -16.590 -2.353 18.286 1.00 12.30 215 VAL A N 1
ATOM 1666 C CA . VAL A 1 204 ? -17.096 -1.922 16.990 1.00 12.52 215 VAL A CA 1
ATOM 1667 C C . VAL A 1 204 ? -16.196 -2.673 16.000 1.00 13.16 215 VAL A C 1
ATOM 1668 O O . VAL A 1 204 ? -14.970 -2.657 16.154 1.00 12.91 215 VAL A O 1
ATOM 1672 N N . PRO A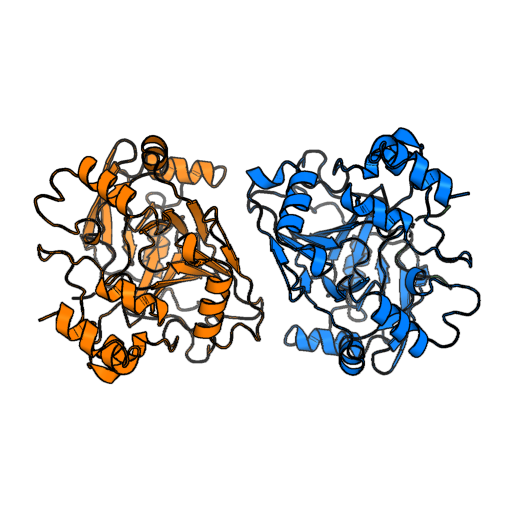 1 205 ? -16.791 -3.366 15.004 1.00 13.94 216 PRO A N 1
ATOM 1673 C CA . PRO A 1 205 ? -16.015 -4.096 13.955 1.00 14.13 216 PRO A CA 1
ATOM 1674 C C . PRO A 1 205 ? -15.040 -3.136 13.274 1.00 14.50 216 PRO A C 1
ATOM 1675 O O . PRO A 1 205 ? -15.422 -2.009 12.998 1.00 15.50 216 PRO A O 1
ATOM 1679 N N . PRO A 1 206 ? -13.793 -3.565 13.022 1.00 15.83 217 PRO A N 1
ATOM 1680 C CA . PRO A 1 206 ? -12.837 -2.691 12.323 1.00 16.17 217 PRO A CA 1
ATOM 1681 C C . PRO A 1 206 ? -13.398 -1.974 11.084 1.00 16.75 217 PRO A C 1
ATOM 1682 O O . PRO A 1 206 ? -13.089 -0.800 10.892 1.00 16.47 217 PRO A O 1
ATOM 1686 N N . GLU A 1 207 ? -14.219 -2.646 10.304 1.00 17.31 218 GLU A N 1
ATOM 1687 C CA . GLU A 1 207 ? -14.789 -2.027 9.131 1.00 18.36 218 GLU A CA 1
ATOM 1688 C C . GLU A 1 207 ? -15.637 -0.793 9.392 1.00 18.48 218 GLU A C 1
ATOM 1689 O O . GLU A 1 207 ? -15.888 -0.040 8.510 1.00 18.33 218 GLU A O 1
ATOM 1695 N N . HIS A 1 208 ? -16.076 -0.643 10.625 1.00 17.99 219 HIS A N 1
ATOM 1696 C CA . HIS A 1 208 ? -16.895 0.493 11.035 1.00 17.61 219 HIS A CA 1
ATOM 1697 C C . HIS A 1 208 ? -16.188 1.452 11.990 1.00 16.96 219 HIS A C 1
ATOM 1698 O O . HIS A 1 208 ? -16.825 2.382 12.502 1.00 17.16 219 HIS A O 1
ATOM 1705 N N . GLY A 1 209 ? -14.887 1.245 12.225 1.00 15.83 220 GLY A N 1
ATOM 1706 C CA . GLY A 1 209 ? -14.136 2.078 13.177 1.00 16.00 220 GLY A CA 1
ATOM 1707 C C . GLY A 1 209 ? -14.249 3.556 12.832 1.00 16.90 220 GLY A C 1
ATOM 1708 O O . GLY A 1 209 ? -14.350 4.407 13.714 1.00 15.13 220 GLY A O 1
ATOM 1709 N N . GLN A 1 210 ? -14.181 3.887 11.542 1.00 17.04 221 GLN A N 1
ATOM 1710 C CA . GLN A 1 210 ? -14.244 5.315 11.186 1.00 18.53 221 GLN A CA 1
ATOM 1711 C C . GLN A 1 210 ? -15.536 5.996 11.591 1.00 17.51 221 GLN A C 1
ATOM 1712 O O . GLN A 1 210 ? -15.517 7.202 11.850 1.00 18.06 221 GLN A O 1
ATOM 1718 N N . ARG A 1 211 ? -16.644 5.250 11.585 1.00 16.59 222 ARG A N 1
ATOM 1719 C CA . ARG A 1 211 ? -17.934 5.752 12.048 1.00 18.20 222 ARG A CA 1
ATOM 1720 C C . ARG A 1 211 ? -17.906 6.096 13.528 1.00 17.02 222 ARG A C 1
ATOM 1721 O O . ARG A 1 211 ? -18.529 7.073 13.932 1.00 16.91 222 ARG A O 1
ATOM 1729 N N . LEU A 1 212 ? -17.175 5.313 14.334 1.00 15.65 223 LEU A N 1
ATOM 1730 C CA . LEU A 1 212 ? -17.011 5.662 15.754 1.00 14.87 223 LEU A CA 1
ATOM 1731 C C . LEU A 1 212 ? -16.194 6.937 15.920 1.00 15.36 223 LEU A C 1
ATOM 1732 O O . LEU A 1 212 ? -16.548 7.828 16.740 1.00 15.10 223 LEU A O 1
ATOM 1737 N N . GLU A 1 213 ? -15.094 7.053 15.164 1.00 14.10 224 GLU A N 1
ATOM 1738 C CA . GLU A 1 213 ? -14.322 8.290 15.174 1.00 15.20 224 GLU A CA 1
ATOM 1739 C C . GLU A 1 213 ? -15.167 9.523 14.808 1.00 15.04 224 GLU A C 1
ATOM 1740 O O . GLU A 1 213 ? -15.018 10.579 15.458 1.00 15.51 224 GLU A O 1
ATOM 1746 N N . ARG A 1 214 ? -16.047 9.386 13.815 1.00 14.63 225 ARG A N 1
ATOM 1747 C CA . ARG A 1 214 ? -16.904 10.508 13.370 1.00 15.58 225 ARG A CA 1
ATOM 1748 C C . ARG A 1 214 ? -17.868 10.857 14.494 1.00 15.23 225 ARG A C 1
ATOM 1749 O O . ARG A 1 214 ? -18.029 12.034 14.857 1.00 15.55 225 ARG A O 1
ATOM 1751 N N . LEU A 1 215 ? -18.466 9.822 15.090 1.00 14.18 226 LEU A N 1
ATOM 1752 C CA . LEU A 1 215 ? -19.354 10.057 16.227 1.00 14.61 226 LEU A CA 1
ATOM 1753 C C . LEU A 1 215 ? -18.616 10.777 17.358 1.00 14.25 226 LEU A C 1
ATOM 1754 O O . LEU A 1 215 ? -19.168 11.692 17.979 1.00 15.76 226 LEU A O 1
ATOM 1759 N N . ALA A 1 216 ? -17.394 10.364 17.659 1.00 14.53 227 ALA A N 1
ATOM 1760 C CA . ALA A 1 216 ? -16.688 11.004 18.766 1.00 14.84 227 ALA A CA 1
ATOM 1761 C C . ALA A 1 216 ? -16.481 12.504 18.454 1.00 16.25 227 ALA A C 1
ATOM 1762 O O . ALA A 1 216 ? -16.579 13.350 19.359 1.00 16.46 227 ALA A O 1
ATOM 1764 N N . ARG A 1 217 ? -16.237 12.838 17.179 1.00 15.47 228 ARG A N 1
ATOM 1765 C CA . ARG A 1 217 ? -16.091 14.242 16.800 1.00 16.46 228 ARG A CA 1
ATOM 1766 C C . ARG A 1 217 ? -17.413 15.003 17.040 1.00 16.34 228 ARG A C 1
ATOM 1767 O O . ARG A 1 217 ? -17.397 16.201 17.408 1.00 17.93 228 ARG A O 1
ATOM 1775 N N . GLU A 1 218 ? -18.541 14.330 16.809 1.00 16.33 229 GLU A N 1
ATOM 1776 C CA . GLU A 1 218 ? -19.856 14.938 17.010 1.00 17.26 229 GLU A CA 1
ATOM 1777 C C . GLU A 1 218 ? -20.172 15.121 18.495 1.00 17.11 229 GLU A C 1
ATOM 1778 O O . GLU A 1 218 ? -20.893 16.037 18.861 1.00 18.71 229 GLU A O 1
ATOM 1784 N N . LEU A 1 219 ? -19.671 14.230 19.345 1.00 15.14 230 LEU A N 1
ATOM 1785 C CA . LEU A 1 219 ? -20.097 14.213 20.726 1.00 13.40 230 LEU A CA 1
ATOM 1786 C C . LEU A 1 219 ? -19.198 15.001 21.655 1.00 13.97 230 LEU A C 1
ATOM 1787 O O . LEU A 1 219 ? -19.645 15.385 22.745 1.00 13.33 230 LEU A O 1
ATOM 1792 N N . PHE A 1 220 ? -17.946 15.212 21.261 1.00 12.41 231 PHE A N 1
ATOM 1793 C CA . PHE A 1 220 ? -16.913 15.783 22.170 1.00 12.32 231 PHE A CA 1
ATOM 1794 C C . PHE A 1 220 ? -16.349 17.100 21.621 1.00 12.70 231 PHE A C 1
ATOM 1795 O O . PHE A 1 220 ? -15.406 17.088 20.808 1.00 13.12 231 PHE A O 1
ATOM 1803 N N . PRO A 1 221 ? -16.945 18.250 22.040 1.00 13.35 232 PRO A N 1
ATOM 1804 C CA . PRO A 1 221 ? -16.519 19.508 21.395 1.00 14.23 232 PRO A CA 1
ATOM 1805 C C . PRO A 1 221 ? -15.050 19.797 21.622 1.00 14.07 232 PRO A C 1
ATOM 1806 O O . PRO A 1 221 ? -14.533 19.578 22.710 1.00 14.43 232 PRO A O 1
ATOM 1810 N N . GLY A 1 222 ? -14.389 20.263 20.572 1.00 14.03 233 GLY A N 1
ATOM 1811 C CA . GLY A 1 222 ? -12.982 20.633 20.665 1.00 14.83 233 GLY A CA 1
ATOM 1812 C C . GLY A 1 222 ? -12.079 19.422 20.566 1.00 15.55 233 GLY A C 1
ATOM 1813 O O . GLY A 1 222 ? -10.852 19.565 20.698 1.00 16.77 233 GLY A O 1
ATOM 1814 N N . SER A 1 223 ? -12.672 18.242 20.340 1.00 16.13 234 SER A N 1
ATOM 1815 C CA . SER A 1 223 ? -11.880 16.980 20.342 1.00 17.98 234 SER A CA 1
ATOM 1816 C C . SER A 1 223 ? -10.758 17.008 19.290 1.00 19.00 234 SER A C 1
ATOM 1817 O O . SER A 1 223 ? -9.725 16.375 19.484 1.00 19.30 234 SER A O 1
ATOM 1820 N N . SER A 1 224 ? -10.942 17.769 18.207 1.00 19.74 235 SER A N 1
ATOM 1821 C CA . SER A 1 224 ? -9.932 17.800 17.129 1.00 22.60 235 SER A CA 1
ATOM 1822 C C . SER A 1 224 ? -8.970 18.965 17.200 1.00 22.53 235 SER A C 1
ATOM 1823 O O . SER A 1 224 ? -8.096 19.092 16.331 1.00 24.05 235 SER A O 1
ATOM 1826 N N . ARG A 1 225 ? -9.135 19.840 18.177 1.00 22.73 236 ARG A N 1
ATOM 1827 C CA . ARG A 1 225 ? -8.295 21.034 18.254 1.00 23.57 236 ARG A CA 1
ATOM 1828 C C . ARG A 1 225 ? -6.890 20.594 18.637 1.00 23.75 236 ARG A C 1
ATOM 1829 O O . ARG A 1 225 ? -6.662 20.162 19.770 1.00 24.01 236 ARG A O 1
ATOM 1837 N N . GLY A 1 226 ? -5.963 20.694 17.688 1.00 23.74 237 GLY A N 1
ATOM 1838 C CA . GLY A 1 226 ? -4.563 20.364 17.971 1.00 24.66 237 GLY A CA 1
ATOM 1839 C C . GLY A 1 226 ? -4.178 18.894 17.849 1.00 23.85 237 GLY A C 1
ATOM 1840 O O . GLY A 1 226 ? -3.034 18.542 18.118 1.00 24.20 237 GLY A O 1
ATOM 1841 N N . CYS A 1 227 ? -5.118 18.030 17.453 1.00 23.63 238 CYS A N 1
ATOM 1842 C CA . CYS A 1 227 ? -4.814 16.568 17.355 1.00 23.09 238 CYS A CA 1
ATOM 1843 C C . CYS A 1 227 ? -5.764 15.840 16.419 1.00 22.88 238 CYS A C 1
ATOM 1844 O O . CYS A 1 227 ? -6.988 16.040 16.473 1.00 24.49 238 CYS A O 1
ATOM 1847 N N . GLY A 1 228 ? -5.218 14.984 15.562 1.00 21.56 239 GLY A N 1
ATOM 1848 C CA . GLY A 1 228 ? -6.062 14.183 14.657 1.00 21.20 239 GLY A CA 1
ATOM 1849 C C . GLY A 1 228 ? -6.446 12.776 15.137 1.00 20.27 239 GLY A C 1
ATOM 1850 O O . GLY A 1 228 ? -7.096 12.021 14.394 1.00 21.21 239 GLY A O 1
ATOM 1851 N N . ALA A 1 229 ? -6.080 12.425 16.369 1.00 18.40 240 ALA A N 1
ATOM 1852 C CA . ALA A 1 229 ? -6.265 11.053 16.880 1.00 17.47 240 ALA A CA 1
ATOM 1853 C C . ALA A 1 229 ? -6.839 11.071 18.312 1.00 16.43 240 ALA A C 1
ATOM 1854 O O . ALA A 1 229 ? -6.261 10.471 19.232 1.00 16.02 240 ALA A O 1
ATOM 1856 N N . PHE A 1 230 ? -7.912 11.846 18.494 1.00 15.49 241 PHE A N 1
ATOM 1857 C CA . PHE A 1 230 ? -8.534 12.063 19.816 1.00 14.63 241 PHE A CA 1
ATOM 1858 C C . PHE A 1 230 ? -8.752 10.782 20.623 1.00 14.05 241 PHE A C 1
ATOM 1859 O O . PHE A 1 230 ? -8.467 10.762 21.816 1.00 14.46 241 PHE A O 1
ATOM 1867 N N . LEU A 1 231 ? -9.249 9.734 19.982 1.00 13.64 242 LEU A N 1
ATOM 1868 C CA . LEU A 1 231 ? -9.559 8.514 20.731 1.00 13.59 242 LEU A CA 1
ATOM 1869 C C . LEU A 1 231 ? -8.319 7.847 21.352 1.00 14.02 242 LEU A C 1
ATOM 1870 O O . LEU A 1 231 ? -8.446 7.097 22.333 1.00 14.78 242 LEU A O 1
ATOM 1875 N N . ARG A 1 232 ? -7.130 8.169 20.823 1.00 14.06 243 ARG A N 1
ATOM 1876 C CA . ARG A 1 232 ? -5.891 7.695 21.437 1.00 13.85 243 ARG A CA 1
ATOM 1877 C C . ARG A 1 232 ? -5.659 8.241 22.839 1.00 13.84 243 ARG A C 1
ATOM 1878 O O . ARG A 1 232 ? -4.908 7.647 23.635 1.00 13.56 243 ARG A O 1
ATOM 1886 N N . HIS A 1 233 ? -6.353 9.330 23.163 1.00 13.11 244 HIS A N 1
ATOM 1887 C CA . HIS A 1 233 ? -6.255 9.931 24.486 1.00 13.39 244 HIS A CA 1
ATOM 1888 C C . HIS A 1 233 ? -6.986 9.090 25.529 1.00 13.38 244 HIS A C 1
ATOM 1889 O O . HIS A 1 233 ? -6.699 9.226 26.725 1.00 13.37 244 HIS A O 1
ATOM 1896 N N . LYS A 1 234 ? -7.901 8.229 25.079 1.00 12.58 245 LYS A N 1
ATOM 1897 C CA . LYS A 1 234 ? -8.614 7.284 25.974 1.00 13.12 245 LYS A CA 1
ATOM 1898 C C . LYS A 1 234 ? -9.381 8.032 27.086 1.00 13.01 245 LYS A C 1
ATOM 1899 O O . LYS A 1 234 ? -9.345 7.652 28.256 1.00 13.33 245 LYS A O 1
ATOM 1905 N N . VAL A 1 235 ? -10.059 9.098 26.698 1.00 11.26 246 VAL A N 1
ATOM 1906 C CA . VAL A 1 235 ? -10.894 9.838 27.654 1.00 12.50 246 VAL A CA 1
ATOM 1907 C C . VAL A 1 235 ? -12.398 9.727 27.353 1.00 13.10 246 VAL A C 1
ATOM 1908 O O . VAL A 1 235 ? -13.212 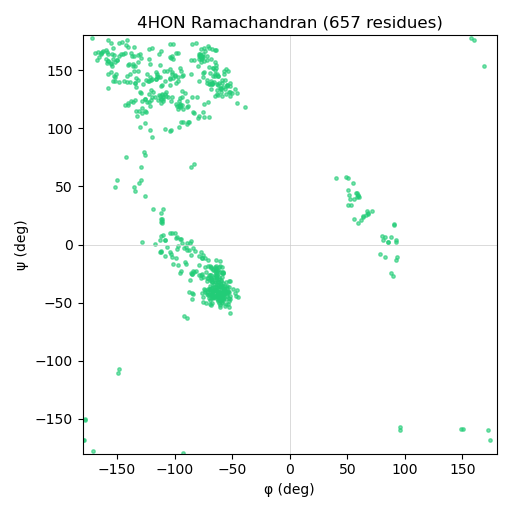10.177 28.166 1.00 15.18 246 VAL A O 1
ATOM 1912 N N . ALA A 1 236 ? -12.779 9.111 26.233 1.00 12.30 247 ALA A N 1
ATOM 1913 C CA . ALA A 1 236 ? -14.195 9.105 25.764 1.00 11.57 247 ALA A CA 1
ATOM 1914 C C . ALA A 1 236 ? -15.009 7.863 26.181 1.00 11.65 247 ALA A C 1
ATOM 1915 O O . ALA A 1 236 ? -14.673 6.735 25.786 1.00 12.46 247 ALA A O 1
ATOM 1917 N N . LEU A 1 237 ? -16.107 8.084 26.915 1.00 11.02 248 LEU A N 1
ATOM 1918 C CA . LEU A 1 237 ? -17.035 6.999 27.281 1.00 11.19 248 LEU A CA 1
ATOM 1919 C C . LEU A 1 237 ? -18.309 7.240 26.495 1.00 11.61 248 LEU A C 1
ATOM 1920 O O . LEU A 1 237 ? -18.836 8.369 26.496 1.00 11.79 248 LEU A O 1
ATOM 1925 N N . ILE A 1 238 ? -18.757 6.221 25.763 1.00 10.53 249 ILE A N 1
ATOM 1926 C CA . ILE A 1 238 ? -19.968 6.338 24.945 1.00 11.20 249 ILE A CA 1
ATOM 1927 C C . ILE A 1 238 ? -20.802 5.081 25.144 1.00 11.68 249 ILE A C 1
ATOM 1928 O O . ILE A 1 238 ? -20.315 3.984 24.916 1.00 11.26 249 ILE A O 1
ATOM 1933 N N . SER A 1 239 ? -22.058 5.247 25.578 1.00 11.62 250 SER A N 1
ATOM 1934 C CA . SER A 1 239 ? -22.884 4.115 25.965 1.00 13.41 250 SER A CA 1
ATOM 1935 C C . SER A 1 239 ? -23.442 3.354 24.745 1.00 13.34 250 SER A C 1
ATOM 1936 O O . SER A 1 239 ? -23.510 3.886 23.619 1.00 12.62 250 SER A O 1
ATOM 1939 N N . PRO A 1 240 ? -23.847 2.098 24.963 1.00 14.36 251 PRO A N 1
ATOM 1940 C CA . PRO A 1 240 ? -24.430 1.339 23.844 1.00 14.66 251 PRO A CA 1
ATOM 1941 C C . PRO A 1 240 ? -25.710 1.995 23.336 1.00 15.82 251 PRO A C 1
ATOM 1942 O O . PRO A 1 240 ? -26.023 1.877 22.132 1.00 17.19 251 PRO A O 1
ATOM 1946 N N . THR A 1 241 ? -26.470 2.645 24.220 1.00 15.22 252 THR A N 1
ATOM 1947 C CA . THR A 1 241 ? -27.677 3.353 23.767 1.00 16.78 252 THR A CA 1
ATOM 1948 C C . THR A 1 241 ? -27.348 4.451 22.734 1.00 16.52 252 THR A C 1
ATOM 1949 O O . THR A 1 241 ? -28.031 4.595 21.692 1.00 16.70 252 THR A O 1
ATOM 1953 N N . VAL A 1 242 ? -26.271 5.186 23.002 1.00 14.52 253 VAL A N 1
ATOM 1954 C CA . VAL A 1 242 ? -25.826 6.262 22.124 1.00 15.96 253 VAL A CA 1
ATOM 1955 C C . VAL A 1 242 ? -25.276 5.694 20.809 1.00 15.64 253 VAL A C 1
ATOM 1956 O O . VAL A 1 242 ? -25.547 6.236 19.736 1.00 17.66 253 VAL A O 1
ATOM 1960 N N . LEU A 1 243 ? -24.556 4.579 20.882 1.00 16.21 254 LEU A N 1
ATOM 1961 C CA . LEU A 1 243 ? -24.087 3.904 19.658 1.00 17.34 254 LEU A CA 1
ATOM 1962 C C . LEU A 1 243 ? -25.285 3.488 18.810 1.00 17.52 254 LEU A C 1
ATOM 1963 O O . LEU A 1 243 ? -25.320 3.758 17.608 1.00 16.93 254 LEU A O 1
ATOM 1968 N N . LYS A 1 244 ? -26.268 2.863 19.446 1.00 17.72 255 LYS A N 1
ATOM 1969 C CA . LYS A 1 244 ? -27.485 2.430 18.726 1.00 20.06 255 LYS A CA 1
ATOM 1970 C C . LYS A 1 244 ? -28.236 3.596 18.068 1.00 20.76 255 LYS A C 1
ATOM 1971 O O . LYS A 1 244 ? -28.656 3.489 16.926 1.00 20.53 255 LYS A O 1
ATOM 1974 N N . GLU A 1 245 ? -28.400 4.694 18.797 1.00 21.30 256 GLU A N 1
ATOM 1975 C CA . GLU A 1 245 ? -29.147 5.865 18.319 1.00 23.07 256 GLU A CA 1
ATOM 1976 C C . GLU A 1 245 ? -28.458 6.501 17.128 1.00 22.23 256 GLU A C 1
ATOM 1977 O O . GLU A 1 245 ? -29.114 7.130 16.288 1.00 21.87 256 GLU A O 1
ATOM 1983 N N . ASN A 1 246 ? -27.142 6.314 17.047 1.00 20.38 257 ASN A N 1
ATOM 1984 C CA . ASN A 1 246 ? -26.335 6.893 15.994 1.00 21.33 257 ASN A CA 1
ATOM 1985 C C . ASN A 1 246 ? -25.938 5.917 14.888 1.00 21.35 257 ASN A C 1
ATOM 1986 O O . ASN A 1 246 ? -25.109 6.245 14.049 1.00 22.23 257 ASN A O 1
ATOM 1991 N N . GLY A 1 247 ? -26.538 4.728 14.909 1.00 21.95 258 GLY A N 1
ATOM 1992 C CA . GLY A 1 247 ? -26.337 3.691 13.888 1.00 21.96 258 GLY A CA 1
ATOM 1993 C C . GLY A 1 247 ? -24.959 3.072 13.810 1.00 21.95 258 GLY A C 1
ATOM 1994 O O . GLY A 1 247 ? -24.555 2.582 12.758 1.00 22.79 258 GLY A O 1
ATOM 1995 N N . ILE A 1 248 ? -24.217 3.090 14.913 1.00 19.90 259 ILE A N 1
ATOM 1996 C CA . ILE A 1 248 ? -22.899 2.510 14.903 1.00 19.24 259 ILE A CA 1
ATOM 1997 C C . ILE A 1 248 ? -23.023 1.037 15.260 1.00 18.18 259 ILE A C 1
ATOM 1998 O O . ILE A 1 248 ? -23.492 0.705 16.365 1.00 17.27 259 ILE A O 1
ATOM 2003 N N . PRO A 1 249 ? -22.607 0.144 14.341 1.00 17.16 260 PRO A N 1
ATOM 2004 C CA . PRO A 1 249 ? -22.667 -1.272 14.675 1.00 16.42 260 PRO A CA 1
ATOM 2005 C C . PRO A 1 249 ? -21.710 -1.617 15.811 1.00 15.54 260 PRO A C 1
ATOM 2006 O O . PRO A 1 249 ? -20.571 -1.140 15.815 1.00 15.46 260 PRO A O 1
ATOM 2010 N N . PHE A 1 250 ? -22.143 -2.474 16.740 1.00 15.18 261 PHE A N 1
ATOM 2011 C CA . PHE A 1 250 ? -21.271 -2.885 17.832 1.00 14.22 261 PHE A CA 1
ATOM 2012 C C . PHE A 1 250 ? -21.790 -4.195 18.412 1.00 14.59 261 PHE A C 1
ATOM 2013 O O . PHE A 1 250 ? -22.944 -4.587 18.155 1.00 13.81 261 PHE A O 1
ATOM 2021 N N . ASN A 1 251 ? -20.970 -4.833 19.230 1.00 14.49 262 ASN A N 1
ATOM 2022 C CA . ASN A 1 251 ? -21.389 -5.989 19.994 1.00 15.00 262 ASN A CA 1
ATOM 2023 C C . ASN A 1 251 ? -20.904 -5.885 21.416 1.00 14.17 262 ASN A C 1
ATOM 2024 O O . ASN A 1 251 ? -20.030 -5.072 21.700 1.00 15.17 262 ASN A O 1
ATOM 2029 N N . ARG A 1 252 ? -21.510 -6.671 22.320 1.00 13.90 263 ARG A N 1
ATOM 2030 C CA A ARG A 1 252 ? -21.072 -6.681 23.702 0.50 12.47 263 ARG A CA 1
ATOM 2031 C CA B ARG A 1 252 ? -21.161 -6.679 23.751 0.50 13.22 263 ARG A CA 1
ATOM 2032 C C . ARG A 1 252 ? -20.870 -8.124 24.143 1.00 12.78 263 ARG A C 1
ATOM 2033 O O . ARG A 1 252 ? -21.513 -9.040 23.613 1.00 12.31 263 ARG A O 1
ATOM 2048 N N . ILE A 1 253 ? -19.972 -8.327 25.099 1.00 11.96 264 ILE A N 1
ATOM 2049 C CA . ILE A 1 253 ? -19.746 -9.668 25.663 1.00 12.77 264 ILE A CA 1
ATOM 2050 C C . ILE A 1 253 ? -19.115 -9.531 27.051 1.00 13.31 264 ILE A C 1
ATOM 2051 O O . ILE A 1 253 ? -18.360 -8.590 27.306 1.00 12.70 264 ILE A O 1
ATOM 2056 N N . THR A 1 254 ? -19.447 -10.459 27.947 1.00 11.39 265 THR A N 1
ATOM 2057 C CA . THR A 1 254 ? -18.860 -10.455 29.296 1.00 10.81 265 THR A CA 1
ATOM 2058 C C . THR A 1 254 ? -17.865 -11.582 29.448 1.00 11.65 265 THR A C 1
ATOM 2059 O O . THR A 1 254 ? -18.170 -12.752 29.149 1.00 11.88 265 THR A O 1
ATOM 2063 N N . GLN A 1 255 ? -16.672 -11.207 29.899 1.00 9.93 266 GLN A N 1
ATOM 2064 C CA . GLN A 1 255 ? -15.559 -12.090 30.156 1.00 11.27 266 GLN A CA 1
ATOM 2065 C C . GLN A 1 255 ? -15.595 -12.561 31.603 1.00 12.11 266 GLN A C 1
ATOM 2066 O O . GLN A 1 255 ? -15.706 -11.761 32.529 1.00 12.04 266 GLN A O 1
ATOM 2072 N N . GLU A 1 256 ? -15.485 -13.876 31.795 1.00 12.18 267 GLU A N 1
ATOM 2073 C CA . GLU A 1 256 ? -15.472 -14.467 33.135 1.00 13.21 267 GLU A CA 1
ATOM 2074 C C . GLU A 1 256 ? -14.069 -14.842 33.534 1.00 13.56 267 GLU A C 1
ATOM 2075 O O . GLU A 1 256 ? -13.180 -14.985 32.688 1.00 13.46 267 GLU A O 1
ATOM 2081 N N . ALA A 1 257 ? -13.875 -15.038 34.820 1.00 13.77 268 ALA A N 1
ATOM 2082 C CA . ALA A 1 257 ? -12.567 -15.431 35.319 1.00 13.41 268 ALA A CA 1
ATOM 2083 C C . ALA A 1 257 ? -12.155 -16.743 34.638 1.00 14.69 268 ALA A C 1
ATOM 2084 O O . ALA A 1 257 ? -12.972 -17.661 34.494 1.00 14.19 268 ALA A O 1
ATOM 2086 N N . GLY A 1 258 ? -10.894 -16.811 34.203 1.00 14.00 269 GLY A N 1
ATOM 2087 C CA . GLY A 1 258 ? -10.379 -18.001 33.497 1.00 14.64 269 GLY A CA 1
ATOM 2088 C C . GLY A 1 258 ? -10.503 -17.939 31.990 1.00 14.60 269 GLY A C 1
ATOM 2089 O O . GLY A 1 258 ? -10.145 -18.915 31.300 1.00 15.66 269 GLY A O 1
ATOM 2090 N N . GLU A 1 259 ? -10.977 -16.811 31.447 1.00 12.56 270 GLU A N 1
ATOM 2091 C CA . GLU A 1 259 ? -11.179 -16.662 29.998 1.00 13.39 270 GLU A CA 1
ATOM 2092 C C . GLU A 1 259 ? -10.264 -15.594 29.388 1.00 12.78 270 GLU A C 1
ATOM 2093 O O . GLU A 1 259 ? -9.951 -14.591 30.061 1.00 12.67 270 GLU A O 1
ATOM 2099 N N . PHE A 1 260 ? -9.848 -15.823 28.134 1.00 12.82 271 PHE A N 1
ATOM 2100 C CA . PHE A 1 260 ? -9.059 -14.829 27.366 1.00 12.45 271 PHE A CA 1
ATOM 2101 C C . PHE A 1 260 ? -9.945 -14.068 26.416 1.00 12.21 271 PHE A C 1
ATOM 2102 O O . PHE A 1 260 ? -10.895 -14.641 25.844 1.00 12.48 271 PHE A O 1
ATOM 2110 N N . MET A 1 261 ? -9.640 -12.770 26.220 1.00 11.47 272 MET A N 1
ATOM 2111 C CA . MET A 1 261 ? -10.216 -12.016 25.141 1.00 11.79 272 MET A CA 1
ATOM 2112 C C . MET A 1 261 ? -9.031 -11.543 24.284 1.00 12.08 272 MET A C 1
ATOM 2113 O O . MET A 1 261 ? -7.990 -11.219 24.819 1.00 11.76 272 MET A O 1
ATOM 2118 N N . VAL A 1 262 ? -9.224 -11.543 22.979 1.00 12.06 273 VAL A N 1
ATOM 2119 C CA . VAL A 1 262 ? -8.271 -10.955 22.022 1.00 12.37 273 VAL A CA 1
ATOM 2120 C C . VAL A 1 262 ? -8.967 -9.840 21.270 1.00 11.62 273 VAL A C 1
ATOM 2121 O O . VAL A 1 262 ? -10.096 -10.011 20.768 1.00 12.18 273 VAL A O 1
ATOM 2125 N N . THR A 1 263 ? -8.327 -8.680 21.196 1.00 11.94 274 THR A N 1
ATOM 2126 C CA . THR A 1 263 ? -8.800 -7.651 20.281 1.00 12.61 274 THR A CA 1
ATOM 2127 C C . THR A 1 263 ? -7.913 -7.646 19.050 1.00 12.33 274 THR A C 1
ATOM 2128 O O . THR A 1 263 ? -6.725 -7.916 19.163 1.00 12.69 274 THR A O 1
ATOM 2132 N N . PHE A 1 264 ? -8.513 -7.333 17.905 1.00 12.31 275 PHE A N 1
ATOM 2133 C CA . PHE A 1 264 ? -7.827 -7.414 16.616 1.00 13.99 275 PHE A CA 1
ATOM 2134 C C . PHE A 1 264 ? -7.448 -6.031 16.157 1.00 13.95 275 PHE A C 1
ATOM 2135 O O . PHE A 1 264 ? -8.013 -5.039 16.640 1.00 14.68 275 PHE A O 1
ATOM 2143 N N . PRO A 1 265 ? -6.485 -5.936 15.227 1.00 13.81 276 PRO A N 1
ATOM 2144 C CA . PRO A 1 265 ? -6.100 -4.599 14.754 1.00 13.62 276 PRO A CA 1
ATOM 2145 C C . PRO A 1 265 ? -7.278 -3.723 14.322 1.00 13.48 276 PRO A C 1
ATOM 2146 O O . PRO A 1 265 ? -8.160 -4.129 13.525 1.00 14.29 276 PRO A O 1
ATOM 2150 N N . TYR A 1 266 ? -7.274 -2.500 14.857 1.00 13.63 277 TYR A N 1
ATOM 2151 C CA . TYR A 1 266 ? -8.285 -1.482 14.608 1.00 13.75 277 TYR A CA 1
ATOM 2152 C C . TYR A 1 266 ? -9.694 -1.862 15.100 1.00 13.42 277 TYR A C 1
ATOM 2153 O O . TYR A 1 266 ? -10.671 -1.390 14.565 1.00 14.51 277 TYR A O 1
ATOM 2162 N N . GLY A 1 267 ? -9.785 -2.743 16.089 1.00 13.02 278 GLY A N 1
ATOM 2163 C CA . GLY A 1 267 ? -11.077 -3.071 16.688 1.00 12.14 278 GLY A CA 1
ATOM 2164 C C . GLY A 1 267 ? -11.234 -2.170 17.893 1.00 12.25 278 GLY A C 1
ATOM 2165 O O . GLY A 1 267 ? -10.615 -2.430 18.915 1.00 13.02 278 GLY A O 1
ATOM 2166 N N . TYR A 1 268 ? -12.081 -1.150 17.773 1.00 11.78 279 TYR A N 1
ATOM 2167 C CA . TYR A 1 268 ? -12.301 -0.225 18.900 1.00 11.80 279 TYR A CA 1
ATOM 2168 C C . TYR A 1 268 ? -13.020 -1.006 20.004 1.00 10.70 279 TYR A C 1
ATOM 2169 O O . TYR A 1 268 ? -13.957 -1.745 19.691 1.00 11.03 279 TYR A O 1
ATOM 2178 N N . HIS A 1 269 ? -12.617 -0.814 21.257 1.00 9.30 280 HIS A N 1
ATOM 2179 C CA . HIS A 1 269 ? -13.292 -1.460 22.378 1.00 9.98 280 HIS A CA 1
ATOM 2180 C C . HIS A 1 269 ? -13.318 -0.565 23.596 1.00 9.73 280 HIS A C 1
ATOM 2181 O O . HIS A 1 269 ? -12.538 0.396 23.708 1.00 10.74 280 HIS A O 1
ATOM 2188 N N . ALA A 1 270 ? -14.184 -0.894 24.559 1.00 10.05 281 ALA A N 1
ATOM 2189 C CA . ALA A 1 270 ? -14.281 -0.107 25.788 1.00 9.40 281 ALA A CA 1
ATOM 2190 C C . ALA A 1 270 ? -15.001 -1.081 26.719 1.00 10.30 281 ALA A C 1
ATOM 2191 O O . ALA A 1 270 ? -15.551 -2.087 26.270 1.00 9.57 281 ALA A O 1
ATOM 2193 N N . GLY A 1 271 ? -15.014 -0.796 28.003 1.00 9.88 282 GLY A N 1
ATOM 2194 C CA . GLY A 1 271 ? -15.860 -1.639 28.865 1.00 11.11 282 GLY A CA 1
ATOM 2195 C C . GLY A 1 271 ? -15.649 -1.339 30.324 1.00 10.11 282 GLY A C 1
ATOM 2196 O O . GLY A 1 271 ? -15.149 -0.253 30.680 1.00 10.32 282 GLY A O 1
ATOM 2197 N N . PHE A 1 272 ? -16.022 -2.279 31.188 1.00 9.71 283 PHE A N 1
ATOM 2198 C CA . PHE A 1 272 ? -15.968 -1.998 32.622 1.00 9.51 283 PHE A CA 1
ATOM 2199 C C . PHE A 1 272 ? -15.930 -3.287 33.449 1.00 8.46 283 PHE A C 1
ATOM 2200 O O . PHE A 1 272 ? -16.295 -4.380 32.961 1.00 8.69 283 PHE A O 1
ATOM 2208 N N . ASN A 1 273 ? -15.473 -3.159 34.684 1.00 8.97 284 ASN A N 1
ATOM 2209 C CA . ASN A 1 273 ? -15.386 -4.307 35.581 1.00 8.58 284 ASN A CA 1
ATOM 2210 C C . ASN A 1 273 ? -16.607 -4.353 36.501 1.00 9.15 284 ASN A C 1
ATOM 2211 O O . ASN A 1 273 ? -17.114 -3.314 36.900 1.00 8.81 284 ASN A O 1
ATOM 2216 N N . HIS A 1 274 ? -17.071 -5.565 36.810 1.00 9.16 285 HIS A N 1
ATOM 2217 C CA . HIS A 1 274 ? -18.312 -5.738 37.609 1.00 10.61 285 HIS A CA 1
ATOM 2218 C C . HIS A 1 274 ? -18.068 -5.626 39.121 1.00 10.60 285 HIS A C 1
ATOM 2219 O O . HIS A 1 274 ? -18.998 -5.368 39.873 1.00 11.66 285 HIS A O 1
ATOM 2226 N N . GLY A 1 275 ? -16.852 -5.877 39.564 1.00 10.76 286 GLY A N 1
ATOM 2227 C CA . GLY A 1 275 ? -16.519 -5.914 41.013 1.00 11.42 286 GLY A CA 1
ATOM 2228 C C . GLY A 1 275 ? -15.046 -6.209 41.139 1.00 11.71 286 GLY A C 1
ATOM 2229 O O . GLY A 1 275 ? -14.312 -6.151 40.144 1.00 11.26 286 GLY A O 1
ATOM 2230 N N . PHE A 1 276 ? -14.580 -6.530 42.335 1.00 11.97 287 PHE A N 1
ATOM 2231 C CA . PHE A 1 276 ? -13.142 -6.821 42.492 1.00 12.73 287 PHE A CA 1
ATOM 2232 C C . PHE A 1 276 ? -12.657 -7.933 41.540 1.00 12.83 287 PHE A C 1
ATOM 2233 O O . PHE A 1 276 ? -13.248 -9.043 41.469 1.00 13.21 287 PHE A O 1
ATOM 2241 N N . ASN A 1 277 ? -11.577 -7.640 40.822 1.00 11.80 288 ASN A N 1
ATOM 2242 C CA . ASN A 1 277 ? -10.989 -8.630 39.927 1.00 11.77 288 ASN A CA 1
ATOM 2243 C C . ASN A 1 277 ? -9.523 -8.345 39.627 1.00 12.46 288 ASN A C 1
ATOM 2244 O O . ASN A 1 277 ? -8.975 -7.338 40.077 1.00 11.60 288 ASN A O 1
ATOM 2249 N N . CYS A 1 278 ? -8.899 -9.257 38.880 1.00 12.15 289 CYS A N 1
ATOM 2250 C CA . CYS A 1 278 ? -7.508 -9.089 38.469 1.00 13.53 289 CYS A CA 1
ATOM 2251 C C . CYS A 1 278 ? -7.359 -9.638 37.069 1.00 12.88 289 CYS A C 1
ATOM 2252 O O . CYS A 1 278 ? -7.642 -10.819 36.808 1.00 12.18 289 CYS A O 1
ATOM 2255 N N . ALA A 1 279 ? -6.939 -8.778 36.138 1.00 12.76 290 ALA A N 1
ATOM 2256 C CA . ALA A 1 279 ? -6.708 -9.193 34.763 1.00 12.35 290 ALA A CA 1
ATOM 2257 C C . ALA A 1 279 ? -5.259 -8.888 34.397 1.00 12.75 290 ALA A C 1
ATOM 2258 O O . ALA A 1 279 ? -4.599 -8.034 35.041 1.00 12.88 290 ALA A O 1
ATOM 2260 N N . GLU A 1 280 ? -4.776 -9.565 33.361 1.00 11.65 291 GLU A N 1
ATOM 2261 C CA . GLU A 1 280 ? -3.432 -9.306 32.844 1.00 12.50 291 GLU A CA 1
ATOM 2262 C C . GLU A 1 280 ? -3.521 -9.158 31.335 1.00 12.98 291 GLU A C 1
ATOM 2263 O O . GLU A 1 280 ? -4.299 -9.859 30.680 1.00 14.06 291 GLU A O 1
ATOM 2269 N N . ALA A 1 281 ? -2.761 -8.234 30.748 1.00 12.16 292 ALA A N 1
ATOM 2270 C CA . ALA A 1 281 ? -2.925 -8.048 29.327 1.00 11.33 292 ALA A CA 1
ATOM 2271 C C . ALA A 1 281 ? -1.605 -7.636 28.713 1.00 11.61 292 ALA A C 1
ATOM 2272 O O . ALA A 1 281 ? -0.752 -7.100 29.419 1.00 12.31 292 ALA A O 1
ATOM 2274 N N . ILE A 1 282 ? -1.518 -7.791 27.399 1.00 12.81 293 ILE A N 1
ATOM 2275 C CA . ILE A 1 282 ? -0.310 -7.381 26.637 1.00 12.57 293 ILE A CA 1
ATOM 2276 C C . ILE A 1 282 ? -0.711 -7.178 25.186 1.00 12.99 293 ILE A C 1
ATOM 2277 O O . ILE A 1 282 ? -1.729 -7.688 24.735 1.00 13.94 293 ILE A O 1
ATOM 2282 N N . ASN A 1 283 ? 0.064 -6.388 24.425 1.00 13.09 294 ASN A N 1
ATOM 2283 C CA . ASN A 1 283 ? -0.122 -6.368 23.003 1.00 12.68 294 ASN A CA 1
ATOM 2284 C C . ASN A 1 283 ? 0.634 -7.533 22.323 1.00 13.60 294 ASN A C 1
ATOM 2285 O O . ASN A 1 283 ? 1.574 -8.087 22.882 1.00 14.59 294 ASN A O 1
ATOM 2290 N N . PHE A 1 284 ? 0.206 -7.885 21.122 1.00 13.80 295 PHE A N 1
ATOM 2291 C CA . PHE A 1 284 ? 1.001 -8.779 20.265 1.00 14.85 295 PHE A CA 1
ATOM 2292 C C . PHE A 1 284 ? 0.768 -8.411 18.798 1.00 16.13 295 PHE A C 1
ATOM 2293 O O . PHE A 1 284 ? -0.073 -7.538 18.480 1.00 14.71 295 PHE A O 1
ATOM 2301 N N . ALA A 1 285 ? 1.516 -9.040 17.896 1.00 15.48 296 ALA A N 1
ATOM 2302 C CA . ALA A 1 285 ? 1.380 -8.737 16.480 1.00 17.19 296 ALA A CA 1
ATOM 2303 C C . ALA A 1 285 ? 1.406 -10.028 15.696 1.00 18.12 296 ALA A C 1
ATOM 2304 O O . ALA A 1 285 ? 1.785 -11.085 16.239 1.00 19.91 296 ALA A O 1
ATOM 2306 N N . THR A 1 286 ? 0.990 -9.953 14.437 1.00 18.54 297 THR A N 1
ATOM 2307 C CA . THR A 1 286 ? 1.081 -11.066 13.502 1.00 19.24 297 THR A CA 1
ATOM 2308 C C . THR A 1 286 ? 1.478 -10.445 12.154 1.00 19.54 297 THR A C 1
ATOM 2309 O O . THR A 1 286 ? 1.439 -9.192 11.991 1.00 18.07 297 THR A O 1
ATOM 2313 N N . PRO A 1 287 ? 1.830 -11.302 11.173 1.00 18.59 298 PRO A N 1
ATOM 2314 C CA . PRO A 1 287 ? 2.112 -10.723 9.855 1.00 19.14 298 PRO A CA 1
ATOM 2315 C C . PRO A 1 287 ? 0.943 -9.893 9.284 1.00 18.67 298 PRO A C 1
ATOM 2316 O O . PRO A 1 287 ? 1.197 -8.875 8.652 1.00 19.50 298 PRO A O 1
ATOM 2320 N N . ARG A 1 288 ? -0.307 -10.300 9.524 1.00 18.46 299 ARG A N 1
ATOM 2321 C CA . ARG A 1 288 ? -1.456 -9.574 9.026 1.00 19.27 299 ARG A CA 1
ATOM 2322 C C . ARG A 1 288 ? -1.529 -8.161 9.634 1.00 18.32 299 ARG A C 1
ATOM 2323 O O . ARG A 1 288 ? -2.081 -7.274 9.009 1.00 18.66 299 ARG A O 1
ATOM 2331 N N . TRP A 1 289 ? -0.955 -7.971 10.826 1.00 17.84 300 TRP A N 1
ATOM 2332 C CA . TRP A 1 289 ? -0.999 -6.648 11.493 1.00 17.17 300 TRP A CA 1
ATOM 2333 C C . TRP A 1 289 ? -0.111 -5.618 10.758 1.00 17.34 300 TRP A C 1
ATOM 2334 O O . TRP A 1 289 ? -0.330 -4.403 10.814 1.00 16.36 300 TRP A O 1
ATOM 2345 N N . ILE A 1 290 ? 0.905 -6.100 10.062 1.00 17.24 301 ILE A N 1
ATOM 2346 C CA . ILE A 1 290 ? 1.904 -5.143 9.558 1.00 16.97 301 ILE A CA 1
ATOM 2347 C C . ILE A 1 290 ? 1.261 -3.994 8.784 1.00 15.69 301 ILE A C 1
ATOM 2348 O O . ILE A 1 290 ? 1.576 -2.837 9.034 1.00 16.90 301 ILE A O 1
ATOM 2353 N N . ASP A 1 291 ? 0.341 -4.299 7.879 1.00 16.25 302 ASP A N 1
ATOM 2354 C CA . ASP A 1 291 ? -0.253 -3.244 7.067 1.00 17.43 302 ASP A CA 1
ATOM 2355 C C . ASP A 1 291 ? -1.154 -2.301 7.879 1.00 17.10 302 ASP A C 1
ATOM 2356 O O . ASP A 1 291 ? -1.305 -1.146 7.531 1.00 16.24 302 ASP A O 1
ATOM 2361 N N . TYR A 1 292 ? -1.711 -2.802 8.976 1.00 17.61 303 TYR A N 1
ATOM 2362 C CA . TYR A 1 292 ? -2.347 -1.914 9.959 1.00 17.15 303 TYR A CA 1
ATOM 2363 C C . TYR A 1 292 ? -1.386 -1.012 10.703 1.00 16.79 303 TYR A C 1
ATOM 2364 O O . TYR A 1 292 ? -1.709 0.169 10.936 1.00 17.88 303 TYR A O 1
ATOM 2373 N N . GLY A 1 293 ? -0.236 -1.563 11.115 1.00 16.04 304 GLY A N 1
ATOM 2374 C CA . GLY A 1 293 ? 0.813 -0.775 11.737 1.00 16.72 304 GLY A CA 1
ATOM 2375 C C . GLY A 1 293 ? 1.237 0.405 10.858 1.00 17.46 304 GLY A C 1
ATOM 2376 O O . GLY A 1 293 ? 1.429 1.521 11.356 1.00 15.36 304 GLY A O 1
ATOM 2377 N N . LYS A 1 294 ? 1.382 0.150 9.546 1.00 18.65 305 LYS A N 1
ATOM 2378 C CA . LYS A 1 294 ? 1.727 1.203 8.574 1.00 19.43 305 LYS A CA 1
ATOM 2379 C C . LYS A 1 294 ? 0.706 2.349 8.560 1.00 20.77 305 LYS A C 1
ATOM 2380 O O . LYS A 1 294 ? 1.074 3.529 8.414 1.00 22.65 305 LYS A O 1
ATOM 2386 N N . MET A 1 295 ? -0.567 1.991 8.710 1.00 20.52 306 MET A N 1
ATOM 2387 C CA . MET A 1 295 ? -1.700 2.909 8.526 1.00 21.15 306 MET A CA 1
ATOM 2388 C C . MET A 1 295 ? -2.093 3.627 9.853 1.00 20.24 306 MET A C 1
ATOM 2389 O O . MET A 1 295 ? -2.787 4.652 9.827 1.00 20.46 306 MET A O 1
ATOM 2394 N N . ALA A 1 296 ? -1.640 3.106 10.983 1.00 19.00 307 ALA A N 1
ATOM 2395 C CA . ALA A 1 296 ? -2.179 3.539 12.293 1.00 18.91 307 ALA A CA 1
ATOM 2396 C C . ALA A 1 296 ? -2.037 5.049 12.472 1.00 19.28 307 ALA A C 1
ATOM 2397 O O . ALA A 1 296 ? -0.965 5.608 12.240 1.00 18.11 307 ALA A O 1
ATOM 2399 N N . SER A 1 297 ? -3.109 5.694 12.935 1.00 19.79 308 SER A N 1
ATOM 2400 C CA . SER A 1 297 ? -3.052 7.099 13.282 1.00 20.76 308 SER A CA 1
ATOM 2401 C C . SER A 1 297 ? -2.112 7.296 14.462 1.00 21.04 308 SER A C 1
ATOM 2402 O O . SER A 1 297 ? -1.863 6.364 15.248 1.00 21.05 308 SER A O 1
ATOM 2405 N N . GLN A 1 298 ? -1.602 8.520 14.593 1.00 21.12 309 GLN A N 1
ATOM 2406 C CA . GLN A 1 298 ? -0.728 8.856 15.695 1.00 21.86 309 GLN A CA 1
ATOM 2407 C C . GLN A 1 298 ? -1.176 10.187 16.308 1.00 22.59 309 GLN A C 1
ATOM 2408 O O . GLN A 1 298 ? -1.485 11.161 15.580 1.00 22.40 309 GLN A O 1
ATOM 2410 N N . CYS A 1 299 ? -1.215 10.213 17.634 1.00 22.87 310 CYS A N 1
ATOM 2411 C CA . CYS A 1 299 ? -1.524 11.428 18.380 1.00 23.58 310 CYS A CA 1
ATOM 2412 C C . CYS A 1 299 ? -0.424 12.456 18.102 1.00 25.10 310 CYS A C 1
ATOM 2413 O O . CYS A 1 299 ? 0.755 12.123 18.151 1.00 24.54 310 CYS A O 1
ATOM 2416 N N . SER A 1 300 ? -0.822 13.686 17.805 1.00 27.14 311 SER A N 1
ATOM 2417 C CA . SER A 1 300 ? 0.142 14.752 17.480 1.00 28.47 311 SER A CA 1
ATOM 2418 C C . SER A 1 300 ? 0.086 15.934 18.453 1.00 29.11 311 SER A C 1
ATOM 2419 O O . SER A 1 300 ? 0.417 17.078 18.077 1.00 30.16 311 SER A O 1
ATOM 2422 N N . CYS A 1 301 ? -0.266 15.654 19.711 1.00 28.75 312 CYS A N 1
ATOM 2423 C CA . CYS A 1 301 ? -0.308 16.686 20.745 1.00 28.08 312 CYS A CA 1
ATOM 2424 C C . CYS A 1 301 ? 0.466 16.319 21.992 1.00 29.06 312 CYS A C 1
ATOM 2425 O O . CYS A 1 301 ? 0.448 17.066 22.966 1.00 30.53 312 CYS A O 1
ATOM 2428 N N . GLY A 1 302 ? 1.120 15.163 21.990 1.00 29.20 313 GLY A N 1
ATOM 2429 C CA . GLY A 1 302 ? 1.887 14.718 23.152 1.00 29.94 313 GLY A CA 1
ATOM 2430 C C . GLY A 1 302 ? 1.129 13.982 24.254 1.00 30.63 313 GLY A C 1
ATOM 2431 O O . GLY A 1 302 ? 1.721 13.598 25.261 1.00 31.20 313 GLY A O 1
ATOM 2432 N N . GLU A 1 303 ? -0.170 13.759 24.069 1.00 30.62 314 GLU A N 1
ATOM 2433 C CA . GLU A 1 303 ? -0.967 13.037 25.069 1.00 30.91 314 GLU A CA 1
ATOM 2434 C C . GLU A 1 303 ? -0.718 11.527 25.070 1.00 29.81 314 GLU A C 1
ATOM 2435 O O . GLU A 1 303 ? -0.616 10.917 26.124 1.00 30.92 314 GLU A O 1
ATOM 2441 N N . ALA A 1 304 ? -0.681 10.933 23.880 1.00 28.36 315 ALA A N 1
ATOM 2442 C CA . ALA A 1 304 ? -0.505 9.495 23.705 1.00 26.83 315 ALA A CA 1
ATOM 2443 C C . ALA A 1 304 ? 0.751 9.278 22.844 1.00 26.09 315 ALA A C 1
ATOM 2444 O O . ALA A 1 304 ? 0.719 9.407 21.602 1.00 26.03 315 ALA A O 1
ATOM 2446 N N . ARG A 1 305 ? 1.867 8.989 23.505 1.00 25.52 316 ARG A N 1
ATOM 2447 C CA . ARG A 1 305 ? 3.144 9.011 22.796 1.00 25.90 316 ARG A CA 1
ATOM 2448 C C . ARG A 1 305 ? 3.729 7.656 22.441 1.00 25.58 316 ARG A C 1
ATOM 2449 O O . ARG A 1 305 ? 4.876 7.597 22.015 1.00 25.54 316 ARG A O 1
ATOM 2457 N N . VAL A 1 306 ? 2.958 6.576 22.605 1.00 24.89 317 VAL A N 1
ATOM 2458 C CA . VAL A 1 306 ? 3.462 5.240 22.246 1.00 24.99 317 VAL A CA 1
ATOM 2459 C C . VAL A 1 306 ? 3.485 5.080 20.731 1.00 25.93 317 VAL A C 1
ATOM 2460 O O . VAL A 1 306 ? 2.437 5.013 20.078 1.00 26.50 317 VAL A O 1
ATOM 2464 N N . THR A 1 307 ? 4.695 5.040 20.176 1.00 25.69 318 THR A N 1
ATOM 2465 C CA . THR A 1 307 ? 4.878 4.806 18.762 1.00 26.17 318 THR A CA 1
ATOM 2466 C C . THR A 1 307 ? 6.225 4.102 18.538 1.00 25.10 318 THR A C 1
ATOM 2467 O O . THR A 1 307 ? 7.105 4.112 19.409 1.00 24.30 318 THR A O 1
ATOM 2471 N N . PHE A 1 308 ? 6.344 3.445 17.395 1.00 23.49 319 PHE A N 1
ATOM 2472 C CA . PHE A 1 308 ? 7.620 2.882 16.965 1.00 21.85 319 PHE A CA 1
ATOM 2473 C C . PHE A 1 308 ? 7.679 2.810 15.442 1.00 21.98 319 PHE A C 1
ATOM 2474 O O . PHE A 1 308 ? 6.657 2.882 14.761 1.00 20.28 319 PHE A O 1
ATOM 2482 N N . SER A 1 309 ? 8.887 2.654 14.899 1.00 21.87 320 SER A N 1
ATOM 2483 C CA . SER A 1 309 ? 9.041 2.578 13.458 1.00 22.55 320 SER A CA 1
ATOM 2484 C C . SER A 1 309 ? 8.595 1.224 12.908 1.00 21.56 320 SER A C 1
ATOM 2485 O O . SER A 1 309 ? 8.849 0.195 13.521 1.00 22.57 320 SER A O 1
ATOM 2488 N N . MET A 1 310 ? 7.992 1.218 11.729 1.00 21.08 321 MET A N 1
ATOM 2489 C CA . MET A 1 310 ? 7.627 -0.049 11.102 1.00 20.70 321 MET A CA 1
ATOM 2490 C C . MET A 1 310 ? 8.802 -0.673 10.333 1.00 20.98 321 MET A C 1
ATOM 2491 O O . MET A 1 310 ? 8.652 -1.767 9.759 1.00 21.14 321 MET A O 1
ATOM 2496 N N . ASP A 1 311 ? 9.944 0.017 10.285 1.00 22.09 322 ASP A N 1
ATOM 2497 C CA . ASP A 1 311 ? 11.038 -0.400 9.380 1.00 23.28 322 ASP A CA 1
ATOM 2498 C C . ASP A 1 311 ? 11.416 -1.867 9.522 1.00 23.33 322 ASP A C 1
ATOM 2499 O O . ASP A 1 311 ? 11.343 -2.618 8.540 1.00 23.01 322 ASP A O 1
ATOM 2504 N N . ALA A 1 312 ? 11.817 -2.285 10.726 1.00 23.21 323 ALA A N 1
ATOM 2505 C CA . ALA A 1 312 ? 12.215 -3.693 10.921 1.00 23.26 323 ALA A CA 1
ATOM 2506 C C . ALA A 1 312 ? 11.171 -4.714 10.482 1.00 23.56 323 ALA A C 1
ATOM 2507 O O . ALA A 1 312 ? 11.516 -5.760 9.904 1.00 24.40 323 ALA A O 1
ATOM 2509 N N . PHE A 1 313 ? 9.891 -4.446 10.771 1.00 23.09 324 PHE A N 1
ATOM 2510 C CA . PHE A 1 313 ? 8.833 -5.364 10.390 1.00 21.82 324 PHE A CA 1
ATOM 2511 C C . PHE A 1 313 ? 8.686 -5.515 8.872 1.00 21.79 324 PHE A C 1
ATOM 2512 O O . PHE A 1 313 ? 8.506 -6.612 8.357 1.00 22.26 324 PHE A O 1
ATOM 2520 N N . VAL A 1 314 ? 8.751 -4.407 8.148 1.00 21.06 325 VAL A N 1
ATOM 2521 C CA . VAL A 1 314 ? 8.615 -4.498 6.706 1.00 20.37 325 VAL A CA 1
ATOM 2522 C C . VAL A 1 314 ? 9.889 -5.141 6.159 1.00 20.49 325 VAL A C 1
ATOM 2523 O O . VAL A 1 314 ? 9.812 -6.015 5.298 1.00 20.93 325 VAL A O 1
ATOM 2527 N N . ARG A 1 315 ? 11.033 -4.726 6.687 1.00 21.38 326 ARG A N 1
ATOM 2528 C CA . ARG A 1 315 ? 12.337 -5.174 6.172 1.00 23.95 326 ARG A CA 1
ATOM 2529 C C . ARG A 1 315 ? 12.466 -6.686 6.266 1.00 25.55 326 ARG A C 1
ATOM 2530 O O . ARG A 1 315 ? 12.824 -7.359 5.277 1.00 25.73 326 ARG A O 1
ATOM 2538 N N . ILE A 1 316 ? 12.124 -7.231 7.437 1.00 26.02 327 ILE A N 1
ATOM 2539 C CA . ILE A 1 316 ? 12.280 -8.673 7.717 1.00 26.48 327 ILE A CA 1
ATOM 2540 C C . ILE A 1 316 ? 11.120 -9.552 7.241 1.00 26.28 327 ILE A C 1
ATOM 2541 O O . ILE A 1 316 ? 11.348 -10.644 6.679 1.00 26.82 327 ILE A O 1
ATOM 2546 N N . LEU A 1 317 ? 9.879 -9.088 7.428 1.00 24.64 328 LEU A N 1
ATOM 2547 C CA . LEU A 1 317 ? 8.703 -9.909 7.129 1.00 24.17 328 LEU A CA 1
ATOM 2548 C C . LEU A 1 317 ? 7.961 -9.606 5.839 1.00 23.38 328 LEU A C 1
ATOM 2549 O O . LEU A 1 317 ? 7.092 -10.382 5.413 1.00 23.04 328 LEU A O 1
ATOM 2554 N N . GLN A 1 318 ? 8.307 -8.478 5.206 1.00 22.16 329 GLN A N 1
ATOM 2555 C CA . GLN A 1 318 ? 7.765 -8.141 3.909 1.00 22.17 329 GLN A CA 1
ATOM 2556 C C . GLN A 1 318 ? 8.908 -7.733 2.945 1.00 22.73 329 GLN A C 1
ATOM 2557 O O . GLN A 1 318 ? 8.859 -6.674 2.320 1.00 22.23 329 GLN A O 1
ATOM 2563 N N . PRO A 1 319 ? 9.935 -8.597 2.828 1.00 24.16 330 PRO A N 1
ATOM 2564 C CA . PRO A 1 319 ? 11.128 -8.231 2.014 1.00 24.15 330 PRO A CA 1
ATOM 2565 C C . PRO A 1 319 ? 10.799 -7.768 0.588 1.00 24.39 330 PRO A C 1
ATOM 2566 O O . PRO A 1 319 ? 11.480 -6.858 0.066 1.00 24.27 330 PRO A O 1
ATOM 2570 N N . GLU A 1 320 ? 9.783 -8.378 -0.032 1.00 24.69 331 GLU A N 1
ATOM 2571 C CA . GLU A 1 320 ? 9.405 -8.071 -1.422 1.00 25.66 331 GLU A CA 1
ATOM 2572 C C . GLU A 1 320 ? 8.646 -6.766 -1.583 1.00 24.78 331 GLU A C 1
ATOM 2573 O O . GLU A 1 320 ? 8.430 -6.308 -2.704 1.00 23.06 331 GLU A O 1
ATOM 2579 N N . ARG A 1 321 ? 8.202 -6.192 -0.460 1.00 23.39 332 ARG A N 1
ATOM 2580 C CA . ARG A 1 321 ? 7.564 -4.897 -0.491 1.00 22.16 332 ARG A CA 1
ATOM 2581 C C . ARG A 1 321 ? 8.379 -3.804 0.184 1.00 21.09 332 ARG A C 1
ATOM 2582 O O . ARG A 1 321 ? 7.904 -2.682 0.296 1.00 21.03 332 ARG A O 1
ATOM 2590 N N . TYR A 1 322 ? 9.582 -4.123 0.642 1.00 19.93 333 TYR A N 1
ATOM 2591 C CA . TYR A 1 322 ? 10.345 -3.193 1.466 1.00 20.05 333 TYR A CA 1
ATOM 2592 C C . TYR A 1 322 ? 10.770 -1.956 0.675 1.00 20.36 333 TYR A C 1
ATOM 2593 O O . TYR A 1 322 ? 10.691 -0.835 1.177 1.00 19.22 333 TYR A O 1
ATOM 2602 N N . ASP A 1 323 ? 11.198 -2.163 -0.577 1.00 20.02 334 ASP A N 1
ATOM 2603 C CA . ASP A 1 323 ? 11.592 -1.033 -1.405 1.00 20.11 334 ASP A CA 1
ATOM 2604 C C . ASP A 1 323 ? 10.414 -0.125 -1.772 1.00 19.47 334 ASP A C 1
ATOM 2605 O O . ASP A 1 323 ? 10.526 1.110 -1.724 1.00 19.60 334 ASP A O 1
ATOM 2610 N N . LEU A 1 324 ? 9.271 -0.743 -2.074 1.00 19.07 335 LEU A N 1
ATOM 2611 C CA . LEU A 1 324 ? 8.035 -0.036 -2.362 1.00 19.70 335 LEU A CA 1
ATOM 2612 C C . LEU A 1 324 ? 7.601 0.780 -1.131 1.00 19.64 335 LEU A C 1
ATOM 2613 O O . LEU A 1 324 ? 7.292 1.969 -1.242 1.00 19.39 335 LEU A O 1
ATOM 2618 N N . TRP A 1 325 ? 7.652 0.136 0.032 1.00 20.09 336 TRP A N 1
ATOM 2619 C CA . TRP A 1 325 ? 7.334 0.807 1.308 1.00 20.44 336 TRP A CA 1
ATOM 2620 C C . TRP A 1 325 ? 8.249 2.011 1.564 1.00 20.79 336 TRP A C 1
ATOM 2621 O O . TRP A 1 325 ? 7.768 3.100 1.857 1.00 20.81 336 TRP A O 1
ATOM 2632 N N . LYS A 1 326 ? 9.562 1.812 1.421 1.00 20.91 337 LYS A N 1
ATOM 2633 C CA . LYS A 1 326 ? 10.515 2.903 1.639 1.00 21.79 337 LYS A CA 1
ATOM 2634 C C . LYS A 1 326 ? 10.250 4.073 0.695 1.00 21.95 337 LYS A C 1
ATOM 2635 O O . LYS A 1 326 ? 10.394 5.233 1.081 1.00 21.22 337 LYS A O 1
ATOM 2641 N N . ARG A 1 327 ? 9.827 3.776 -0.531 1.00 21.69 338 ARG A N 1
ATOM 2642 C CA . ARG A 1 327 ? 9.564 4.834 -1.496 1.00 22.42 338 ARG A CA 1
ATOM 2643 C C . ARG A 1 327 ? 8.398 5.719 -1.064 1.00 23.40 338 ARG A C 1
ATOM 2644 O O . ARG A 1 327 ? 8.431 6.942 -1.229 1.00 22.81 338 ARG A O 1
ATOM 2652 N N . GLY A 1 328 ? 7.370 5.086 -0.506 1.00 24.51 339 GLY A N 1
ATOM 2653 C CA . GLY A 1 328 ? 6.235 5.794 0.069 1.00 26.90 339 GLY A CA 1
ATOM 2654 C C . GLY A 1 328 ? 6.589 6.584 1.322 1.00 28.52 339 GLY A C 1
ATOM 2655 O O . GLY A 1 328 ? 5.973 7.615 1.581 1.00 30.76 339 GLY A O 1
ATOM 2656 N N . GLN A 1 329 ? 7.576 6.130 2.085 1.00 29.00 340 GLN A N 1
ATOM 2657 C CA . GLN A 1 329 ? 8.071 6.890 3.254 1.00 30.97 340 GLN A CA 1
ATOM 2658 C C . GLN A 1 329 ? 8.784 8.210 2.890 1.00 33.20 340 GLN A C 1
ATOM 2659 O O . GLN A 1 329 ? 8.748 9.172 3.656 1.00 32.78 340 GLN A O 1
ATOM 2665 N N . ASP A 1 330 ? 9.432 8.249 1.734 1.00 35.57 341 ASP A N 1
ATOM 2666 C CA . ASP A 1 330 ? 9.988 9.511 1.237 1.00 38.91 341 ASP A CA 1
ATOM 2667 C C . ASP A 1 330 ? 9.544 9.821 -0.194 1.00 39.42 341 ASP A C 1
ATOM 2668 O O . ASP A 1 330 ? 8.506 10.460 -0.411 1.00 41.45 341 ASP A O 1
ATOM 2673 N N . GLN B 1 1 ? -19.151 -25.270 4.607 1.00 37.44 12 GLN B N 1
ATOM 2674 C CA . GLN B 1 1 ? -19.107 -24.975 6.067 1.00 37.88 12 GLN B CA 1
ATOM 2675 C C . GLN B 1 1 ? -18.700 -26.262 6.777 1.00 37.01 12 GLN B C 1
ATOM 2676 O O . GLN B 1 1 ? -19.203 -27.338 6.461 1.00 36.60 12 GLN B O 1
ATOM 2682 N N . ASN B 1 2 ? -17.783 -26.156 7.729 1.00 36.70 13 ASN B N 1
ATOM 2683 C CA . ASN B 1 2 ? -17.350 -27.354 8.476 1.00 35.18 13 ASN B CA 1
ATOM 2684 C C . ASN B 1 2 ? -16.940 -28.556 7.581 1.00 35.28 13 ASN B C 1
ATOM 2685 O O . ASN B 1 2 ? -17.513 -29.648 7.711 1.00 35.43 13 ASN B O 1
ATOM 2690 N N . PRO B 1 3 ? -15.949 -28.374 6.670 1.00 34.71 14 PRO B N 1
ATOM 2691 C CA . PRO B 1 3 ? -15.610 -29.512 5.797 1.00 34.04 14 PRO B CA 1
ATOM 2692 C C . PRO B 1 3 ? -14.947 -30.699 6.530 1.00 32.54 14 PRO B C 1
ATOM 2693 O O . PRO B 1 3 ? -15.056 -31.835 6.068 1.00 32.52 14 PRO B O 1
ATOM 2697 N N . ASN B 1 4 ? -14.282 -30.424 7.656 1.00 31.64 15 ASN B N 1
ATOM 2698 C CA . ASN B 1 4 ? -13.577 -31.455 8.439 1.00 30.37 15 ASN B CA 1
ATOM 2699 C C . ASN B 1 4 ? -14.485 -32.173 9.445 1.00 28.56 15 ASN B C 1
ATOM 2700 O O . ASN B 1 4 ? -14.024 -33.042 10.179 1.00 27.17 15 ASN B O 1
ATOM 2705 N N . CYS B 1 5 ? -15.762 -31.801 9.468 1.00 26.28 16 CYS B N 1
ATOM 2706 C CA . CYS B 1 5 ? -16.760 -32.417 10.354 1.00 25.52 16 CYS B CA 1
ATOM 2707 C C . CYS B 1 5 ? -16.396 -32.314 11.845 1.00 24.15 16 CYS B C 1
ATOM 2708 O O . CYS B 1 5 ? -16.571 -33.281 12.589 1.00 24.84 16 CYS B O 1
ATOM 2711 N N . ASN B 1 6 ? -15.878 -31.163 12.276 1.00 22.05 17 ASN B N 1
ATOM 2712 C CA . ASN B 1 6 ? -15.526 -30.940 13.678 1.00 20.73 17 ASN B CA 1
ATOM 2713 C C . ASN B 1 6 ? -16.795 -30.706 14.487 1.00 18.95 17 ASN B C 1
ATOM 2714 O O . ASN B 1 6 ? -17.745 -30.148 13.957 1.00 18.11 17 ASN B O 1
ATOM 2719 N N . ILE B 1 7 ? -16.813 -31.131 15.755 1.00 17.23 18 ILE B N 1
ATOM 2720 C CA . ILE B 1 7 ? -17.956 -30.873 16.651 1.00 16.28 18 ILE B CA 1
ATOM 2721 C C . ILE B 1 7 ? -17.936 -29.395 16.983 1.00 16.75 18 ILE B C 1
ATOM 2722 O O . ILE B 1 7 ? -16.919 -28.882 17.504 1.00 18.05 18 ILE B O 1
ATOM 2727 N N . MET B 1 8 ? -19.031 -28.702 16.677 1.00 15.57 19 MET B N 1
ATOM 2728 C CA . MET B 1 8 ? -19.071 -27.252 16.907 1.00 16.12 19 MET B CA 1
ATOM 2729 C C . MET B 1 8 ? -19.710 -26.972 18.250 1.00 15.84 19 MET B C 1
ATOM 2730 O O . MET B 1 8 ? -20.541 -27.758 18.717 1.00 16.20 19 MET B O 1
ATOM 2735 N N . ILE B 1 9 ? -19.318 -25.855 18.862 1.00 15.68 20 ILE B N 1
ATOM 2736 C CA . ILE B 1 9 ? -19.815 -25.465 20.182 1.00 13.91 20 ILE B CA 1
ATOM 2737 C C . ILE B 1 9 ? -20.384 -24.056 20.048 1.00 15.48 20 ILE B C 1
ATOM 2738 O O . ILE B 1 9 ? -19.688 -23.150 19.540 1.00 16.43 20 ILE B O 1
ATOM 2743 N N . PHE B 1 10 ? -21.645 -23.906 20.449 1.00 15.27 21 PHE B N 1
ATOM 2744 C CA . PHE B 1 10 ? -22.428 -22.692 20.281 1.00 15.44 21 PHE B CA 1
ATOM 2745 C C . PHE B 1 10 ? -22.727 -22.038 21.600 1.00 15.94 21 PHE B C 1
ATOM 2746 O O . PHE B 1 10 ? -22.932 -22.708 22.604 1.00 14.45 21 PHE B O 1
ATOM 2754 N N . HIS B 1 11 ? -22.730 -20.701 21.579 1.00 15.61 22 HIS B N 1
ATOM 2755 C CA . HIS B 1 11 ? -23.123 -19.898 22.738 1.00 16.14 22 HIS B CA 1
ATOM 2756 C C . HIS B 1 11 ? -24.214 -18.918 22.338 1.00 16.82 22 HIS B C 1
ATOM 2757 O O . HIS B 1 11 ? -23.933 -17.710 22.130 1.00 17.79 22 HIS B O 1
ATOM 2764 N N . PRO B 1 12 ? -25.457 -19.397 22.251 1.00 17.71 23 PRO B N 1
ATOM 2765 C CA . PRO B 1 12 ? -26.560 -18.492 21.907 1.00 18.50 23 PRO B CA 1
ATOM 2766 C C . PRO B 1 12 ? -26.759 -17.395 22.974 1.00 19.20 23 PRO B C 1
ATOM 2767 O O . PRO B 1 12 ? -26.679 -17.649 24.197 1.00 19.09 23 PRO B O 1
ATOM 2771 N N . THR B 1 13 ? -27.007 -16.172 22.514 1.00 20.52 24 THR B N 1
ATOM 2772 C CA . THR B 1 13 ? -27.429 -15.090 23.434 1.00 21.77 24 THR B CA 1
ATOM 2773 C C . THR B 1 13 ? -28.860 -15.365 23.922 1.00 22.77 24 THR B C 1
ATOM 2774 O O . THR B 1 13 ? -29.544 -16.234 23.383 1.00 23.14 24 THR B O 1
ATOM 2778 N N . LYS B 1 14 ? -29.335 -14.626 24.927 1.00 23.62 25 LYS B N 1
ATOM 2779 C CA . LYS B 1 14 ? -30.724 -14.774 25.392 1.00 24.68 25 LYS B CA 1
ATOM 2780 C C . LYS B 1 14 ? -31.765 -14.599 24.247 1.00 25.74 25 LYS B C 1
ATOM 2781 O O . LYS B 1 14 ? -32.723 -15.375 24.136 1.00 26.09 25 LYS B O 1
ATOM 2783 N N . GLU B 1 15 ? -31.544 -13.625 23.358 1.00 26.90 26 GLU B N 1
ATOM 2784 C CA . GLU B 1 15 ? -32.498 -13.376 22.278 0.50 27.20 26 GLU B CA 1
ATOM 2785 C C . GLU B 1 15 ? -32.496 -14.511 21.241 1.00 27.72 26 GLU B C 1
ATOM 2786 O O . GLU B 1 15 ? -33.537 -14.811 20.658 1.00 28.91 26 GLU B O 1
ATOM 2788 N N . GLU B 1 16 ? -31.357 -15.175 21.038 1.00 26.99 27 GLU B N 1
ATOM 2789 C CA A GLU B 1 16 ? -31.232 -16.312 20.110 0.50 26.10 27 GLU B CA 1
ATOM 2790 C CA B GLU B 1 16 ? -31.338 -16.297 20.079 0.50 26.88 27 GLU B CA 1
ATOM 2791 C C . GLU B 1 16 ? -31.721 -17.636 20.714 1.00 26.32 27 GLU B C 1
ATOM 2792 O O . GLU B 1 16 ? -31.789 -18.658 20.023 1.00 25.40 27 GLU B O 1
ATOM 2803 N N . PHE B 1 17 ? -32.041 -17.608 22.009 1.00 25.25 28 PHE B N 1
ATOM 2804 C CA . PHE B 1 17 ? -32.455 -18.804 22.764 1.00 25.22 28 PHE B CA 1
ATOM 2805 C C . PHE B 1 17 ? -33.988 -18.927 22.828 1.00 26.34 28 PHE B C 1
ATOM 2806 O O . PHE B 1 17 ? -34.542 -19.813 23.484 1.00 26.13 28 PHE B O 1
ATOM 2814 N N . ASN B 1 18 ? -34.682 -18.032 22.139 1.00 27.08 29 ASN B N 1
ATOM 2815 C CA . ASN B 1 18 ? -36.147 -18.031 22.160 1.00 28.69 29 ASN B CA 1
ATOM 2816 C C . ASN B 1 18 ? -36.855 -18.939 21.192 1.00 28.31 29 ASN B C 1
ATOM 2817 O O . ASN B 1 18 ? -38.001 -19.319 21.434 1.00 30.70 29 ASN B O 1
ATOM 2822 N N . ASP B 1 19 ? -36.215 -19.264 20.085 1.00 26.94 30 ASP B N 1
ATOM 2823 C CA . ASP B 1 19 ? -36.890 -20.056 19.049 1.00 25.80 30 ASP B CA 1
ATOM 2824 C C . ASP B 1 19 ? -35.998 -21.244 18.789 1.00 22.90 30 ASP B C 1
ATOM 2825 O O . ASP B 1 19 ? -34.974 -21.104 18.165 1.00 22.34 30 ASP B O 1
ATOM 2830 N N . PHE B 1 20 ? -36.395 -22.397 19.298 1.00 22.03 31 PHE B N 1
ATOM 2831 C CA . PHE B 1 20 ? -35.537 -23.594 19.225 1.00 20.69 31 PHE B CA 1
ATOM 2832 C C . PHE B 1 20 ? -35.240 -24.009 17.774 1.00 20.70 31 PHE B C 1
ATOM 2833 O O . PHE B 1 20 ? -34.087 -24.164 17.361 1.00 19.84 31 PHE B O 1
ATOM 2841 N N . ASP B 1 21 ? -36.285 -24.128 16.965 1.00 21.19 32 ASP B N 1
ATOM 2842 C CA . ASP B 1 21 ? -36.084 -24.526 15.579 1.00 21.52 32 ASP B CA 1
ATOM 2843 C C . ASP B 1 21 ? -35.193 -23.592 14.786 1.00 20.47 32 ASP B C 1
ATOM 2844 O O . ASP B 1 21 ? -34.385 -24.038 13.988 1.00 19.82 32 ASP B O 1
ATOM 2849 N N . LYS B 1 22 ? -35.369 -22.290 14.986 1.00 20.11 33 LYS B N 1
ATOM 2850 C CA . LYS B 1 22 ? -34.585 -21.279 14.287 1.00 20.51 33 LYS B CA 1
ATOM 2851 C C . LYS B 1 22 ? -33.087 -21.433 14.602 1.00 19.60 33 LYS B C 1
ATOM 2852 O O . LYS B 1 22 ? -32.240 -21.382 13.697 1.00 20.21 33 LYS B O 1
ATOM 2858 N N . TYR B 1 23 ? -32.773 -21.666 15.863 1.00 19.15 34 TYR B N 1
ATOM 2859 C CA . TYR B 1 23 ? -31.364 -21.817 16.258 1.00 18.60 34 TYR B CA 1
ATOM 2860 C C . TYR B 1 23 ? -30.770 -23.131 15.741 1.00 18.49 34 TYR B C 1
ATOM 2861 O O . TYR B 1 23 ? -29.631 -23.146 15.304 1.00 18.33 34 TYR B O 1
ATOM 2870 N N . ILE B 1 24 ? -31.548 -24.216 15.759 1.00 19.23 35 ILE B N 1
ATOM 2871 C CA . ILE B 1 24 ? -31.090 -25.470 15.105 1.00 18.46 35 ILE B CA 1
ATOM 2872 C C . ILE B 1 24 ? -30.742 -25.205 13.640 1.00 18.91 35 ILE B C 1
ATOM 2873 O O . ILE B 1 24 ? -29.676 -25.614 13.170 1.00 17.37 35 ILE B O 1
ATOM 2878 N N . ALA B 1 25 ? -31.632 -24.497 12.922 1.00 19.16 36 ALA B N 1
ATOM 2879 C CA . ALA B 1 25 ? -31.380 -24.179 11.514 1.00 19.72 36 ALA B CA 1
ATOM 2880 C C . ALA B 1 25 ? -30.132 -23.336 11.350 1.00 19.88 36 ALA B C 1
ATOM 2881 O O . ALA B 1 25 ? -29.351 -23.545 10.405 1.00 20.03 36 ALA B O 1
ATOM 2883 N N . TYR B 1 26 ? -29.927 -22.400 12.284 1.00 20.90 37 TYR B N 1
ATOM 2884 C CA . TYR B 1 26 ? -28.729 -21.566 12.274 1.00 21.17 37 TYR B CA 1
ATOM 2885 C C . TYR B 1 26 ? -27.476 -22.421 12.447 1.00 20.60 37 TYR B C 1
ATOM 2886 O O . TYR B 1 26 ? -26.505 -22.288 11.682 1.00 19.85 37 TYR B O 1
ATOM 2895 N N . MET B 1 27 ? -27.489 -23.316 13.442 1.00 19.79 38 MET B N 1
ATOM 2896 C CA . MET B 1 27 ? -26.327 -24.182 13.635 1.00 19.06 38 MET B CA 1
ATOM 2897 C C . MET B 1 27 ? -26.024 -24.970 12.373 1.00 18.57 38 MET B C 1
ATOM 2898 O O . MET B 1 27 ? -24.856 -25.107 11.977 1.00 17.60 38 MET B O 1
ATOM 2903 N N . GLU B 1 28 ? -27.081 -25.433 11.705 1.00 18.72 39 GLU B N 1
ATOM 2904 C CA . GLU B 1 28 ? -26.926 -26.175 10.465 1.00 19.96 39 GLU B CA 1
ATOM 2905 C C . GLU B 1 28 ? -26.392 -25.314 9.288 1.00 20.46 39 GLU B C 1
ATOM 2906 O O . GLU B 1 28 ? -25.616 -25.798 8.458 1.00 20.46 39 GLU B O 1
ATOM 2912 N N . SER B 1 29 ? -26.732 -24.036 9.270 1.00 21.44 40 SER B N 1
ATOM 2913 C CA . SER B 1 29 ? -26.161 -23.128 8.267 1.00 22.68 40 SER B CA 1
ATOM 2914 C C . SER B 1 29 ? -24.636 -22.986 8.427 1.00 22.93 40 SER B C 1
ATOM 2915 O O . SER B 1 29 ? -23.925 -22.668 7.457 1.00 23.65 40 SER B O 1
ATOM 2918 N N . GLN B 1 30 ? -24.147 -23.231 9.647 1.00 21.51 41 GLN B N 1
ATOM 2919 C CA . GLN B 1 30 ? -22.729 -23.168 9.974 1.00 21.69 41 GLN B CA 1
ATOM 2920 C C . GLN B 1 30 ? -22.050 -24.522 9.820 1.00 20.79 41 GLN B C 1
ATOM 2921 O O . GLN B 1 30 ? -20.834 -24.631 10.016 1.00 21.89 41 GLN B O 1
ATOM 2927 N N . GLY B 1 31 ? -22.835 -25.543 9.474 1.00 19.85 42 GLY B N 1
ATOM 2928 C CA . GLY B 1 31 ? -22.299 -26.862 9.145 1.00 19.73 42 GLY B CA 1
ATOM 2929 C C . GLY B 1 31 ? -22.200 -27.792 10.349 1.00 19.51 42 GLY B C 1
ATOM 2930 O O . GLY B 1 31 ? -21.505 -28.825 10.303 1.00 18.80 42 GLY B O 1
ATOM 2931 N N . ALA B 1 32 ? -22.903 -27.434 11.415 1.00 17.73 43 ALA B N 1
ATOM 2932 C CA . ALA B 1 32 ? -22.817 -28.197 12.680 1.00 17.55 43 ALA B CA 1
ATOM 2933 C C . ALA B 1 32 ? -23.241 -29.655 12.470 1.00 18.12 43 ALA B C 1
ATOM 2934 O O . ALA B 1 32 ? -22.656 -30.569 13.063 1.00 17.35 43 ALA B O 1
ATOM 2936 N N . HIS B 1 33 ? -24.240 -29.870 11.615 1.00 16.93 44 HIS B N 1
ATOM 2937 C CA . HIS B 1 33 ? -24.761 -31.232 11.451 1.00 17.63 44 HIS B CA 1
ATOM 2938 C C . HIS B 1 33 ? -23.748 -32.190 10.813 1.00 17.12 44 HIS B C 1
ATOM 2939 O O . HIS B 1 33 ? -23.889 -33.406 10.973 1.00 16.00 44 HIS B O 1
ATOM 2946 N N . ARG B 1 34 ? -22.737 -31.655 10.103 1.00 17.31 45 ARG B N 1
ATOM 2947 C CA . ARG B 1 34 ? -21.775 -32.491 9.396 1.00 17.94 45 ARG B CA 1
ATOM 2948 C C . ARG B 1 34 ? -21.010 -33.379 10.396 1.00 17.70 45 ARG B C 1
ATOM 2949 O O . ARG B 1 34 ? -20.631 -34.478 10.050 1.00 17.35 45 ARG B O 1
ATOM 2957 N N . ALA B 1 35 ? -20.830 -32.897 11.635 1.00 16.36 46 ALA B N 1
ATOM 2958 C CA . ALA B 1 35 ? -20.087 -33.656 12.681 1.00 15.50 46 ALA B CA 1
ATOM 2959 C C . ALA B 1 35 ? -20.935 -34.787 13.271 1.00 15.22 46 ALA B C 1
ATOM 2960 O O . ALA B 1 35 ? -20.389 -35.777 13.792 1.00 15.41 46 ALA B O 1
ATOM 2962 N N . GLY B 1 36 ? -22.252 -34.621 13.225 1.00 14.43 47 GLY B N 1
ATOM 2963 C CA . GLY B 1 36 ? -23.193 -35.563 13.855 1.00 13.04 47 GLY B CA 1
ATOM 2964 C C . GLY B 1 36 ? -23.592 -35.206 15.265 1.00 12.53 47 GLY B C 1
ATOM 2965 O O . GLY B 1 36 ? -24.502 -35.792 15.826 1.00 11.86 47 GLY B O 1
ATOM 2966 N N . LEU B 1 37 ? -22.856 -34.272 15.855 1.00 12.22 48 LEU B N 1
ATOM 2967 C CA . LEU B 1 37 ? -23.073 -33.873 17.243 1.00 12.86 48 LEU B CA 1
ATOM 2968 C C . LEU B 1 37 ? -22.601 -32.428 17.417 1.00 11.27 48 LEU B C 1
ATOM 2969 O O . LEU B 1 37 ? -21.591 -32.033 16.826 1.00 13.65 48 LEU B O 1
ATOM 2974 N N . ALA B 1 38 ? -23.342 -31.651 18.199 1.00 11.48 49 ALA B N 1
ATOM 2975 C CA . ALA B 1 38 ? -22.932 -30.269 18.570 1.00 12.69 49 ALA B CA 1
ATOM 2976 C C . ALA B 1 38 ? -23.184 -30.051 20.070 1.00 12.21 49 ALA B C 1
ATOM 2977 O O . ALA B 1 38 ? -24.029 -30.704 20.660 1.00 13.28 49 ALA B O 1
ATOM 2979 N N . LYS B 1 39 ? -22.439 -29.113 20.677 1.00 12.39 50 LYS B N 1
ATOM 2980 C CA . LYS B 1 39 ? -22.686 -28.661 22.023 1.00 11.82 50 LYS B CA 1
ATOM 2981 C C . LYS B 1 39 ? -23.242 -27.254 22.027 1.00 12.20 50 LYS B C 1
ATOM 2982 O O . LYS B 1 39 ? -22.842 -26.431 21.209 1.00 13.59 50 LYS B O 1
ATOM 2988 N N . ILE B 1 40 ? -24.197 -27.019 22.922 1.00 12.51 51 ILE B N 1
ATOM 2989 C CA . ILE B 1 40 ? -24.809 -25.713 23.073 1.00 13.68 51 ILE B CA 1
ATOM 2990 C C . ILE B 1 40 ? -24.746 -25.349 24.532 1.00 13.44 51 ILE B C 1
ATOM 2991 O O . ILE B 1 40 ? -25.307 -26.016 25.409 1.00 12.85 51 ILE B O 1
ATOM 2996 N N . ILE B 1 41 ? -24.014 -24.266 24.778 1.00 13.54 52 ILE B N 1
ATOM 2997 C CA . ILE B 1 41 ? -23.875 -23.747 26.125 1.00 14.09 52 ILE B CA 1
ATOM 2998 C C . ILE B 1 41 ? -24.884 -22.600 26.262 1.00 14.81 52 ILE B C 1
ATOM 2999 O O . ILE B 1 41 ? -24.861 -21.648 25.477 1.00 15.56 52 ILE B O 1
ATOM 3004 N N . PRO B 1 42 ? -25.839 -22.731 27.197 1.00 14.47 53 PRO B N 1
ATOM 3005 C CA . PRO B 1 42 ? -26.901 -21.753 27.268 1.00 15.92 53 PRO B CA 1
ATOM 3006 C C . PRO B 1 42 ? -26.395 -20.410 27.805 1.00 16.22 53 PRO B C 1
ATOM 3007 O O . PRO B 1 42 ? -25.298 -20.362 28.392 1.00 15.18 53 PRO B O 1
ATOM 3011 N N . PRO B 1 43 ? -27.176 -19.342 27.571 1.00 17.02 54 PRO B N 1
ATOM 3012 C CA . PRO B 1 43 ? -26.745 -18.036 28.115 1.00 18.09 54 PRO B CA 1
ATOM 3013 C C . PRO B 1 43 ? -26.560 -18.107 29.625 1.00 19.44 54 PRO B C 1
ATOM 3014 O O . PRO B 1 43 ? -27.236 -18.874 30.332 1.00 18.83 54 PRO B O 1
ATOM 3018 N N . LYS B 1 44 ? -25.630 -17.292 30.120 1.00 21.03 55 LYS B N 1
ATOM 3019 C CA . LYS B 1 44 ? -25.197 -17.341 31.509 1.00 22.16 55 LYS B CA 1
ATOM 3020 C C . LYS B 1 44 ? -26.332 -17.378 32.528 1.00 22.80 55 LYS B C 1
ATOM 3021 O O . LYS B 1 44 ? -26.226 -18.131 33.514 1.00 24.11 55 LYS B O 1
ATOM 3027 N N . GLU B 1 45 ? -27.379 -16.575 32.307 1.00 22.26 56 GLU B N 1
ATOM 3028 C CA . GLU B 1 45 ? -28.492 -16.441 33.271 1.00 23.05 56 GLU B CA 1
ATOM 3029 C C . GLU B 1 45 ? -29.657 -17.434 33.086 1.00 23.08 56 GLU B C 1
ATOM 3030 O O . GLU B 1 45 ? -30.609 -17.438 33.866 1.00 22.87 56 GLU B O 1
ATOM 3036 N N . TRP B 1 46 ? -29.607 -18.255 32.040 1.00 21.49 57 TRP B N 1
ATOM 3037 C CA . TRP B 1 46 ? -30.670 -19.235 31.813 1.00 20.56 57 TRP B CA 1
ATOM 3038 C C . TRP B 1 46 ? -30.551 -20.343 32.877 1.00 20.40 57 TRP B C 1
ATOM 3039 O O . TRP B 1 46 ? -29.433 -20.726 33.262 1.00 18.88 57 TRP B O 1
ATOM 3050 N N . LYS B 1 47 ? -31.696 -20.829 33.369 1.00 20.39 58 LYS B N 1
ATOM 3051 C CA . LYS B 1 47 ? -31.705 -21.977 34.296 1.00 21.80 58 LYS B CA 1
ATOM 3052 C C . LYS B 1 47 ? -32.763 -22.985 33.849 1.00 20.61 58 LYS B C 1
ATOM 3053 O O . LYS B 1 47 ? -33.837 -22.586 33.377 1.00 19.98 58 LYS B O 1
ATOM 3057 N N . ALA B 1 48 ? -32.476 -24.284 33.992 1.00 19.48 59 ALA B N 1
ATOM 3058 C CA . ALA B 1 48 ? -33.499 -25.300 33.704 1.00 19.50 59 ALA B CA 1
ATOM 3059 C C . ALA B 1 48 ? -34.572 -25.291 34.798 1.00 19.73 59 ALA B C 1
ATOM 3060 O O . ALA B 1 48 ? -35.760 -25.458 34.520 1.00 19.41 59 ALA B O 1
ATOM 3062 N N . ARG B 1 49 ? -34.131 -25.155 36.042 1.00 20.49 60 ARG B N 1
ATOM 3063 C CA . ARG B 1 49 ? -35.062 -24.988 37.186 1.00 22.25 60 ARG B CA 1
ATOM 3064 C C . ARG B 1 49 ? -34.350 -24.229 38.310 1.00 22.77 60 ARG B C 1
ATOM 3065 O O . ARG B 1 49 ? -33.131 -24.032 38.245 1.00 22.23 60 ARG B O 1
ATOM 3073 N N . GLU B 1 50 ? -35.096 -23.790 39.332 1.00 23.69 61 GLU B N 1
ATOM 3074 C CA . GLU B 1 50 ? -34.486 -22.959 40.381 1.00 24.60 61 GLU B CA 1
ATOM 3075 C C . GLU B 1 50 ? -33.473 -23.735 41.235 1.00 24.84 61 GLU B C 1
ATOM 3076 O O . GLU B 1 50 ? -32.357 -23.259 41.419 1.00 25.13 61 GLU B O 1
ATOM 3078 N N . THR B 1 51 ? -33.851 -24.917 41.748 1.00 24.66 62 THR B N 1
ATOM 3079 C CA . THR B 1 51 ? -32.918 -25.759 42.535 1.00 25.68 62 THR B CA 1
ATOM 3080 C C . THR B 1 51 ? -33.193 -27.245 42.315 1.00 24.82 62 THR B C 1
ATOM 3081 O O . THR B 1 51 ? -34.276 -27.619 41.850 1.00 25.51 62 THR B O 1
ATOM 3085 N N . TYR B 1 52 ? -32.234 -28.079 42.701 1.00 23.86 63 TYR B N 1
ATOM 3086 C CA . TYR B 1 52 ? -32.416 -29.531 42.656 1.00 24.51 63 TYR B CA 1
ATOM 3087 C C . TYR B 1 52 ? -32.504 -30.107 44.081 1.00 25.00 63 TYR B C 1
ATOM 3088 O O . TYR B 1 52 ? -32.141 -31.240 44.324 1.00 25.41 63 TYR B O 1
ATOM 3097 N N . ASP B 1 53 ? -33.027 -29.324 45.009 1.00 26.52 64 ASP B N 1
ATOM 3098 C CA . ASP B 1 53 ? -32.969 -29.660 46.419 1.00 28.21 64 ASP B CA 1
ATOM 3099 C C . ASP B 1 53 ? -33.711 -30.937 46.779 1.00 27.57 64 ASP B C 1
ATOM 3100 O O . ASP B 1 53 ? -33.388 -31.550 47.746 1.00 28.20 64 ASP B O 1
ATOM 3105 N N . ASN B 1 54 ? -34.692 -31.304 45.984 1.00 26.41 65 ASN B N 1
ATOM 3106 C CA . ASN B 1 54 ? -35.539 -32.428 46.262 1.00 25.91 65 ASN B CA 1
ATOM 3107 C C . ASN B 1 54 ? -35.344 -33.620 45.307 1.00 25.62 65 ASN B C 1
ATOM 3108 O O . ASN B 1 54 ? -36.155 -34.467 45.207 1.00 24.95 65 ASN B O 1
ATOM 3113 N N . ILE B 1 55 ? -34.220 -33.645 44.627 1.00 24.22 66 ILE B N 1
ATOM 3114 C CA . ILE B 1 55 ? -33.974 -34.678 43.612 1.00 23.20 66 ILE B CA 1
ATOM 3115 C C . ILE B 1 55 ? -33.832 -36.050 44.256 1.00 22.13 66 ILE B C 1
ATOM 3116 O O . ILE B 1 55 ? -34.220 -37.052 43.656 1.00 21.57 66 ILE B O 1
ATOM 3121 N N . SER B 1 56 ? -33.298 -36.068 45.483 1.00 21.54 67 SER B N 1
ATOM 3122 C CA A SER B 1 56 ? -32.994 -37.307 46.191 0.50 21.50 67 SER B CA 1
ATOM 3123 C CA B SER B 1 56 ? -32.995 -37.297 46.215 0.50 21.20 67 SER B CA 1
ATOM 3124 C C . SER B 1 56 ? -34.228 -38.163 46.477 1.00 20.97 67 SER B C 1
ATOM 3125 O O . SER B 1 56 ? -34.116 -39.366 46.651 1.00 19.66 67 SER B O 1
ATOM 3130 N N . GLU B 1 57 ? -35.404 -37.540 46.493 1.00 20.70 68 GLU B N 1
ATOM 3131 C CA . GLU B 1 57 ? -36.639 -38.295 46.785 1.00 21.08 68 GLU B CA 1
ATOM 3132 C C . GLU B 1 57 ? -37.173 -39.109 45.592 1.00 20.84 68 GLU B C 1
ATOM 3133 O O . GLU B 1 57 ? -37.976 -40.029 45.794 1.00 20.95 68 GLU B O 1
ATOM 3135 N N . ILE B 1 58 ? -36.727 -38.798 44.365 1.00 19.86 69 ILE B N 1
ATOM 3136 C CA . ILE B 1 58 ? -37.268 -39.463 43.161 1.00 18.76 69 ILE B CA 1
ATOM 3137 C C . ILE B 1 58 ? -37.005 -40.958 43.284 1.00 18.87 69 ILE B C 1
ATOM 3138 O O . ILE B 1 58 ? -35.910 -41.364 43.689 1.00 18.52 69 ILE B O 1
ATOM 3143 N N . LEU B 1 59 ? -38.000 -41.790 42.984 1.00 18.35 70 LEU B N 1
ATOM 3144 C CA . LEU B 1 59 ? -37.764 -43.237 43.067 1.00 18.27 70 LEU B CA 1
ATOM 3145 C C . LEU B 1 59 ? -37.416 -43.797 41.698 1.00 17.72 70 LEU B C 1
ATOM 3146 O O . LEU B 1 59 ? -38.181 -43.621 40.753 1.00 18.38 70 LEU B O 1
ATOM 3151 N N . ILE B 1 60 ? -36.258 -44.458 41.587 1.00 17.66 71 ILE B N 1
ATOM 3152 C CA . ILE B 1 60 ? -35.855 -45.112 40.340 1.00 16.63 71 ILE B CA 1
ATOM 3153 C C . ILE B 1 60 ? -36.452 -46.514 40.369 1.00 16.25 71 ILE B C 1
ATOM 3154 O O . ILE B 1 60 ? -35.980 -47.355 41.129 1.00 16.69 71 ILE B O 1
ATOM 3159 N N . ALA B 1 61 ? -37.507 -46.745 39.581 1.00 16.42 72 ALA B N 1
ATOM 3160 C CA . ALA B 1 61 ? -38.258 -48.019 39.662 1.00 17.25 72 ALA B CA 1
ATOM 3161 C C . ALA B 1 61 ? -37.426 -49.247 39.270 1.00 17.21 72 ALA B C 1
ATOM 3162 O O . ALA B 1 61 ? -37.501 -50.300 39.914 1.00 15.30 72 ALA B O 1
ATOM 3164 N N . THR B 1 62 ? -36.592 -49.098 38.235 1.00 17.44 73 THR B N 1
ATOM 3165 C CA . THR B 1 62 ? -35.903 -50.261 37.621 1.00 18.20 73 THR B CA 1
ATOM 3166 C C . THR B 1 62 ? -34.475 -49.853 37.214 1.00 17.34 73 THR B C 1
ATOM 3167 O O . THR B 1 62 ? -34.181 -49.643 36.012 1.00 16.77 73 THR B O 1
ATOM 3171 N N . PRO B 1 63 ? -33.595 -49.734 38.214 1.00 16.71 74 PRO B N 1
ATOM 3172 C CA . PRO B 1 63 ? -32.195 -49.533 37.828 1.00 17.02 74 PRO B CA 1
ATOM 3173 C C . PRO B 1 63 ? -31.641 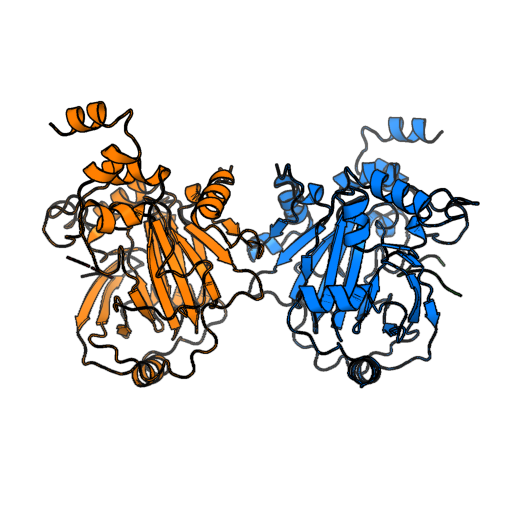-50.738 37.072 1.00 17.22 74 PRO B C 1
ATOM 3174 O O . PRO B 1 63 ? -32.091 -51.890 37.276 1.00 17.81 74 PRO B O 1
ATOM 3178 N N . LEU B 1 64 ? -30.662 -50.482 36.202 1.00 16.98 75 LEU B N 1
ATOM 3179 C CA . LEU B 1 64 ? -30.166 -51.520 35.297 1.00 16.30 75 LEU B CA 1
ATOM 3180 C C . LEU B 1 64 ? -28.666 -51.715 35.454 1.00 16.00 75 LEU B C 1
ATOM 3181 O O . LEU B 1 64 ? -27.898 -50.775 35.288 1.00 14.59 75 LEU B O 1
ATOM 3186 N N . GLN B 1 65 ? -28.260 -52.946 35.763 1.00 14.96 76 GLN B N 1
ATOM 3187 C CA . GLN B 1 65 ? -26.848 -53.307 35.848 1.00 14.56 76 GLN B CA 1
ATOM 3188 C C . GLN B 1 65 ? -26.381 -53.552 34.422 1.00 14.33 76 GLN B C 1
ATOM 3189 O O . GLN B 1 65 ? -27.016 -54.317 33.690 1.00 14.78 76 GLN B O 1
ATOM 3195 N N . GLN B 1 66 ? -25.299 -52.894 34.010 1.00 13.47 77 GLN B N 1
ATOM 3196 C CA . GLN B 1 66 ? -24.844 -52.953 32.632 1.00 12.94 77 GLN B CA 1
ATOM 3197 C C . GLN B 1 66 ? -23.622 -53.867 32.526 1.00 13.70 77 GLN B C 1
ATOM 3198 O O . GLN B 1 66 ? -22.506 -53.440 32.804 1.00 14.63 77 GLN B O 1
ATOM 3204 N N . VAL B 1 67 ? -23.841 -55.120 32.133 1.00 14.01 78 VAL B N 1
ATOM 3205 C CA . VAL B 1 67 ? -22.763 -56.123 32.163 1.00 13.66 78 VAL B CA 1
ATOM 3206 C C . VAL B 1 67 ? -22.101 -56.206 30.789 1.00 12.57 78 VAL B C 1
ATOM 3207 O O . VAL B 1 67 ? -22.767 -56.529 29.795 1.00 13.59 78 VAL B O 1
ATOM 3211 N N . ALA B 1 68 ? -20.808 -55.893 30.717 1.00 12.09 79 ALA B N 1
ATOM 3212 C CA . ALA B 1 68 ? -20.116 -55.925 29.438 1.00 12.42 79 ALA B CA 1
ATOM 3213 C C . ALA B 1 68 ? -19.247 -57.169 29.362 1.00 13.36 79 ALA B C 1
ATOM 3214 O O . ALA B 1 68 ? -18.632 -57.585 30.362 1.00 13.76 79 ALA B O 1
ATOM 3216 N N . SER B 1 69 ? -19.202 -57.753 28.169 1.00 13.55 80 SER B N 1
ATOM 3217 C CA . SER B 1 69 ? -18.397 -58.959 27.928 1.00 15.02 80 SER B CA 1
ATOM 3218 C C . SER B 1 69 ? -17.541 -58.695 26.702 1.00 14.20 80 SER B C 1
ATOM 3219 O O . SER B 1 69 ? -18.055 -58.287 25.664 1.00 15.23 80 SER B O 1
ATOM 3222 N N . GLY B 1 70 ? -16.246 -58.951 26.801 1.00 14.44 81 GLY B N 1
ATOM 3223 C CA . GLY B 1 70 ? -15.395 -58.784 25.633 1.00 14.69 81 GLY B CA 1
ATOM 3224 C C . GLY B 1 70 ? -14.027 -58.386 26.087 1.00 14.78 81 GLY B C 1
ATOM 3225 O O . GLY B 1 70 ? -13.660 -58.625 27.244 1.00 15.50 81 GLY B O 1
ATOM 3226 N N . ARG B 1 71 ? -13.271 -57.781 25.184 1.00 15.02 82 ARG B N 1
ATOM 3227 C CA . ARG B 1 71 ? -11.881 -57.414 25.432 1.00 16.01 82 ARG B CA 1
ATOM 3228 C C . ARG B 1 71 ? -11.371 -56.508 24.315 1.00 15.53 82 ARG B C 1
ATOM 3229 O O . ARG B 1 71 ? -11.897 -56.515 23.210 1.00 14.79 82 ARG B O 1
ATOM 3237 N N . ALA B 1 72 ? -10.245 -55.863 24.604 1.00 14.94 83 ALA B N 1
ATOM 3238 C CA . ALA B 1 72 ? -9.462 -55.083 23.630 1.00 16.00 83 ALA B CA 1
ATOM 3239 C C . ALA B 1 72 ? -10.340 -54.089 22.862 1.00 14.97 83 ALA B C 1
ATOM 3240 O O . ALA B 1 72 ? -10.283 -54.007 21.635 1.00 15.93 83 ALA B O 1
ATOM 3242 N N . GLY B 1 73 ? -11.170 -53.360 23.607 1.00 15.13 84 GLY B N 1
ATOM 3243 C CA . GLY B 1 73 ? -11.999 -52.298 23.009 1.00 14.87 84 GLY B CA 1
ATOM 3244 C C . GLY B 1 73 ? -13.275 -52.758 22.305 1.00 14.82 84 GLY B C 1
ATOM 3245 O O . GLY B 1 73 ? -13.931 -51.936 21.658 1.00 15.72 84 GLY B O 1
ATOM 3246 N N . VAL B 1 74 ? -13.630 -54.050 22.408 1.00 13.74 85 VAL B N 1
ATOM 3247 C CA . VAL B 1 74 ? -14.829 -54.608 21.680 1.00 12.91 85 VAL B CA 1
ATOM 3248 C C . VAL B 1 74 ? -15.663 -55.400 22.685 1.00 13.30 85 VAL B C 1
ATOM 3249 O O . VAL B 1 74 ? -15.179 -56.411 23.254 1.00 13.50 85 VAL B O 1
ATOM 3253 N N . PHE B 1 75 ? -16.895 -54.936 22.969 1.00 12.57 86 PHE B N 1
ATOM 3254 C CA . PHE B 1 75 ? -17.717 -55.560 24.003 1.00 12.73 86 PHE B CA 1
ATOM 3255 C C . PHE B 1 75 ? -19.163 -55.612 23.546 1.00 13.07 86 PHE B C 1
ATOM 3256 O O . PHE B 1 75 ? -19.599 -54.751 22.758 1.00 14.08 86 PHE B O 1
ATOM 3264 N N . THR B 1 76 ? -19.925 -56.569 24.084 1.00 14.45 87 THR B N 1
ATOM 3265 C CA . THR B 1 76 ? -21.363 -56.441 24.034 1.00 15.73 87 THR B CA 1
ATOM 3266 C C . THR B 1 76 ? -21.827 -56.161 25.449 1.00 15.90 87 THR B C 1
ATOM 3267 O O . THR B 1 76 ? -21.182 -56.602 26.428 1.00 15.83 87 THR B O 1
ATOM 3271 N N . GLN B 1 77 ? -22.916 -55.417 25.591 1.00 15.71 88 GLN B N 1
ATOM 3272 C CA . GLN B 1 77 ? -23.480 -55.250 26.926 1.00 16.20 88 GLN B CA 1
ATOM 3273 C C . GLN B 1 77 ? -24.941 -55.673 27.027 1.00 16.79 88 GLN B C 1
ATOM 3274 O O . GLN B 1 77 ? -25.694 -55.562 26.066 1.00 16.17 88 GLN B O 1
ATOM 3280 N N . TYR B 1 78 ? -25.315 -56.193 28.170 1.00 17.73 89 TYR B N 1
ATOM 3281 C CA . TYR B 1 78 ? -26.751 -56.468 28.354 1.00 20.12 89 TYR B CA 1
ATOM 3282 C C . TYR B 1 78 ? -27.117 -55.904 29.687 1.00 19.52 89 TYR B C 1
ATOM 3283 O O . TYR B 1 78 ? -26.223 -55.641 30.502 1.00 19.61 89 TYR B O 1
ATOM 3292 N N . HIS B 1 79 ? -28.417 -55.732 29.915 1.00 18.81 90 HIS B N 1
ATOM 3293 C CA . HIS B 1 79 ? -28.890 -55.094 31.134 1.00 19.66 90 HIS B CA 1
ATOM 3294 C C . HIS B 1 79 ? -29.617 -56.117 31.997 1.00 19.64 90 HIS B C 1
ATOM 3295 O O . HIS B 1 79 ? -30.397 -56.919 31.466 1.00 19.30 90 HIS B O 1
ATOM 3302 N N . LYS B 1 80 ? -29.338 -56.089 33.295 1.00 20.47 91 LYS B N 1
ATOM 3303 C CA . LYS B 1 80 ? -30.048 -56.874 34.305 1.00 21.46 91 LYS B CA 1
ATOM 3304 C C . LYS B 1 80 ? -30.817 -55.922 35.226 1.00 22.28 91 LYS B C 1
ATOM 3305 O O . LYS B 1 80 ? -30.239 -54.975 35.776 1.00 19.22 91 LYS B O 1
ATOM 3311 N N . LYS B 1 81 ? -32.116 -56.183 35.412 1.00 23.26 92 LYS B N 1
ATOM 3312 C CA . LYS B 1 81 ? -32.943 -55.364 36.319 1.00 24.83 92 LYS B CA 1
ATOM 3313 C C . LYS B 1 81 ? -32.547 -55.522 37.786 1.00 24.96 92 LYS B C 1
ATOM 3314 O O . LYS B 1 81 ? -32.238 -56.617 38.258 1.00 26.54 92 LYS B O 1
ATOM 3319 N N . LYS B 1 82 ? -32.539 -54.413 38.516 1.00 25.02 93 LYS B N 1
ATOM 3320 C CA . LYS B 1 82 ? -32.219 -54.447 39.942 1.00 25.21 93 LYS B CA 1
ATOM 3321 C C . LYS B 1 82 ? -33.402 -53.866 40.699 1.00 24.38 93 LYS B C 1
ATOM 3322 O O . LYS B 1 82 ? -34.306 -53.291 40.078 1.00 23.43 93 LYS B O 1
ATOM 3328 N N . LYS B 1 83 ? -33.394 -54.034 42.025 1.00 24.98 94 LYS B N 1
ATOM 3329 C CA . LYS B 1 83 ? -34.480 -53.560 42.890 1.00 25.04 94 LYS B CA 1
ATOM 3330 C C . LYS B 1 83 ? -34.560 -52.022 42.857 1.00 24.47 94 LYS B C 1
ATOM 3331 O O . LYS B 1 83 ? -33.527 -51.351 42.732 1.00 22.80 94 LYS B O 1
ATOM 3337 N N . ALA B 1 84 ? -35.776 -51.478 42.979 1.00 22.72 95 ALA B N 1
ATOM 3338 C CA . ALA B 1 84 ? -35.988 -50.031 43.047 1.00 21.78 95 ALA B CA 1
ATOM 3339 C C . ALA B 1 84 ? -35.138 -49.376 44.153 1.00 21.17 95 ALA B C 1
ATOM 3340 O O . ALA B 1 84 ? -34.825 -50.010 45.172 1.00 21.59 95 ALA B O 1
ATOM 3342 N N . MET B 1 85 ? -34.743 -48.122 43.926 1.00 20.07 96 MET B N 1
ATOM 3343 C CA . MET B 1 85 ? -34.030 -47.334 44.928 1.00 19.68 96 MET B CA 1
ATOM 3344 C C . MET B 1 85 ? -34.247 -45.858 44.648 1.00 19.01 96 MET B C 1
ATOM 3345 O O . MET B 1 85 ? -34.537 -45.468 43.513 1.00 18.53 96 MET B O 1
ATOM 3350 N N . THR B 1 86 ? -34.130 -45.019 45.678 1.00 19.07 97 THR B N 1
ATOM 3351 C CA . THR B 1 86 ? -34.277 -43.589 45.473 1.00 18.59 97 THR B CA 1
ATOM 3352 C C . THR B 1 86 ? -32.997 -43.014 44.857 1.00 17.81 97 THR B C 1
ATOM 3353 O O . THR B 1 86 ? -31.950 -43.642 44.940 1.00 17.76 97 THR B O 1
ATOM 3357 N N . VAL B 1 87 ? -33.100 -41.814 44.280 1.00 17.53 98 VAL B N 1
ATOM 3358 C CA . VAL B 1 87 ? -31.923 -41.094 43.751 1.00 17.36 98 VAL B CA 1
ATOM 3359 C C . VAL B 1 87 ? -30.902 -40.897 44.868 1.00 17.71 98 VAL B C 1
ATOM 3360 O O . VAL B 1 87 ? -29.693 -41.024 44.657 1.00 17.62 98 VAL B O 1
ATOM 3364 N N . GLY B 1 88 ? -31.392 -40.625 46.075 1.00 17.40 99 GLY B N 1
ATOM 3365 C CA . GLY B 1 88 ? -30.502 -40.500 47.239 1.00 18.14 99 GLY B CA 1
ATOM 3366 C C . GLY B 1 88 ? -29.683 -41.755 47.507 1.00 17.50 99 GLY B C 1
ATOM 3367 O O . GLY B 1 88 ? -28.471 -41.658 47.734 1.00 18.48 99 GLY B O 1
ATOM 3368 N N . GLU B 1 89 ? -30.342 -42.913 47.448 1.00 16.54 100 GLU B N 1
ATOM 3369 C CA . GLU B 1 89 ? -29.726 -44.210 47.643 1.00 17.35 100 GLU B CA 1
ATOM 3370 C C . GLU B 1 89 ? -28.786 -44.496 46.467 1.00 17.02 100 GLU B C 1
ATOM 3371 O O . GLU B 1 89 ? -27.716 -45.032 46.669 1.00 17.21 100 GLU B O 1
ATOM 3377 N N . TYR B 1 90 ? -29.236 -44.145 45.263 1.00 16.76 101 TYR B N 1
ATOM 3378 C CA . TYR B 1 90 ? -28.426 -44.345 44.057 1.00 16.57 101 TYR B CA 1
ATOM 3379 C C . TYR B 1 90 ? -27.119 -43.516 44.132 1.00 16.74 101 TYR B C 1
ATOM 3380 O O . TYR B 1 90 ? -26.031 -44.010 43.778 1.00 17.41 101 TYR B O 1
ATOM 3389 N N . ARG B 1 91 ? -27.199 -42.283 44.563 1.00 16.85 102 ARG B N 1
ATOM 3390 C CA . ARG B 1 91 ? -26.040 -41.430 44.688 1.00 17.83 102 ARG B CA 1
ATOM 3391 C C . ARG B 1 91 ? -25.048 -42.027 45.673 1.00 18.01 102 ARG B C 1
ATOM 3392 O O . ARG B 1 91 ? -23.888 -42.070 45.419 1.00 18.20 102 ARG B O 1
ATOM 3400 N N . HIS B 1 92 ? -25.560 -42.495 46.791 1.00 17.71 103 HIS B N 1
ATOM 3401 C CA . HIS B 1 92 ? -24.719 -43.138 47.800 1.00 18.94 103 HIS B CA 1
ATOM 3402 C C . HIS B 1 92 ? -23.969 -44.335 47.202 1.00 18.22 103 HIS B C 1
ATOM 3403 O O . HIS B 1 92 ? -22.757 -44.522 47.436 1.00 17.17 103 HIS B O 1
ATOM 3410 N N . LEU B 1 93 ? -24.693 -45.130 46.414 1.00 16.85 104 LEU B N 1
ATOM 3411 C CA . LEU B 1 93 ? -24.149 -46.323 45.807 1.00 16.16 104 LEU B CA 1
ATOM 3412 C C . LEU B 1 93 ? -23.061 -45.901 44.793 1.00 15.29 104 LEU B C 1
ATOM 3413 O O . LEU B 1 93 ? -21.951 -46.474 44.820 1.00 15.91 104 LEU B O 1
ATOM 3418 N N . ALA B 1 94 ? -23.363 -44.884 43.967 1.00 14.99 105 ALA B N 1
ATOM 3419 C CA . ALA B 1 94 ? -22.415 -44.369 42.956 1.00 14.84 105 ALA B CA 1
ATOM 3420 C C . ALA B 1 94 ? -21.103 -43.944 43.621 1.00 15.47 105 ALA B C 1
ATOM 3421 O O . ALA B 1 94 ? -20.020 -44.111 43.054 1.00 14.54 105 ALA B O 1
ATOM 3423 N N . ASN B 1 95 ? -21.203 -43.360 44.803 1.00 16.28 106 ASN B N 1
ATOM 3424 C CA . ASN B 1 95 ? -20.028 -42.826 45.506 1.00 18.34 106 ASN B CA 1
ATOM 3425 C C . ASN B 1 95 ? -19.324 -43.815 46.435 1.00 19.42 106 ASN B C 1
ATOM 3426 O O . ASN B 1 95 ? -18.262 -43.500 47.010 1.00 19.51 106 ASN B O 1
ATOM 3431 N N . SER B 1 96 ? -19.864 -45.026 46.535 1.00 19.54 107 SER B N 1
ATOM 3432 C CA . SER B 1 96 ? -19.268 -46.089 47.343 1.00 20.19 107 SER B CA 1
ATOM 3433 C C . SER B 1 96 ? -17.945 -46.581 46.732 1.00 20.95 107 SER B C 1
ATOM 3434 O O . SER B 1 96 ? -17.689 -46.367 45.545 1.00 19.30 107 SER B O 1
ATOM 3437 N N . LYS B 1 97 ? -17.105 -47.230 47.542 1.00 20.94 108 LYS B N 1
ATOM 3438 C CA . LYS B 1 97 ? -15.790 -47.713 47.062 1.00 22.11 108 LYS B CA 1
ATOM 3439 C C . LYS B 1 97 ? -15.887 -48.562 45.776 1.00 21.46 108 LYS B C 1
ATOM 3440 O O . LYS B 1 97 ? -15.080 -48.398 44.860 1.00 21.13 108 LYS B O 1
ATOM 3443 N N . LYS B 1 98 ? -16.853 -49.476 45.726 1.00 20.66 109 LYS B N 1
ATOM 3444 C CA . LYS B 1 98 ? -17.026 -50.353 44.572 1.00 20.30 109 LYS B CA 1
ATOM 3445 C C . LYS B 1 98 ? -17.242 -49.564 43.260 1.00 19.22 109 LYS B C 1
ATOM 3446 O O . LYS B 1 98 ? -16.657 -49.913 42.218 1.00 19.68 109 LYS B O 1
ATOM 3452 N N . TYR B 1 99 ? -18.065 -48.533 43.309 1.00 17.41 110 TYR B N 1
ATOM 3453 C CA . TYR B 1 99 ? -18.574 -47.899 42.103 1.00 15.68 110 TYR B CA 1
ATOM 3454 C C . TYR B 1 99 ? -18.005 -46.506 41.803 1.00 14.59 110 TYR B C 1
ATOM 3455 O O . TYR B 1 99 ? -18.261 -45.955 40.792 1.00 13.81 110 TYR B O 1
ATOM 3464 N N . GLN B 1 100 ? -17.286 -45.939 42.740 1.00 30.00 111 GLN B N 1
ATOM 3465 C CA . GLN B 1 100 ? -16.829 -44.584 42.569 1.00 30.00 111 GLN B CA 1
ATOM 3466 C C . GLN B 1 100 ? -15.794 -44.413 41.434 1.00 30.00 111 GLN B C 1
ATOM 3467 O O . GLN B 1 100 ? -15.099 -45.276 41.113 1.00 30.00 111 GLN B O 1
ATOM 3473 N N . THR B 1 101 ? -15.775 -43.232 40.857 1.00 14.28 112 THR B N 1
ATOM 3474 C CA . THR B 1 101 ? -14.808 -42.878 39.839 1.00 14.13 112 THR B CA 1
ATOM 3475 C C . THR B 1 101 ? -13.389 -43.152 40.346 1.00 14.48 112 THR B C 1
ATOM 3476 O O . THR B 1 101 ? -13.046 -42.753 41.422 1.00 14.05 112 THR B O 1
ATOM 3480 N N . PRO B 1 102 ? -12.583 -43.819 39.552 1.00 14.86 113 PRO B N 1
ATOM 3481 C CA . PRO B 1 102 ? -11.226 -44.106 40.024 1.00 15.85 113 PRO B CA 1
ATOM 3482 C C . PRO B 1 102 ? -10.385 -42.822 40.073 1.00 16.69 113 PRO B C 1
ATOM 3483 O O . PRO B 1 102 ? -10.597 -41.894 39.293 1.00 16.26 113 PRO B O 1
ATOM 3487 N N . PRO B 1 103 ? -9.394 -42.787 40.963 1.00 17.21 114 PRO B N 1
ATOM 3488 C CA . PRO B 1 103 ? -8.459 -41.645 40.900 1.00 17.22 114 PRO B CA 1
ATOM 3489 C C . PRO B 1 103 ? -7.793 -41.608 39.519 1.00 15.72 114 PRO B C 1
ATOM 3490 O O . PRO B 1 103 ? -7.466 -42.667 38.944 1.00 14.50 114 PRO B O 1
ATOM 3494 N N . HIS B 1 104 ? -7.649 -40.411 38.961 1.00 15.96 115 HIS B N 1
ATOM 3495 C CA . HIS B 1 104 ? -7.095 -40.263 37.606 1.00 16.04 115 HIS B CA 1
ATOM 3496 C C . HIS B 1 104 ? -6.397 -38.915 37.454 1.00 16.65 115 HIS B C 1
ATOM 3497 O O . HIS B 1 104 ? -6.713 -37.963 38.195 1.00 17.21 115 HIS B O 1
ATOM 3504 N N . GLN B 1 105 ? -5.474 -38.812 36.501 1.00 17.49 116 GLN B N 1
ATOM 3505 C CA . GLN B 1 105 ? -4.665 -37.576 36.372 1.00 18.55 116 GLN B CA 1
ATOM 3506 C C . GLN B 1 105 ? -5.345 -36.524 35.509 1.00 19.76 116 GLN B C 1
ATOM 3507 O O . GLN B 1 105 ? -5.142 -35.317 35.711 1.00 19.88 116 GLN B O 1
ATOM 3513 N N . ASN B 1 106 ? -6.135 -36.992 34.546 1.00 18.55 117 ASN B N 1
ATOM 3514 C CA . ASN B 1 106 ? -6.765 -36.127 33.542 1.00 19.31 117 ASN B CA 1
ATOM 3515 C C . ASN B 1 106 ? -7.770 -36.946 32.747 1.00 18.39 117 ASN B C 1
ATOM 3516 O O . ASN B 1 106 ? -8.001 -38.139 33.046 1.00 17.44 117 ASN B O 1
ATOM 3521 N N . PHE B 1 107 ? -8.396 -36.319 31.758 1.00 17.38 118 PHE B N 1
ATOM 3522 C CA . PHE B 1 107 ? -9.416 -37.034 30.983 1.00 17.45 118 PHE B CA 1
ATOM 3523 C C . PHE B 1 107 ? -8.821 -38.236 30.254 1.00 16.39 118 PHE B C 1
ATOM 3524 O O . PHE B 1 107 ? -9.425 -39.325 30.203 1.00 16.24 118 PHE B O 1
ATOM 3532 N N . GLU B 1 108 ? -7.648 -38.045 29.669 1.00 15.75 119 GLU B N 1
ATOM 3533 C CA . GLU B 1 108 ? -7.031 -39.118 28.887 1.00 17.15 119 GLU B CA 1
ATOM 3534 C C . GLU B 1 108 ? -6.843 -40.371 29.750 1.00 14.60 119 GLU B C 1
ATOM 3535 O O . GLU B 1 108 ? -7.082 -41.483 29.311 1.00 14.01 119 GLU B O 1
ATOM 3541 N N . ASP B 1 109 ? -6.434 -40.171 30.997 1.00 14.35 120 ASP B N 1
ATOM 3542 C CA . ASP B 1 109 ? -6.243 -41.272 31.936 1.00 14.18 120 ASP B CA 1
ATOM 3543 C C . ASP B 1 109 ? -7.599 -41.949 32.288 1.00 12.77 120 ASP B C 1
ATOM 3544 O O . ASP B 1 109 ? -7.733 -43.176 32.275 1.00 10.82 120 ASP B O 1
ATOM 3549 N N . LEU B 1 110 ? -8.601 -41.126 32.582 1.00 12.23 121 LEU B N 1
ATOM 3550 C CA . LEU B 1 110 ? -9.939 -41.640 32.897 1.00 12.31 121 LEU B CA 1
ATOM 3551 C C . LEU B 1 110 ? -10.507 -42.445 31.710 1.00 11.76 121 LEU B C 1
ATOM 3552 O O . LEU B 1 110 ? -11.074 -43.519 31.905 1.00 11.40 121 LEU B O 1
ATOM 3557 N N . GLU B 1 111 ? -10.359 -41.929 30.491 1.00 11.83 122 GLU B N 1
ATOM 3558 C CA . GLU B 1 111 ? -10.809 -42.664 29.290 1.00 12.45 122 GLU B CA 1
ATOM 3559 C C . GLU B 1 111 ? -10.063 -43.991 29.101 1.00 12.30 122 GLU B C 1
ATOM 3560 O O . GLU B 1 111 ? -10.669 -45.017 28.780 1.00 11.09 122 GLU B O 1
ATOM 3566 N N . ARG B 1 112 ? -8.744 -43.998 29.352 1.00 11.26 123 ARG B N 1
ATOM 3567 C CA . ARG B 1 112 ? -7.976 -45.237 29.275 1.00 11.49 123 ARG B CA 1
ATOM 3568 C C . ARG B 1 112 ? -8.516 -46.289 30.262 1.00 11.39 123 ARG B C 1
ATOM 3569 O O . ARG B 1 112 ? -8.678 -47.475 29.895 1.00 11.80 123 ARG B O 1
ATOM 3577 N N . LYS B 1 113 ? -8.796 -45.834 31.487 1.00 11.10 124 LYS B N 1
ATOM 3578 C CA . LYS B 1 113 ? -9.353 -46.692 32.534 1.00 11.57 124 LYS B CA 1
ATOM 3579 C C . LYS B 1 113 ? -10.755 -47.223 32.160 1.00 11.14 124 LYS B C 1
ATOM 3580 O O . LYS B 1 113 ? -11.063 -48.422 32.376 1.00 11.86 124 LYS B O 1
ATOM 3586 N N . TYR B 1 114 ? -11.588 -46.338 31.602 1.00 11.19 125 TYR B N 1
ATOM 3587 C CA . TYR B 1 114 ? -12.928 -46.769 31.166 1.00 11.52 125 TYR B CA 1
ATOM 3588 C C . TYR B 1 114 ? -12.805 -47.978 30.230 1.00 11.80 125 TYR B C 1
ATOM 3589 O O . TYR B 1 114 ? -13.455 -49.035 30.425 1.00 11.43 125 TYR B O 1
ATOM 3598 N N . TRP B 1 115 ? -11.961 -47.846 29.214 1.00 13.17 126 TRP B N 1
ATOM 3599 C CA . TRP B 1 115 ? -11.882 -48.906 28.210 1.00 13.32 126 TRP B CA 1
ATOM 3600 C C . TRP B 1 115 ? -11.145 -50.136 28.703 1.00 15.70 126 TRP B C 1
ATOM 3601 O O . TRP B 1 115 ? -11.526 -51.272 28.366 1.00 15.66 126 TRP B O 1
ATOM 3612 N N . LYS B 1 116 ? -10.082 -49.916 29.470 1.00 14.75 127 LYS B N 1
ATOM 3613 C CA . LYS B 1 116 ? -9.247 -51.021 29.940 1.00 16.10 127 LYS B CA 1
ATOM 3614 C C . LYS B 1 116 ? -10.012 -51.923 30.885 1.00 16.04 127 LYS B C 1
ATOM 3615 O O . LYS B 1 116 ? -9.872 -53.161 30.827 1.00 16.49 127 LYS B O 1
ATOM 3621 N N . ASN B 1 117 ? -10.833 -51.318 31.742 1.00 14.52 128 ASN B N 1
ATOM 3622 C CA . ASN B 1 117 ? -11.458 -52.063 32.836 1.00 15.39 128 ASN B CA 1
ATOM 3623 C C . ASN B 1 117 ? -12.954 -52.252 32.697 1.00 14.19 128 ASN B C 1
ATOM 3624 O O . ASN B 1 117 ? -13.622 -52.484 33.695 1.00 13.97 128 ASN B O 1
ATOM 3629 N N . ARG B 1 118 ? -13.482 -52.161 31.465 1.00 14.90 129 ARG B N 1
ATOM 3630 C CA . ARG B 1 118 ? -14.953 -52.139 31.255 1.00 15.09 129 ARG B CA 1
ATOM 3631 C C . ARG B 1 118 ? -15.635 -53.391 31.791 1.00 15.59 129 ARG B C 1
ATOM 3632 O O . ARG B 1 118 ? -16.753 -53.297 32.309 1.00 15.19 129 ARG B O 1
ATOM 3640 N N . ILE B 1 119 ? -14.950 -54.538 31.772 1.00 16.04 130 ILE B N 1
ATOM 3641 C CA . ILE B 1 119 ? -15.624 -55.764 32.297 1.00 17.31 130 ILE B CA 1
ATOM 3642 C C . ILE B 1 119 ? -15.865 -55.801 33.810 1.00 17.27 130 ILE B C 1
ATOM 3643 O O . ILE B 1 119 ? -16.704 -56.571 34.290 1.00 18.29 130 ILE B O 1
ATOM 3648 N N . TYR B 1 120 ? -15.158 -54.978 34.575 1.00 16.54 131 TYR B N 1
ATOM 3649 C CA . TYR B 1 120 ? -15.168 -55.110 36.031 1.00 17.05 131 TYR B CA 1
ATOM 3650 C C . TYR B 1 120 ? -16.227 -54.237 36.646 1.00 16.89 131 TYR B C 1
ATOM 3651 O O . TYR B 1 120 ? -16.469 -53.143 36.136 1.00 16.44 131 TYR B O 1
ATOM 3660 N N . ASN B 1 121 ? -16.824 -54.705 37.746 1.00 16.30 132 ASN B N 1
ATOM 3661 C CA . ASN B 1 121 ? -17.726 -53.866 38.568 1.00 16.81 132 ASN B CA 1
ATOM 3662 C C . ASN B 1 121 ? -18.851 -53.269 37.739 1.00 16.44 132 ASN B C 1
ATOM 3663 O O . ASN B 1 121 ? -19.044 -52.030 37.723 1.00 16.47 132 ASN B O 1
ATOM 3668 N N . SER B 1 122 ? -19.562 -54.137 37.028 1.00 16.11 133 SER B N 1
ATOM 3669 C CA . SER B 1 122 ? -20.695 -53.707 36.163 1.00 15.27 133 SER B CA 1
ATOM 3670 C C . SER B 1 122 ? -21.509 -52.592 36.829 1.00 15.08 133 SER B C 1
ATOM 3671 O O . SER B 1 122 ? -22.073 -52.800 37.925 1.00 14.89 133 SER B O 1
ATOM 3674 N N . PRO B 1 123 ? -21.567 -51.402 36.188 1.00 13.54 134 PRO B N 1
ATOM 3675 C CA . PRO B 1 123 ? -22.196 -50.272 36.852 1.00 14.15 134 PRO B CA 1
ATOM 3676 C C . PRO B 1 123 ? -23.720 -50.355 36.770 1.00 13.29 134 PRO B C 1
ATOM 3677 O O . PRO B 1 123 ? -24.236 -51.072 35.927 1.00 13.86 134 PRO B O 1
ATOM 3681 N N . ILE B 1 124 ? -24.417 -49.646 37.665 1.00 14.17 135 ILE B N 1
ATOM 3682 C CA . ILE B 1 124 ? -25.897 -49.604 37.674 1.00 14.42 135 ILE B CA 1
ATOM 3683 C C . ILE B 1 124 ? -26.348 -48.273 37.061 1.00 13.88 135 ILE B C 1
ATOM 3684 O O . ILE B 1 124 ? -25.876 -47.228 37.479 1.00 14.29 135 ILE B O 1
ATOM 3689 N N . TYR B 1 125 ? -27.221 -48.303 36.053 1.00 13.70 136 TYR B N 1
ATOM 3690 C CA . TYR B 1 125 ? -27.636 -47.079 35.350 1.00 14.23 136 TYR B CA 1
ATOM 3691 C C . TYR B 1 125 ? -29.116 -46.849 35.620 1.00 14.28 136 TYR B C 1
ATOM 3692 O O . TYR B 1 125 ? -29.935 -47.743 35.344 1.00 15.45 136 TYR B O 1
ATOM 3701 N N . GLY B 1 126 ? -29.461 -45.678 36.147 1.00 14.36 137 GLY B N 1
ATOM 3702 C CA . GLY B 1 126 ? -30.884 -45.313 36.308 1.00 14.92 137 GLY B CA 1
ATOM 3703 C C . GLY B 1 126 ? -31.407 -44.701 35.031 1.00 14.51 137 GLY B C 1
ATOM 3704 O O . GLY B 1 126 ? -31.729 -43.514 34.997 1.00 14.90 137 GLY B O 1
ATOM 3705 N N . ALA B 1 127 ? -31.494 -45.494 33.968 1.00 14.51 138 ALA B N 1
ATOM 3706 C CA . ALA B 1 127 ? -31.779 -44.969 32.631 1.00 15.33 138 ALA B CA 1
ATOM 3707 C C . ALA B 1 127 ? -33.249 -45.064 32.240 1.00 16.19 138 ALA B C 1
ATOM 3708 O O . ALA B 1 127 ? -34.023 -45.820 32.861 1.00 16.68 138 ALA B O 1
ATOM 3710 N N . ASP B 1 128 ? -33.613 -44.328 31.190 1.00 15.95 139 ASP B N 1
ATOM 3711 C CA . ASP B 1 128 ? -34.906 -44.522 30.501 1.00 17.53 139 ASP B CA 1
ATOM 3712 C C . ASP B 1 128 ? -36.118 -44.301 31.421 1.00 17.37 139 ASP B C 1
ATOM 3713 O O . ASP B 1 128 ? -37.134 -45.014 31.317 1.00 18.21 139 ASP B O 1
ATOM 3718 N N . ILE B 1 129 ? -36.032 -43.283 32.269 1.00 16.95 140 ILE B N 1
ATOM 3719 C CA . ILE B 1 129 ? -37.103 -42.974 33.224 1.00 17.06 140 ILE B CA 1
ATOM 3720 C C . ILE B 1 129 ? -37.990 -41.908 32.608 1.00 18.29 140 ILE B C 1
ATOM 3721 O O . ILE B 1 129 ? -37.517 -40.812 32.303 1.00 17.44 140 ILE B O 1
ATOM 3726 N N . SER B 1 130 ? -39.282 -42.209 32.423 1.00 17.99 141 SER B N 1
ATOM 3727 C CA A SER B 1 130 ? -40.211 -41.200 31.923 0.50 18.70 141 SER B CA 1
ATOM 3728 C CA B SER B 1 130 ? -40.217 -41.210 31.925 0.50 19.22 141 SER B CA 1
ATOM 3729 C C . SER B 1 130 ? -40.349 -40.022 32.899 1.00 19.36 141 SER B C 1
ATOM 3730 O O . SER B 1 130 ? -40.801 -40.179 34.023 1.00 20.14 141 SER B O 1
ATOM 3735 N N . GLY B 1 131 ? -39.962 -38.827 32.472 1.00 18.52 142 GLY B N 1
ATOM 3736 C CA . GLY B 1 131 ? -40.067 -37.664 33.356 1.00 19.64 142 GLY B CA 1
ATOM 3737 C C . GLY B 1 131 ? -39.181 -36.533 32.920 1.00 19.25 142 GLY B C 1
ATOM 3738 O O . GLY B 1 131 ? -38.426 -36.650 31.947 1.00 18.08 142 GLY B O 1
ATOM 3739 N N . SER B 1 132 ? -39.296 -35.418 33.625 1.00 19.20 143 SER B N 1
ATOM 3740 C CA . SER B 1 132 ? -38.552 -34.213 33.273 1.00 19.49 143 SER B CA 1
ATOM 3741 C C . SER B 1 132 ? -38.307 -33.429 34.524 1.00 19.94 143 SER B C 1
ATOM 3742 O O . SER B 1 132 ? -39.171 -33.410 35.428 1.00 19.93 143 SER B O 1
ATOM 3745 N N . LEU B 1 133 ? -37.168 -32.749 34.569 1.00 18.94 144 LEU B N 1
ATOM 3746 C CA . LEU B 1 133 ? -36.867 -31.853 35.685 1.00 19.14 144 LEU B CA 1
ATOM 3747 C C . LEU B 1 133 ? -36.926 -30.379 35.303 1.00 19.77 144 LEU B C 1
ATOM 3748 O O . LEU B 1 133 ? -36.604 -29.546 36.139 1.00 21.31 144 LEU B O 1
ATOM 3753 N N . PHE B 1 134 ? -37.303 -30.043 34.068 1.00 19.93 145 PHE B N 1
ATOM 3754 C CA . PHE B 1 134 ? -37.396 -28.632 33.702 1.00 20.80 145 PHE B CA 1
ATOM 3755 C C . PHE B 1 134 ? -38.614 -28.008 34.386 1.00 22.07 145 PHE B C 1
ATOM 3756 O O . PHE B 1 134 ? -39.670 -28.633 34.461 1.00 21.28 145 PHE B O 1
ATOM 3764 N N . ASP B 1 135 ? -38.452 -26.792 34.889 1.00 23.69 146 ASP B N 1
ATOM 3765 C CA . ASP B 1 135 ? -39.572 -26.085 35.499 1.00 25.42 146 ASP B CA 1
ATOM 3766 C C . ASP B 1 135 ? -40.566 -25.725 34.387 1.00 25.67 146 ASP B C 1
ATOM 3767 O O . ASP B 1 135 ? -40.167 -25.380 33.277 1.00 25.07 146 ASP B O 1
ATOM 3772 N N . GLU B 1 136 ? -41.871 -25.841 34.669 1.00 26.44 147 GLU B N 1
ATOM 3773 C CA . GLU B 1 136 ? -42.913 -25.406 33.718 1.00 27.04 147 GLU B CA 1
ATOM 3774 C C . GLU B 1 136 ? -42.663 -23.966 33.251 1.00 27.14 147 GLU B C 1
ATOM 3775 O O . GLU B 1 136 ? -42.962 -23.606 32.106 1.00 27.22 147 GLU B O 1
ATOM 3777 N N . ASN B 1 137 ? -42.084 -23.148 34.127 1.00 27.17 148 ASN B N 1
ATOM 3778 C CA . ASN B 1 137 ? -41.836 -21.735 33.814 1.00 27.42 148 ASN B CA 1
ATOM 3779 C C . ASN B 1 137 ? -40.624 -21.454 32.924 1.00 26.74 148 ASN B C 1
ATOM 3780 O O . ASN B 1 137 ? -40.460 -20.323 32.436 1.00 25.70 148 ASN B O 1
ATOM 3785 N N . THR B 1 138 ? -39.801 -22.487 32.684 1.00 24.50 149 THR B N 1
ATOM 3786 C CA . THR B 1 138 ? -38.716 -22.366 31.707 1.00 23.81 149 THR B CA 1
ATOM 3787 C C . THR B 1 138 ? -39.278 -22.518 30.310 1.00 23.67 149 THR B C 1
ATOM 3788 O O . THR B 1 138 ? -39.730 -23.595 29.927 1.00 23.67 149 THR B O 1
ATOM 3792 N N . LYS B 1 139 ? -39.273 -21.417 29.563 1.00 23.80 150 LYS B N 1
ATOM 3793 C CA . LYS B 1 139 ? -39.874 -21.382 28.227 1.00 23.70 150 LYS B CA 1
ATOM 3794 C C . LYS B 1 139 ? -38.848 -21.593 27.127 1.00 23.69 150 LYS B C 1
ATOM 3795 O O . LYS B 1 139 ? -39.200 -21.873 25.981 1.00 23.86 150 LYS B O 1
ATOM 3801 N N . GLN B 1 140 ? -37.572 -21.419 27.461 1.00 21.96 151 GLN B N 1
ATOM 3802 C CA . GLN B 1 140 ? -36.520 -21.530 26.445 1.00 21.10 151 GLN B CA 1
ATOM 3803 C C . GLN B 1 140 ? -35.806 -22.861 26.580 1.00 20.07 151 GLN B C 1
ATOM 3804 O O . GLN B 1 140 ? -35.301 -23.174 27.661 1.00 19.18 151 GLN B O 1
ATOM 3810 N N . TRP B 1 141 ? -35.782 -23.641 25.491 1.00 19.10 152 TRP B N 1
ATOM 3811 C CA . TRP B 1 141 ? -35.048 -24.938 25.475 1.00 18.56 152 TRP B CA 1
ATOM 3812 C C . TRP B 1 141 ? -35.490 -25.879 26.585 1.00 18.16 152 TRP B C 1
ATOM 3813 O O . TRP B 1 141 ? -34.662 -26.591 27.222 1.00 18.41 152 TRP B O 1
ATOM 3824 N N . ASN B 1 142 ? -36.798 -25.876 26.838 1.00 17.51 153 ASN B N 1
ATOM 3825 C CA . ASN B 1 142 ? -37.383 -26.790 27.791 1.00 17.53 153 ASN B CA 1
ATOM 3826 C C . ASN B 1 142 ? -37.628 -28.114 27.027 1.00 18.09 153 ASN B C 1
ATOM 3827 O O . ASN B 1 142 ? -38.462 -28.153 26.111 1.00 17.33 153 ASN B O 1
ATOM 3832 N N . LEU B 1 143 ? -36.909 -29.184 27.404 1.00 17.15 154 LEU B N 1
ATOM 3833 C CA . LEU B 1 143 ? -36.988 -30.440 26.644 1.00 18.06 154 LEU B CA 1
ATOM 3834 C C . LEU B 1 143 ? -38.391 -31.050 26.560 1.00 17.53 154 LEU B C 1
ATOM 3835 O O . LEU B 1 143 ? -38.664 -31.825 25.653 1.00 17.59 154 LEU B O 1
ATOM 3840 N N . GLY B 1 144 ? -39.264 -30.736 27.515 1.00 18.31 155 GLY B N 1
ATOM 3841 C CA . GLY B 1 144 ? -40.644 -31.190 27.452 1.00 19.04 155 GLY B CA 1
ATOM 3842 C C . GLY B 1 144 ? -41.535 -30.464 26.465 1.00 19.69 155 GLY B C 1
ATOM 3843 O O . GLY B 1 144 ? -42.668 -30.927 26.219 1.00 20.00 155 GLY B O 1
ATOM 3844 N N . HIS B 1 145 ? -41.040 -29.365 25.882 1.00 19.36 156 HIS B N 1
ATOM 3845 C CA . HIS B 1 145 ? -41.848 -28.416 25.054 1.00 19.87 156 HIS B CA 1
ATOM 3846 C C . HIS B 1 145 ? -41.035 -27.681 23.990 1.00 19.69 156 HIS B C 1
ATOM 3847 O O . HIS B 1 145 ? -41.093 -26.433 23.880 1.00 20.10 156 HIS B O 1
ATOM 3854 N N . LEU B 1 146 ? -40.248 -28.424 23.200 1.00 18.65 157 LEU B N 1
ATOM 3855 C CA . LEU B 1 146 ? -39.428 -27.832 22.157 1.00 18.47 157 LEU B CA 1
ATOM 3856 C C . LEU B 1 146 ? -40.223 -27.232 20.976 1.00 19.91 157 LEU B C 1
ATOM 3857 O O . LEU B 1 146 ? -39.729 -26.324 20.293 1.00 20.34 157 LEU B O 1
ATOM 3862 N N . GLY B 1 147 ? -41.410 -27.780 20.708 1.00 20.84 158 GLY B N 1
ATOM 3863 C CA . GLY B 1 147 ? -42.270 -27.274 19.615 1.00 21.80 158 GLY B CA 1
ATOM 3864 C C . GLY B 1 147 ? -41.825 -27.542 18.177 1.00 22.03 158 GLY B C 1
ATOM 3865 O O . GLY B 1 147 ? -42.171 -26.773 17.257 1.00 23.07 158 GLY B O 1
ATOM 3866 N N . THR B 1 148 ? -41.095 -28.634 17.952 1.00 20.88 159 THR B N 1
ATOM 3867 C CA . THR B 1 148 ? -40.586 -28.944 16.607 1.00 20.13 159 THR B CA 1
ATOM 3868 C C . THR B 1 148 ? -41.679 -29.697 15.829 1.00 20.36 159 THR B C 1
ATOM 3869 O O . THR B 1 148 ? -42.705 -30.050 16.407 1.00 20.11 159 THR B O 1
ATOM 3873 N N . ILE B 1 149 ? -41.450 -29.916 14.534 1.00 20.63 160 ILE B N 1
ATOM 3874 C CA . ILE B 1 149 ? -42.401 -30.687 13.695 1.00 22.11 160 ILE B CA 1
ATOM 3875 C C . ILE B 1 149 ? -42.629 -32.135 14.164 1.00 22.01 160 ILE B C 1
ATOM 3876 O O . ILE B 1 149 ? -43.614 -32.777 13.759 1.00 21.51 160 ILE B O 1
ATOM 3881 N N . GLN B 1 150 ? -41.764 -32.641 15.062 1.00 21.61 161 GLN B N 1
ATOM 3882 C CA . GLN B 1 150 ? -42.006 -33.961 15.644 1.00 21.19 161 GLN B CA 1
ATOM 3883 C C . GLN B 1 150 ? -43.353 -33.971 16.342 1.00 21.36 161 GLN B C 1
ATOM 3884 O O . GLN B 1 150 ? -43.940 -35.025 16.520 1.00 20.36 161 GLN B O 1
ATOM 3890 N N . ASP B 1 151 ? -43.825 -32.795 16.755 1.00 21.53 162 ASP B N 1
ATOM 3891 C CA . ASP B 1 151 ? -45.104 -32.690 17.443 1.00 23.51 162 ASP B CA 1
ATOM 3892 C C . ASP B 1 151 ? -46.287 -33.229 16.604 1.00 24.62 162 ASP B C 1
ATOM 3893 O O . ASP B 1 151 ? -47.300 -33.615 17.176 1.00 24.67 162 ASP B O 1
ATOM 3898 N N . LEU B 1 152 ? -46.138 -33.259 15.280 1.00 26.05 163 LEU B N 1
ATOM 3899 C CA . LEU B 1 152 ? -47.148 -33.861 14.382 1.00 27.87 163 LEU B CA 1
ATOM 3900 C C . LEU B 1 152 ? -47.474 -35.313 14.720 1.00 28.86 163 LEU B C 1
ATOM 3901 O O . LEU B 1 152 ? -48.611 -35.763 14.537 1.00 29.86 163 LEU B O 1
ATOM 3906 N N . LEU B 1 153 ? -46.477 -36.042 15.222 1.00 29.56 164 LEU B N 1
ATOM 3907 C CA . LEU B 1 153 ? -46.656 -37.444 15.575 1.00 30.63 164 LEU B CA 1
ATOM 3908 C C . LEU B 1 153 ? -47.819 -37.649 16.561 1.00 30.79 164 LEU B C 1
ATOM 3909 O O . LEU B 1 153 ? -48.719 -38.471 16.319 1.00 30.79 164 LEU B O 1
ATOM 3914 N N . GLU B 1 154 ? -47.824 -36.896 17.656 1.00 30.68 165 GLU B N 1
ATOM 3915 C CA . GLU B 1 154 ? -48.938 -36.967 18.599 1.00 31.46 165 GLU B CA 1
ATOM 3916 C C . GLU B 1 154 ? -50.193 -36.224 18.104 1.00 32.10 165 GLU B C 1
ATOM 3917 O O . GLU B 1 154 ? -51.313 -36.723 18.274 1.00 31.98 165 GLU B O 1
ATOM 3923 N N . LYS B 1 155 ? -50.002 -35.045 17.514 1.00 33.05 166 LYS B N 1
ATOM 3924 C CA . LYS B 1 155 ? -51.123 -34.189 17.101 1.00 34.60 166 LYS B CA 1
ATOM 3925 C C . LYS B 1 155 ? -51.920 -34.777 15.938 1.00 35.12 166 LYS B C 1
ATOM 3926 O O . LYS B 1 155 ? -53.153 -34.804 15.995 1.00 35.16 166 LYS B O 1
ATOM 3930 N N . GLU B 1 156 ? -51.216 -35.261 14.914 1.00 35.64 167 GLU B N 1
ATOM 3931 C CA . GLU B 1 156 ? -51.847 -35.838 13.717 1.00 36.77 167 GLU B CA 1
ATOM 3932 C C . GLU B 1 156 ? -52.219 -37.293 13.855 1.00 36.78 167 GLU B C 1
ATOM 3933 O O . GLU B 1 156 ? -53.324 -37.677 13.481 1.00 36.98 167 GLU B O 1
ATOM 3939 N N . CYS B 1 157 ? -51.301 -38.110 14.372 1.00 36.74 168 CYS B N 1
ATOM 3940 C CA . CYS B 1 157 ? -51.490 -39.570 14.379 1.00 36.32 168 CYS B CA 1
ATOM 3941 C C . CYS B 1 157 ? -51.878 -40.142 15.741 1.00 34.95 168 CYS B C 1
ATOM 3942 O O . CYS B 1 157 ? -52.163 -41.332 15.849 1.00 35.40 168 CYS B O 1
ATOM 3945 N N . GLY B 1 158 ? -51.880 -39.302 16.773 1.00 33.51 169 GLY B N 1
ATOM 3946 C CA . GLY B 1 158 ? -52.175 -39.725 18.141 1.00 32.43 169 GLY B CA 1
ATOM 3947 C C . GLY B 1 158 ? -51.178 -40.717 18.741 1.00 31.49 169 GLY B C 1
ATOM 3948 O O . GLY B 1 158 ? -51.525 -41.458 19.661 1.00 31.88 169 GLY B O 1
ATOM 3949 N N . VAL B 1 159 ? -49.945 -40.733 18.219 1.00 29.58 170 VAL B N 1
ATOM 3950 C CA . VAL B 1 159 ? -48.907 -41.685 18.664 1.00 27.83 170 VAL B CA 1
ATOM 3951 C C . VAL B 1 159 ? -48.039 -41.058 19.773 1.00 26.73 170 VAL B C 1
ATOM 3952 O O . VAL B 1 159 ? -47.525 -39.957 19.603 1.00 25.12 170 VAL B O 1
ATOM 3956 N N . VAL B 1 160 ? -47.914 -41.761 20.901 1.00 25.51 171 VAL B N 1
ATOM 3957 C CA . VAL B 1 160 ? -47.017 -41.364 22.002 1.00 24.54 171 VAL B CA 1
ATOM 3958 C C . VAL B 1 160 ? -46.037 -42.518 22.172 1.00 24.34 171 VAL B C 1
ATOM 3959 O O . VAL B 1 160 ? -46.460 -43.673 22.315 1.00 23.74 171 VAL B O 1
ATOM 3963 N N . ILE B 1 161 ? -44.734 -42.217 22.082 1.00 22.48 172 ILE B N 1
ATOM 3964 C CA . ILE B 1 161 ? -43.692 -43.218 22.299 1.00 21.89 172 ILE B CA 1
ATOM 3965 C C . ILE B 1 161 ? -42.761 -42.655 23.378 1.00 21.23 172 ILE B C 1
ATOM 3966 O O . ILE B 1 161 ? -42.134 -41.618 23.157 1.00 20.27 172 ILE B O 1
ATOM 3971 N N . GLU B 1 162 ? -42.703 -43.305 24.540 1.00 21.52 173 GLU B N 1
ATOM 3972 C CA . GLU B 1 162 ? -41.928 -42.763 25.671 1.00 22.47 173 GLU B CA 1
ATOM 3973 C C . GLU B 1 162 ? -40.458 -42.636 25.293 1.00 21.48 173 GLU B C 1
ATOM 3974 O O . GLU B 1 162 ? -39.887 -43.541 24.645 1.00 21.15 173 GLU B O 1
ATOM 3980 N N . GLY B 1 163 ? -39.871 -41.489 25.636 1.00 19.79 174 GLY B N 1
ATOM 3981 C CA . GLY B 1 163 ? -38.484 -41.207 25.282 1.00 18.69 174 GLY B CA 1
ATOM 3982 C C . GLY B 1 163 ? -38.320 -40.528 23.934 1.00 18.85 174 GLY B C 1
ATOM 3983 O O . GLY B 1 163 ? -37.358 -39.777 23.716 1.00 18.19 174 GLY B O 1
ATOM 3984 N N . VAL B 1 164 ? -39.272 -40.750 23.025 1.00 17.78 175 VAL B N 1
ATOM 3985 C CA . VAL B 1 164 ? -39.153 -40.171 21.686 1.00 18.20 175 VAL B CA 1
ATOM 3986 C C . VAL B 1 164 ? -39.847 -38.827 21.665 1.00 18.49 175 VAL B C 1
ATOM 3987 O O . VAL B 1 164 ? -39.211 -37.806 21.442 1.00 18.71 175 VAL B O 1
ATOM 3991 N N . ASN B 1 165 ? -41.154 -38.830 21.931 1.00 19.31 176 ASN B N 1
ATOM 3992 C CA . ASN B 1 165 ? -41.897 -37.581 22.061 1.00 19.79 176 ASN B CA 1
ATOM 3993 C C . ASN B 1 165 ? -42.365 -37.281 23.497 1.00 20.01 176 ASN B C 1
ATOM 3994 O O . ASN B 1 165 ? -43.259 -36.467 23.708 1.00 20.68 176 ASN B O 1
ATOM 3999 N N . THR B 1 166 ? -41.724 -37.917 24.482 1.00 19.19 177 THR B N 1
ATOM 4000 C CA . THR B 1 166 ? -41.824 -37.558 25.918 1.00 19.01 177 THR B CA 1
ATOM 4001 C C . THR B 1 166 ? -40.388 -37.676 26.447 1.00 17.62 177 THR B C 1
ATOM 4002 O O . THR B 1 166 ? -39.632 -38.481 25.916 1.00 16.73 177 THR B O 1
ATOM 4006 N N . PRO B 1 167 ? -39.987 -36.841 27.420 1.00 16.99 178 PRO B N 1
ATOM 4007 C CA . PRO B 1 167 ? -38.580 -36.872 27.893 1.00 16.27 178 PRO B CA 1
ATOM 4008 C C . PRO B 1 167 ? -38.276 -38.037 28.807 1.00 15.29 178 PRO B C 1
ATOM 4009 O O . PRO B 1 167 ? -39.184 -38.588 29.467 1.00 14.63 178 PRO B O 1
ATOM 4013 N N . TYR B 1 168 ? -36.976 -38.376 28.869 1.00 14.33 179 TYR B N 1
ATOM 4014 C CA . TYR B 1 168 ? -36.437 -39.420 29.707 1.00 14.58 179 TYR B CA 1
ATOM 4015 C C . TYR B 1 168 ? -35.394 -38.778 30.617 1.00 13.48 179 TYR B C 1
ATOM 4016 O O . TYR B 1 168 ? -34.661 -37.882 30.187 1.00 13.23 179 TYR B O 1
ATOM 4025 N N . LEU B 1 169 ? -35.322 -39.273 31.837 1.00 12.89 180 LEU B N 1
ATOM 4026 C CA . LEU B 1 169 ? -34.208 -38.934 32.731 1.00 13.34 180 LEU B CA 1
ATOM 4027 C C . LEU B 1 169 ? -33.235 -40.060 32.826 1.00 12.93 180 LEU B C 1
ATOM 4028 O O . LEU B 1 169 ? -33.615 -41.227 32.698 1.00 13.65 180 LEU B O 1
ATOM 4033 N N . TYR B 1 170 ? -31.963 -39.721 33.077 1.00 14.22 181 TYR B N 1
ATOM 4034 C CA . TYR B 1 170 ? -30.916 -40.728 33.248 1.00 13.61 181 TYR B CA 1
ATOM 4035 C C . TYR B 1 170 ? -30.102 -40.364 34.460 1.00 14.30 181 TYR B C 1
ATOM 4036 O O . TYR B 1 170 ? -29.407 -39.349 34.435 1.00 15.06 181 TYR B O 1
ATOM 4045 N N . PHE B 1 171 ? -30.159 -41.204 35.485 1.00 12.98 182 PHE B N 1
ATOM 4046 C CA . PHE B 1 171 ? -29.278 -41.042 36.621 1.00 13.58 182 PHE B CA 1
ATOM 4047 C C . PHE B 1 171 ? -28.107 -41.961 36.394 1.00 13.33 182 PHE B C 1
ATOM 4048 O O . PHE B 1 171 ? -28.291 -43.170 36.305 1.00 13.41 182 PHE B O 1
ATOM 4056 N N . GLY B 1 172 ? -26.905 -41.380 36.302 1.00 13.67 183 GLY B N 1
ATOM 4057 C CA . GLY B 1 172 ? -25.702 -42.143 35.899 1.00 11.21 183 GLY B CA 1
ATOM 4058 C C . GLY B 1 172 ? -24.694 -42.257 37.041 1.00 11.48 183 GLY B C 1
ATOM 4059 O O . GLY B 1 172 ? -24.802 -41.545 38.056 1.00 11.19 183 GLY B O 1
ATOM 4060 N N . MET B 1 173 ? -23.756 -43.179 36.879 1.00 10.42 184 MET B N 1
ATOM 4061 C CA . MET B 1 173 ? -22.609 -43.278 37.781 1.00 11.22 184 MET B CA 1
ATOM 4062 C C . MET B 1 173 ? -21.398 -43.617 36.933 1.00 10.88 184 MET B C 1
ATOM 4063 O O . MET B 1 173 ? -21.522 -43.828 35.733 1.00 11.00 184 MET B O 1
ATOM 4068 N N . TRP B 1 174 ? -20.220 -43.682 37.548 1.00 10.75 185 TRP B N 1
ATOM 4069 C CA . TRP B 1 174 ? -19.013 -43.983 36.772 1.00 9.95 185 TRP B CA 1
ATOM 4070 C C . TRP B 1 174 ? -19.207 -45.243 35.925 1.00 10.65 185 TRP B C 1
ATOM 4071 O O . TRP B 1 174 ? -19.710 -46.257 36.422 1.00 11.23 185 TRP B O 1
ATOM 4082 N N . LYS B 1 175 ? -18.747 -45.164 34.655 1.00 10.85 186 LYS B N 1
ATOM 4083 C CA . LYS B 1 175 ? -18.679 -46.286 33.728 1.00 11.46 186 LYS B CA 1
ATOM 4084 C C . LYS B 1 175 ? -20.037 -46.636 33.096 1.00 10.85 186 LYS B C 1
ATOM 4085 O O . LYS B 1 175 ? -20.093 -47.455 32.152 1.00 11.87 186 LYS B O 1
ATOM 4091 N N . THR B 1 176 ? -21.126 -46.012 33.564 1.00 10.53 187 THR B N 1
ATOM 4092 C CA . THR B 1 176 ? -22.424 -46.278 32.895 1.00 10.76 187 THR B CA 1
ATOM 4093 C C . THR B 1 176 ? -22.321 -45.775 31.464 1.00 10.45 187 THR B C 1
ATOM 4094 O O . THR B 1 176 ? -21.643 -44.765 31.202 1.00 9.74 187 THR B O 1
ATOM 4098 N N . THR B 1 177 ? -23.009 -46.472 30.540 1.00 10.77 188 THR B N 1
ATOM 4099 C CA . THR B 1 177 ? -22.588 -46.478 29.143 1.00 10.94 188 THR B CA 1
ATOM 4100 C C . THR B 1 177 ? -23.789 -46.427 28.207 1.00 10.49 188 THR B C 1
ATOM 4101 O O . THR B 1 177 ? -24.813 -47.067 28.465 1.00 11.27 188 THR B O 1
ATOM 4105 N N . PHE B 1 178 ? -23.663 -45.651 27.139 1.00 10.83 189 PHE B N 1
ATOM 4106 C CA . PHE B 1 178 ? -24.604 -45.760 26.013 1.00 11.51 189 PHE B CA 1
ATOM 4107 C C . PHE B 1 178 ? -23.861 -46.319 24.815 1.00 12.16 189 PHE B C 1
ATOM 4108 O O . PHE B 1 178 ? -22.787 -45.797 24.429 1.00 11.73 189 PHE B O 1
ATOM 4116 N N . ALA B 1 179 ? -24.405 -47.417 24.274 1.00 11.69 190 ALA B N 1
ATOM 4117 C CA . ALA B 1 179 ? -23.769 -48.148 23.157 1.00 13.46 190 ALA B CA 1
ATOM 4118 C C . ALA B 1 179 ? -23.920 -47.376 21.857 1.00 12.83 190 ALA B C 1
ATOM 4119 O O . ALA B 1 179 ? -24.737 -46.455 21.799 1.00 13.63 190 ALA B O 1
ATOM 4121 N N . TRP B 1 180 ? -23.171 -47.766 20.821 1.00 12.20 191 TRP B N 1
ATOM 4122 C CA . TRP B 1 180 ? -23.211 -47.104 19.509 1.00 11.05 191 TRP B CA 1
ATOM 4123 C C . TRP B 1 180 ? -24.574 -47.208 18.851 1.00 11.80 191 TRP B C 1
ATOM 4124 O O . TRP B 1 180 ? -25.122 -48.309 18.769 1.00 13.02 191 TRP B O 1
ATOM 4135 N N . HIS B 1 181 ? -25.124 -46.071 18.419 1.00 9.95 192 HIS B N 1
ATOM 4136 C CA . HIS B 1 181 ? -26.473 -46.074 17.818 1.00 10.43 192 HIS B CA 1
ATOM 4137 C C . HIS B 1 181 ? -26.740 -44.756 17.131 1.00 11.28 192 HIS B C 1
ATOM 4138 O O . HIS B 1 181 ? -26.066 -43.732 17.407 1.00 11.91 192 HIS B O 1
ATOM 4145 N N . THR B 1 182 ? -27.703 -44.782 16.207 1.00 11.22 193 THR B N 1
ATOM 4146 C CA . THR B 1 182 ? -28.376 -43.547 15.821 1.00 12.36 193 THR B CA 1
ATOM 4147 C C . THR B 1 182 ? -29.752 -43.577 16.499 1.00 12.86 193 THR B C 1
ATOM 4148 O O . THR B 1 182 ? -30.135 -44.593 17.075 1.00 14.20 193 THR B O 1
ATOM 4152 N N . GLU B 1 183 ? -30.512 -42.488 16.434 1.00 12.68 194 GLU B N 1
ATOM 4153 C CA . GLU B 1 183 ? -31.785 -42.465 17.129 1.00 12.86 194 GLU B CA 1
ATOM 4154 C C . GLU B 1 183 ? -32.790 -43.265 16.351 1.00 14.83 194 GLU B C 1
ATOM 4155 O O . GLU B 1 183 ? -32.611 -43.493 15.160 1.00 14.73 194 GLU B O 1
ATOM 4161 N N . ASP B 1 184 ? -33.865 -43.645 17.007 1.00 15.02 195 ASP B N 1
ATOM 4162 C CA . ASP B 1 184 ? -34.917 -44.342 16.257 1.00 16.99 195 ASP B CA 1
ATOM 4163 C C . ASP B 1 184 ? -35.416 -43.436 15.110 1.00 16.53 195 ASP B C 1
ATOM 4164 O O . ASP B 1 184 ? -35.503 -42.201 15.263 1.00 16.41 195 ASP B O 1
ATOM 4169 N N . MET B 1 185 ? -35.700 -44.043 13.958 1.00 15.75 196 MET B N 1
ATOM 4170 C CA . MET B 1 185 ? -36.137 -43.317 12.751 1.00 16.41 196 MET B CA 1
ATOM 4171 C C . MET B 1 185 ? -35.142 -42.239 12.349 1.00 14.87 196 MET B C 1
ATOM 4172 O O . MET B 1 185 ? -35.470 -41.301 11.627 1.00 14.59 196 MET B O 1
ATOM 4177 N N . ASP B 1 186 ? -33.897 -42.405 12.812 1.00 14.25 197 ASP B N 1
ATOM 4178 C CA . ASP B 1 186 ? -32.815 -41.431 12.590 1.00 14.70 197 ASP B CA 1
ATOM 4179 C C . ASP B 1 186 ? -33.158 -39.973 12.938 1.00 13.78 197 ASP B C 1
ATOM 4180 O O . ASP B 1 186 ? -32.670 -39.043 12.324 1.00 13.75 197 ASP B O 1
ATOM 4185 N N . LEU B 1 187 ? -33.973 -39.812 13.958 1.00 13.56 198 LEU B N 1
ATOM 4186 C CA . LEU B 1 187 ? -34.337 -38.506 14.519 1.00 13.21 198 LEU B CA 1
ATOM 4187 C C . LEU B 1 187 ? -33.137 -37.762 15.119 1.00 14.34 198 LEU B C 1
ATOM 4188 O O . LEU B 1 187 ? -32.049 -38.339 15.300 1.00 13.15 198 LEU B O 1
ATOM 4193 N N . TYR B 1 188 ? -33.324 -36.477 15.416 1.00 12.73 199 TYR B N 1
ATOM 4194 C CA . TYR B 1 188 ? -32.312 -35.789 16.250 1.00 13.05 199 TYR B CA 1
ATOM 4195 C C . TYR B 1 188 ? -32.511 -36.239 17.682 1.00 11.98 199 TYR B C 1
ATOM 4196 O O . TYR B 1 188 ? -33.601 -36.729 18.058 1.00 12.40 199 TYR B O 1
ATOM 4205 N N . SER B 1 189 ? -31.490 -36.078 18.532 1.00 11.74 200 SER B N 1
ATOM 4206 C CA . SER B 1 189 ? -31.785 -36.080 19.965 1.00 11.71 200 SER B CA 1
ATOM 4207 C C . SER B 1 189 ? -31.141 -34.835 20.582 1.00 11.68 200 SER B C 1
ATOM 4208 O O . SER B 1 189 ? -30.237 -34.206 19.990 1.00 12.34 200 SER B O 1
ATOM 4211 N N . ILE B 1 190 ? -31.643 -34.476 21.744 1.00 11.60 201 ILE B N 1
ATOM 4212 C CA . ILE B 1 190 ? -31.037 -33.398 22.547 1.00 11.73 201 ILE B CA 1
ATOM 4213 C C . ILE B 1 190 ? -30.964 -33.897 23.981 1.00 11.46 201 ILE B C 1
ATOM 4214 O O . ILE B 1 190 ? -31.903 -34.544 24.497 1.00 12.28 201 ILE B O 1
ATOM 4219 N N . ASN B 1 191 ? -29.839 -33.601 24.632 1.00 11.52 202 ASN B N 1
ATOM 4220 C CA . ASN B 1 191 ? -29.527 -34.132 25.953 1.00 11.80 202 ASN B CA 1
ATOM 4221 C C . ASN B 1 191 ? -29.010 -32.965 26.826 1.00 12.20 202 ASN B C 1
ATOM 4222 O O . ASN B 1 191 ? -28.075 -32.265 26.409 1.00 12.21 202 ASN B O 1
ATOM 4227 N N . TYR B 1 192 ? -29.655 -32.751 27.968 1.00 11.41 203 TYR B N 1
ATOM 4228 C CA . TYR B 1 192 ? -29.245 -31.704 28.916 1.00 11.79 203 TYR B CA 1
ATOM 4229 C C . TYR B 1 192 ? -28.697 -32.372 30.170 1.00 11.47 203 TYR B C 1
ATOM 4230 O O . TYR B 1 192 ? -29.349 -33.258 30.741 1.00 11.78 203 TYR B O 1
ATOM 4239 N N . LEU B 1 193 ? -27.498 -31.975 30.612 1.00 11.35 204 LEU B N 1
ATOM 4240 C CA . LEU B 1 193 ? -26.939 -32.525 31.842 1.00 11.70 204 LEU B CA 1
ATOM 4241 C C . LEU B 1 193 ? -27.331 -31.608 33.015 1.00 12.64 204 LEU B C 1
ATOM 4242 O O . LEU B 1 193 ? -26.832 -30.503 33.141 1.00 13.87 204 LEU B O 1
ATOM 4247 N N . HIS B 1 194 ? -28.285 -32.064 33.824 1.00 12.76 205 HIS B N 1
ATOM 4248 C CA . HIS B 1 194 ? -28.858 -31.214 34.880 1.00 12.82 205 HIS B CA 1
ATOM 4249 C C . HIS B 1 194 ? -27.824 -30.943 35.940 1.00 14.14 205 HIS B C 1
ATOM 4250 O O . HIS B 1 194 ? -27.657 -29.772 36.410 1.00 13.87 205 HIS B O 1
ATOM 4257 N N . LEU B 1 195 ? -27.117 -32.006 36.324 1.00 13.88 206 LEU B N 1
ATOM 4258 C CA . LEU B 1 195 ? -26.140 -31.893 37.424 1.00 15.02 206 LEU B CA 1
ATOM 4259 C C . LEU B 1 195 ? -25.155 -33.025 37.505 1.00 14.73 206 LEU B C 1
ATOM 4260 O O . LEU B 1 195 ? -25.329 -34.089 36.874 1.00 14.33 206 LEU B O 1
ATOM 4265 N N . GLY B 1 196 ? -24.093 -32.799 38.276 1.00 14.56 207 GLY B N 1
ATOM 4266 C CA . GLY B 1 196 ? -23.147 -33.884 38.557 1.00 13.76 207 GLY B CA 1
ATOM 4267 C C . GLY B 1 196 ? -21.944 -33.910 37.652 1.00 13.74 207 GLY B C 1
ATOM 4268 O O . GLY B 1 196 ? -21.554 -32.902 37.080 1.00 13.83 207 GLY B O 1
ATOM 4269 N N . GLU B 1 197 ? -21.345 -35.090 37.561 1.00 13.06 208 GLU B N 1
ATOM 4270 C CA . GLU B 1 197 ? -20.109 -35.300 36.827 1.00 12.47 208 GLU B CA 1
ATOM 4271 C C . GLU B 1 197 ? -20.348 -35.397 35.308 1.00 11.47 208 GLU B C 1
ATOM 4272 O O . GLU B 1 197 ? -21.473 -35.538 34.835 1.00 10.27 208 GLU B O 1
ATOM 4278 N N . PRO B 1 198 ? -19.285 -35.263 34.524 1.00 10.79 209 PRO B N 1
ATOM 4279 C CA . PRO B 1 198 ? -19.508 -35.145 33.081 1.00 10.41 209 PRO B CA 1
ATOM 4280 C C . PRO B 1 198 ? -19.973 -36.426 32.367 1.00 9.91 209 PRO B C 1
ATOM 4281 O O . PRO B 1 198 ? -19.989 -37.523 32.926 1.00 10.08 209 PRO B O 1
ATOM 4285 N N . LYS B 1 199 ? -20.339 -36.240 31.109 1.00 10.10 210 LYS B N 1
ATOM 4286 C CA . LYS B 1 199 ? -20.726 -37.355 30.222 1.00 9.85 210 LYS B CA 1
ATOM 4287 C C . LYS B 1 199 ? -19.869 -37.155 28.981 1.00 9.86 210 LYS B C 1
ATOM 4288 O O . LYS B 1 199 ? -19.922 -36.093 28.365 1.00 12.09 210 LYS B O 1
ATOM 4294 N N . THR B 1 200 ? -19.090 -38.167 28.605 1.00 9.83 211 THR B N 1
ATOM 4295 C CA . THR B 1 200 ? -18.255 -38.102 27.403 1.00 10.85 211 THR B CA 1
ATOM 4296 C C . THR B 1 200 ? -18.965 -38.774 26.219 1.00 10.43 211 THR B C 1
ATOM 4297 O O . THR B 1 200 ? -19.601 -39.826 26.371 1.00 11.26 211 THR B O 1
ATOM 4301 N N . TRP B 1 201 ? -18.832 -38.162 25.044 1.00 10.71 212 TRP B N 1
ATOM 4302 C CA . TRP B 1 201 ? -19.493 -38.608 23.830 1.00 9.98 212 TRP B CA 1
ATOM 4303 C C . TRP B 1 201 ? -18.476 -38.881 22.738 1.00 10.70 212 TRP B C 1
ATOM 4304 O O . TRP B 1 201 ? -17.473 -38.142 22.595 1.00 11.11 212 TRP B O 1
ATOM 4315 N N . TYR B 1 202 ? -18.716 -39.950 21.980 1.00 9.94 213 TYR B N 1
ATOM 4316 C CA . TYR B 1 202 ? -17.962 -40.243 20.757 1.00 10.34 213 TYR B CA 1
ATOM 4317 C C . TYR B 1 202 ? -18.975 -40.132 19.601 1.00 10.20 213 TYR B C 1
ATOM 4318 O O . TYR B 1 202 ? -20.140 -40.517 19.783 1.00 11.88 213 TYR B O 1
ATOM 4327 N N . VAL B 1 203 ? -18.554 -39.631 18.448 1.00 9.56 214 VAL B N 1
ATOM 4328 C CA . VAL B 1 203 ? -19.506 -39.449 17.344 1.00 10.93 214 VAL B CA 1
ATOM 4329 C C . VAL B 1 203 ? -18.829 -39.738 16.010 1.00 11.78 214 VAL B C 1
ATOM 4330 O O . VAL B 1 203 ? -17.662 -39.397 15.823 1.00 12.78 214 VAL B O 1
ATOM 4334 N N . VAL B 1 204 ? -19.540 -40.395 15.092 1.00 11.90 215 VAL B N 1
ATOM 4335 C CA . VAL B 1 204 ? -19.027 -40.616 13.747 1.00 12.81 215 VAL B CA 1
ATOM 4336 C C . VAL B 1 204 ? -19.907 -39.733 12.835 1.00 12.97 215 VAL B C 1
ATOM 4337 O O . VAL B 1 204 ? -21.160 -39.772 12.938 1.00 13.18 215 VAL B O 1
ATOM 4341 N N . PRO B 1 205 ? -19.275 -38.928 11.985 1.00 14.56 216 PRO B N 1
ATOM 4342 C CA . PRO B 1 205 ? -20.060 -38.036 11.079 1.00 15.37 216 PRO B CA 1
ATOM 4343 C C . PRO B 1 205 ? -21.044 -38.851 10.238 1.00 15.44 216 PRO B C 1
ATOM 4344 O O . PRO B 1 205 ? -20.699 -39.947 9.799 1.00 16.17 216 PRO B O 1
ATOM 4348 N N . PRO B 1 206 ? -22.259 -38.329 10.011 1.00 14.98 217 PRO B N 1
ATOM 4349 C CA . PRO B 1 206 ? -23.230 -39.092 9.207 1.00 15.68 217 PRO B CA 1
ATOM 4350 C C . PRO B 1 206 ? -22.670 -39.627 7.890 1.00 16.23 217 PRO B C 1
ATOM 4351 O O . PRO B 1 206 ? -22.999 -40.748 7.507 1.00 16.74 217 PRO B O 1
ATOM 4355 N N . GLU B 1 207 ? -21.837 -38.860 7.228 1.00 17.38 218 GLU B N 1
ATOM 4356 C CA . GLU B 1 207 ? -21.254 -39.287 5.975 1.00 18.87 218 GLU B CA 1
ATOM 4357 C C . GLU B 1 207 ? -20.388 -40.532 6.065 1.00 19.08 218 GLU B C 1
ATOM 4358 O O . GLU B 1 207 ? -20.152 -41.142 5.085 1.00 18.02 218 GLU B O 1
ATOM 4364 N N . HIS B 1 208 ? -19.933 -40.874 7.269 1.00 18.34 219 HIS B N 1
ATOM 4365 C CA . HIS B 1 208 ? -19.131 -42.094 7.489 1.00 18.40 219 HIS B CA 1
ATOM 4366 C C . HIS B 1 208 ? -19.842 -43.198 8.277 1.00 17.91 219 HIS B C 1
ATOM 4367 O O . HIS B 1 208 ? -19.213 -44.204 8.633 1.00 16.89 219 HIS B O 1
ATOM 4374 N N . GLY B 1 209 ? -21.140 -43.029 8.544 1.00 16.94 220 GLY B N 1
ATOM 4375 C CA . GLY B 1 209 ? -21.887 -44.004 9.346 1.00 16.76 220 GLY B CA 1
ATOM 4376 C C . GLY B 1 209 ? -21.903 -45.396 8.724 1.00 18.11 220 GLY B C 1
ATOM 4377 O O . GLY B 1 209 ? -21.872 -46.394 9.438 1.00 15.74 220 GLY B O 1
ATOM 4378 N N . GLN B 1 210 ? -21.958 -45.478 7.395 1.00 17.33 221 GLN B N 1
ATOM 4379 C CA . GLN B 1 210 ? -21.949 -46.826 6.783 1.00 20.71 221 GLN B CA 1
ATOM 4380 C C . GLN B 1 210 ? -20.668 -47.604 7.063 1.00 20.26 221 GLN B C 1
ATOM 4381 O O . GLN B 1 210 ? -20.693 -48.850 7.155 1.00 21.40 221 GLN B O 1
ATOM 4387 N N . ARG B 1 211 ? -19.556 -46.886 7.184 1.00 19.91 222 ARG B N 1
ATOM 4388 C CA . ARG B 1 211 ? -18.270 -47.501 7.531 1.00 20.60 222 ARG B CA 1
ATOM 4389 C C . ARG B 1 211 ? -18.305 -48.079 8.937 1.00 20.56 222 ARG B C 1
ATOM 4390 O O . ARG B 1 211 ? -17.732 -49.146 9.211 1.00 20.95 222 ARG B O 1
ATOM 4398 N N . LEU B 1 212 ? -19.002 -47.394 9.834 1.00 18.69 223 LEU B N 1
ATOM 4399 C CA . LEU B 1 212 ? -19.153 -47.920 11.167 1.00 18.79 223 LEU B CA 1
ATOM 4400 C C . LEU B 1 212 ? -20.011 -49.177 11.119 1.00 17.85 223 LEU B C 1
ATOM 4401 O O . LEU B 1 212 ? -19.694 -50.164 11.766 1.00 18.63 223 LEU B O 1
ATOM 4406 N N . GLU B 1 213 ? -21.089 -49.156 10.338 1.00 17.69 224 GLU B N 1
ATOM 4407 C CA . GLU B 1 213 ? -21.943 -50.328 10.213 1.00 17.54 224 GLU B CA 1
ATOM 4408 C C . GLU B 1 213 ? -21.128 -51.513 9.688 1.00 17.40 224 GLU B C 1
ATOM 4409 O O . GLU B 1 213 ? -21.265 -52.615 10.194 1.00 16.93 224 GLU B O 1
ATOM 4415 N N . ARG B 1 214 ? -20.287 -51.271 8.689 1.00 18.30 225 ARG B N 1
ATOM 4416 C CA . ARG B 1 214 ? -19.452 -52.348 8.107 1.00 18.66 225 ARG B CA 1
ATOM 4417 C C . ARG B 1 214 ? -18.469 -52.914 9.158 1.00 19.01 225 ARG B C 1
ATOM 4418 O O . ARG B 1 214 ? -18.326 -54.136 9.286 1.00 19.39 225 ARG B O 1
ATOM 4420 N N . LEU B 1 215 ? -17.798 -52.032 9.911 1.00 18.75 226 LEU B N 1
ATOM 4421 C CA . LEU B 1 215 ? -16.959 -52.475 11.029 1.00 18.31 226 LEU B CA 1
ATOM 4422 C C . LEU B 1 215 ? -17.744 -53.296 12.052 1.00 18.45 226 LEU B C 1
ATOM 4423 O O . LEU B 1 215 ? -17.280 -54.354 12.507 1.00 18.48 226 LEU B O 1
ATOM 4428 N N . ALA B 1 216 ? -18.930 -52.819 12.434 1.00 17.01 227 ALA B N 1
ATOM 4429 C CA . ALA B 1 216 ? -19.740 -53.554 13.391 1.00 18.22 227 ALA B CA 1
ATOM 4430 C C . ALA B 1 216 ? -20.110 -54.978 12.907 1.00 18.41 227 ALA B C 1
ATOM 4431 O O . ALA B 1 216 ? -20.108 -55.927 13.687 1.00 18.77 227 ALA B O 1
ATOM 4433 N N . ARG B 1 217 ? -20.451 -55.120 11.634 1.00 19.87 228 ARG B N 1
ATOM 4434 C CA . ARG B 1 217 ? -20.711 -56.459 11.067 1.00 21.97 228 ARG B CA 1
ATOM 4435 C C . ARG B 1 217 ? -19.519 -57.416 11.196 1.00 22.83 228 ARG B C 1
ATOM 4436 O O . ARG B 1 217 ? -19.718 -58.618 11.386 1.00 23.62 228 ARG B O 1
ATOM 4444 N N . GLU B 1 218 ? -18.312 -56.875 11.064 1.00 22.86 229 GLU B N 1
ATOM 4445 C CA . GLU B 1 218 ? -17.060 -57.636 11.211 1.00 24.32 229 GLU B CA 1
ATOM 4446 C C . GLU B 1 218 ? -16.741 -58.001 12.666 1.00 24.39 229 GLU B C 1
ATOM 4447 O O . GLU B 1 218 ? -16.331 -59.122 12.957 1.00 23.47 229 GLU B O 1
ATOM 4453 N N . LEU B 1 219 ? -16.974 -57.061 13.590 1.00 23.12 230 LEU B N 1
ATOM 4454 C CA . LEU B 1 219 ? -16.758 -57.284 15.01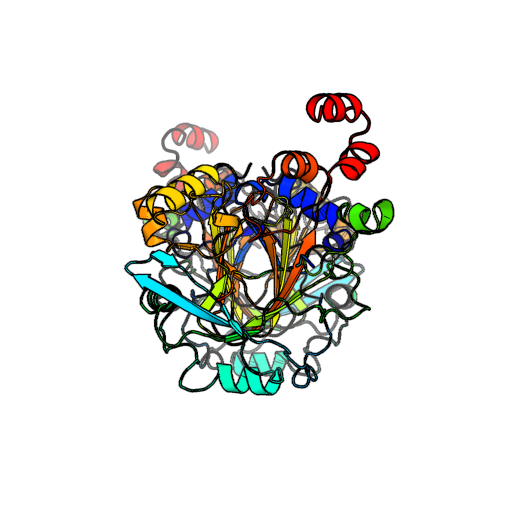8 1.00 21.94 230 LEU B CA 1
ATOM 4455 C C . LEU B 1 219 ? -17.844 -58.128 15.700 1.00 23.01 230 LEU B C 1
ATOM 4456 O O . LEU B 1 219 ? -17.601 -58.777 16.744 1.00 23.45 230 LEU B O 1
ATOM 4461 N N . PHE B 1 220 ? -19.047 -58.127 15.128 1.00 22.02 231 PHE B N 1
ATOM 4462 C CA . PHE B 1 220 ? -20.160 -58.851 15.710 1.00 23.34 231 PHE B CA 1
ATOM 4463 C C . PHE B 1 220 ? -20.775 -59.724 14.608 1.00 24.85 231 PHE B C 1
ATOM 4464 O O . PHE B 1 220 ? -21.893 -59.482 14.186 1.00 25.45 231 PHE B O 1
ATOM 4472 N N . PRO B 1 221 ? -20.022 -60.735 14.141 1.00 26.68 232 PRO B N 1
ATOM 4473 C CA . PRO B 1 221 ? -20.410 -61.477 12.924 1.00 28.26 232 PRO B CA 1
ATOM 4474 C C . PRO B 1 221 ? -21.722 -62.272 13.015 1.00 30.19 232 PRO B C 1
ATOM 4475 O O . PRO B 1 221 ? -22.327 -62.548 11.986 1.00 30.99 232 PRO B O 1
ATOM 4479 N N . GLY B 1 222 ? -22.185 -62.612 14.215 1.00 32.11 233 GLY B N 1
ATOM 4480 C CA . GLY B 1 222 ? -23.521 -63.249 14.348 1.00 35.11 233 GLY B CA 1
ATOM 4481 C C . GLY B 1 222 ? -24.687 -62.304 14.005 1.00 37.07 233 GLY B C 1
ATOM 4482 O O . GLY B 1 222 ? -25.797 -62.737 13.669 1.00 37.11 233 GLY B O 1
ATOM 4483 N N . SER B 1 223 ? -24.388 -61.007 14.059 1.00 38.33 234 SER B N 1
ATOM 4484 C CA . SER B 1 223 ? -25.363 -59.908 14.094 1.00 39.37 234 SER B CA 1
ATOM 4485 C C . SER B 1 223 ? -26.188 -59.674 12.832 1.00 40.19 234 SER B C 1
ATOM 4486 O O . SER B 1 223 ? -27.408 -59.574 12.916 1.00 40.37 234 SER B O 1
ATOM 4489 N N . SER B 1 224 ? -25.526 -59.547 11.683 1.00 41.14 235 SER B N 1
ATOM 4490 C CA . SER B 1 224 ? -26.220 -59.228 10.422 1.00 42.16 235 SER B CA 1
ATOM 4491 C C . SER B 1 224 ? -27.045 -60.395 9.877 1.00 42.71 235 SER B C 1
ATOM 4492 O O . SER B 1 224 ? -28.052 -60.198 9.174 1.00 43.00 235 SER B O 1
ATOM 4495 N N . ARG B 1 225 ? -26.611 -61.617 10.184 1.00 42.91 236 ARG B N 1
ATOM 4496 C CA . ARG B 1 225 ? -27.400 -62.789 9.855 1.00 42.83 236 ARG B CA 1
ATOM 4497 C C . ARG B 1 225 ? -28.767 -62.721 10.561 1.00 42.07 236 ARG B C 1
ATOM 4498 O O . ARG B 1 225 ? -29.786 -63.005 9.948 1.00 42.68 236 ARG B O 1
ATOM 4506 N N . GLY B 1 226 ? -28.783 -62.321 11.833 1.00 40.82 237 GLY B N 1
ATOM 4507 C CA . GLY B 1 226 ? -30.031 -62.176 12.599 1.00 38.99 237 GLY B CA 1
ATOM 4508 C C . GLY B 1 226 ? -30.867 -60.928 12.300 1.00 38.09 237 GLY B C 1
ATOM 4509 O O . GLY B 1 226 ? -32.099 -60.955 12.434 1.00 38.64 237 GLY B O 1
ATOM 4510 N N . CYS B 1 227 ? -30.215 -59.834 11.890 1.00 36.11 238 CYS B N 1
ATOM 4511 C CA . CYS B 1 227 ? -30.895 -58.519 11.742 1.00 33.69 238 CYS B CA 1
ATOM 4512 C C . CYS B 1 227 ? -30.201 -57.638 10.688 1.00 32.80 238 CYS B C 1
ATOM 4513 O O . CYS B 1 227 ? -28.973 -57.658 10.551 1.00 33.35 238 CYS B O 1
ATOM 4516 N N . GLY B 1 228 ? -30.962 -56.846 9.946 1.00 30.97 239 GLY B N 1
ATOM 4517 C CA . GLY B 1 228 ? -30.320 -55.904 9.020 1.00 28.55 239 GLY B CA 1
ATOM 4518 C C . GLY B 1 228 ? -29.936 -54.588 9.703 1.00 26.84 239 GLY B C 1
ATOM 4519 O O . GLY B 1 228 ? -29.252 -53.743 9.1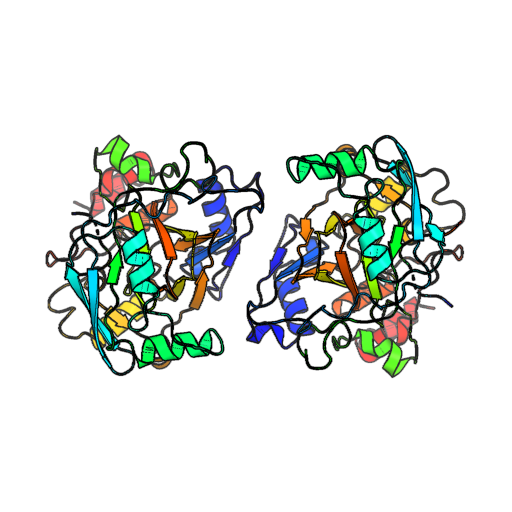01 1.00 26.93 239 GLY B O 1
ATOM 4520 N N . ALA B 1 229 ? -30.393 -54.403 10.941 1.00 23.87 240 ALA B N 1
ATOM 4521 C CA . ALA B 1 229 ? -30.159 -53.155 11.653 1.00 22.59 240 ALA B CA 1
ATOM 4522 C C . ALA B 1 229 ? -29.689 -53.394 13.106 1.00 20.98 240 ALA B C 1
ATOM 4523 O O . ALA B 1 229 ? -30.221 -52.807 14.040 1.00 20.45 240 ALA B O 1
ATOM 4525 N N . PHE B 1 230 ? -28.726 -54.304 13.280 1.00 20.59 241 PHE B N 1
ATOM 4526 C CA A PHE B 1 230 ? -28.425 -54.713 14.647 0.50 20.12 241 PHE B CA 1
ATOM 4527 C CA B PHE B 1 230 ? -28.145 -54.743 14.578 0.50 19.73 241 PHE B CA 1
ATOM 4528 C C . PHE B 1 230 ? -27.853 -53.605 15.554 1.00 19.05 241 PHE B C 1
ATOM 4529 O O . PHE B 1 230 ? -28.008 -53.725 16.760 1.00 19.12 241 PHE B O 1
ATOM 4544 N N . LEU B 1 231 ? -27.289 -52.532 15.009 1.00 19.41 242 LEU B N 1
ATOM 4545 C CA . LEU B 1 231 ? -26.870 -51.423 15.919 1.00 18.60 242 LEU B CA 1
ATOM 4546 C C . LEU B 1 231 ? -28.063 -50.806 16.664 1.00 18.90 242 LEU B C 1
ATOM 4547 O O . LEU B 1 231 ? -27.922 -50.263 17.761 1.00 18.12 242 LEU B O 1
ATOM 4552 N N . ARG B 1 232 ? -29.267 -50.987 16.107 1.00 19.11 243 ARG B N 1
ATOM 4553 C CA . ARG B 1 232 ? -30.461 -50.544 16.792 1.00 18.92 243 ARG B CA 1
ATOM 4554 C C . ARG B 1 232 ? -30.723 -51.275 18.092 1.00 19.27 243 ARG B C 1
ATOM 4555 O O . ARG B 1 232 ? -31.436 -50.761 18.930 1.00 20.50 243 ARG B O 1
ATOM 4563 N N . HIS B 1 233 ? -30.113 -52.454 18.275 1.00 18.55 244 HIS B N 1
ATOM 4564 C CA . HIS B 1 233 ? -30.200 -53.163 19.561 1.00 19.27 244 HIS B CA 1
ATOM 4565 C C . HIS B 1 233 ? -29.449 -52.466 20.713 1.00 18.07 244 HIS B C 1
ATOM 4566 O O . HIS B 1 233 ? -29.738 -52.707 21.878 1.00 17.85 244 HIS B O 1
ATOM 4573 N N . LYS B 1 234 ? -28.515 -51.588 20.369 1.00 17.69 245 LYS B N 1
ATOM 4574 C CA . LYS B 1 234 ? -27.801 -50.792 21.377 1.00 17.13 245 LYS B CA 1
ATOM 4575 C C . LYS B 1 234 ? -27.057 -51.678 22.375 1.00 16.76 245 LYS B C 1
ATOM 4576 O O . LYS B 1 234 ? -27.114 -51.439 23.581 1.00 18.35 245 LYS B O 1
ATOM 4582 N N . VAL B 1 235 ? -26.406 -52.709 21.841 1.00 15.75 246 VAL B N 1
ATOM 4583 C CA . VAL B 1 235 ? -25.528 -53.604 22.630 1.00 17.24 246 VAL B CA 1
ATOM 4584 C C . VAL B 1 235 ? -24.015 -53.517 22.307 1.00 15.98 246 VAL B C 1
ATOM 4585 O O . VAL B 1 235 ? -23.203 -54.145 22.995 1.00 16.38 246 VAL B O 1
ATOM 4589 N N . ALA B 1 236 ? -23.639 -52.753 21.303 1.00 14.26 247 ALA B N 1
ATOM 4590 C CA . ALA B 1 236 ? -22.249 -52.801 20.810 1.00 14.20 247 ALA B CA 1
ATOM 4591 C C . ALA B 1 236 ? -21.419 -51.666 21.375 1.00 13.95 247 ALA B C 1
ATOM 4592 O O . ALA B 1 236 ? -21.750 -50.493 21.173 1.00 13.96 247 ALA B O 1
ATOM 4594 N N . LEU B 1 237 ? -20.338 -52.025 22.081 1.00 12.73 248 LEU B N 1
ATOM 4595 C CA . LEU B 1 237 ? -19.343 -51.041 22.534 1.00 13.00 248 LEU B CA 1
ATOM 4596 C C . LEU B 1 237 ? -18.087 -51.232 21.687 1.00 12.68 248 LEU B C 1
ATOM 4597 O O . LEU B 1 237 ? -17.621 -52.366 21.492 1.00 12.11 248 LEU B O 1
ATOM 4602 N N . ILE B 1 238 ? -17.565 -50.136 21.162 1.00 11.52 249 ILE B N 1
ATOM 4603 C CA . ILE B 1 238 ? -16.388 -50.183 20.292 1.00 12.58 249 ILE B CA 1
ATOM 4604 C C . ILE B 1 238 ? -15.531 -48.996 20.655 1.00 12.54 249 ILE B C 1
ATOM 4605 O O . ILE B 1 238 ? -15.989 -47.845 20.560 1.00 14.22 249 ILE B O 1
ATOM 4610 N N . SER B 1 239 ? -14.287 -49.239 21.046 1.00 13.55 250 SER B N 1
ATOM 4611 C CA . SER B 1 239 ? -13.439 -48.150 21.566 1.00 14.02 250 SER B CA 1
ATOM 4612 C C . SER B 1 239 ? -12.874 -47.226 20.490 1.00 14.51 250 SER B C 1
ATOM 4613 O O . SER B 1 239 ? -12.767 -47.616 19.314 1.00 15.60 250 SER B O 1
ATOM 4616 N N . PRO B 1 240 ? -12.435 -46.022 20.891 1.00 14.77 251 PRO B N 1
ATOM 4617 C CA . PRO B 1 240 ? -11.783 -45.118 19.921 1.00 16.27 251 PRO B CA 1
ATOM 4618 C C . PRO B 1 240 ? -10.516 -45.716 19.270 1.00 16.47 251 PRO B C 1
ATOM 4619 O O . PRO B 1 240 ? -10.257 -45.430 18.094 1.00 16.28 251 PRO B O 1
ATOM 4623 N N . THR B 1 241 ? -9.762 -46.531 20.018 1.00 16.92 252 THR B N 1
ATOM 4624 C CA . THR B 1 241 ? -8.584 -47.207 19.452 1.00 16.62 252 THR B CA 1
ATOM 4625 C C . THR B 1 241 ? -8.993 -48.113 18.295 1.00 16.75 252 THR B C 1
ATOM 4626 O O . THR B 1 241 ? -8.362 -48.115 17.232 1.00 17.19 252 THR B O 1
ATOM 4630 N N . VAL B 1 242 ? -10.056 -48.875 18.511 1.00 15.97 253 VAL B N 1
ATOM 4631 C CA . VAL B 1 242 ? -10.572 -49.773 17.457 1.00 16.10 253 VAL B CA 1
ATOM 4632 C C . VAL B 1 242 ? -11.060 -48.973 16.226 1.00 16.41 253 VAL B C 1
ATOM 4633 O O . VAL B 1 242 ? -10.762 -49.359 15.077 1.00 15.33 253 VAL B O 1
ATOM 4637 N N . LEU B 1 243 ? -11.776 -47.864 16.446 1.00 16.40 254 LEU B N 1
ATOM 4638 C CA . LEU B 1 243 ? -12.193 -47.039 15.316 1.00 17.66 254 LEU B CA 1
ATOM 4639 C C . LEU B 1 243 ? -10.982 -46.530 14.532 1.00 19.09 254 LEU B C 1
ATOM 4640 O O . LEU B 1 243 ? -10.993 -46.562 13.287 1.00 19.80 254 LEU B O 1
ATOM 4645 N N . LYS B 1 244 ? -9.983 -46.024 15.263 1.00 19.41 255 LYS B N 1
ATOM 4646 C CA . LYS B 1 244 ? -8.753 -45.482 14.651 1.00 21.11 255 LYS B CA 1
ATOM 4647 C C . LYS B 1 244 ? -8.051 -46.547 13.816 1.00 22.10 255 LYS B C 1
ATOM 4648 O O . LYS B 1 244 ? -7.649 -46.278 12.680 1.00 22.85 255 LYS B O 1
ATOM 4651 N N . GLU B 1 245 ? -7.910 -47.745 14.378 1.00 23.32 256 GLU B N 1
ATOM 4652 C CA . GLU B 1 245 ? -7.192 -48.835 13.710 1.00 24.30 256 GLU B CA 1
ATOM 4653 C C . GLU B 1 245 ? -7.884 -49.286 12.428 1.00 24.86 256 GLU B C 1
ATOM 4654 O O . GLU B 1 245 ? -7.217 -49.736 11.497 1.00 25.10 256 GLU B O 1
ATOM 4660 N N . ASN B 1 246 ? -9.203 -49.106 12.371 1.00 24.35 257 ASN B N 1
ATOM 4661 C CA . ASN B 1 246 ? -10.018 -49.444 11.203 1.00 25.02 257 ASN B CA 1
ATOM 4662 C C . ASN B 1 246 ? -10.388 -48.259 10.295 1.00 24.62 257 ASN B C 1
ATOM 4663 O O . ASN B 1 246 ? -11.216 -48.385 9.390 1.00 25.92 257 ASN B O 1
ATOM 4668 N N . GLY B 1 247 ? -9.773 -47.112 10.552 1.00 24.52 258 GLY B N 1
ATOM 4669 C CA . GLY B 1 247 ? -9.921 -45.910 9.734 1.00 23.86 258 GLY B CA 1
ATOM 4670 C C . GLY B 1 247 ? -11.298 -45.255 9.736 1.00 24.59 258 GLY B C 1
ATOM 4671 O O . GLY B 1 247 ? -11.663 -44.593 8.766 1.00 25.07 258 GLY B O 1
ATOM 4672 N N . ILE B 1 248 ? -12.047 -45.409 10.831 1.00 21.91 259 ILE B N 1
ATOM 4673 C CA . ILE B 1 248 ? -13.379 -44.807 10.932 1.00 20.90 259 ILE B CA 1
ATOM 4674 C C . ILE B 1 248 ? -13.190 -43.409 11.528 1.00 19.99 259 ILE B C 1
ATOM 4675 O O . ILE B 1 248 ? -12.674 -43.285 12.652 1.00 19.41 259 ILE B O 1
ATOM 4680 N N . PRO B 1 249 ? -13.568 -42.356 10.778 1.00 18.46 260 PRO B N 1
ATOM 4681 C CA . PRO B 1 249 ? -13.417 -41.025 11.311 1.00 17.71 260 PRO B CA 1
ATOM 4682 C C . PRO B 1 249 ? -14.370 -40.822 12.478 1.00 16.20 260 PRO B C 1
ATOM 4683 O O . PRO B 1 249 ? -15.511 -41.287 12.439 1.00 14.59 260 PRO B O 1
ATOM 4687 N N . PHE B 1 250 ? -13.904 -40.164 13.527 1.00 14.29 261 PHE B N 1
ATOM 4688 C CA . PHE B 1 250 ? -14.799 -39.894 14.658 1.00 14.40 261 PHE B CA 1
ATOM 4689 C C . PHE B 1 250 ? -14.236 -38.707 15.453 1.00 14.66 261 PHE B C 1
ATOM 4690 O O . PHE B 1 250 ? -13.045 -38.331 15.295 1.00 15.41 261 PHE B O 1
ATOM 4698 N N . ASN B 1 251 ? -15.078 -38.130 16.304 1.00 14.14 262 ASN B N 1
ATOM 4699 C CA . ASN B 1 251 ? -14.637 -37.131 17.275 1.00 14.23 262 ASN B CA 1
ATOM 4700 C C . ASN B 1 251 ? -15.127 -37.448 18.663 1.00 13.31 262 ASN B C 1
ATOM 4701 O O . ASN B 1 251 ? -16.004 -38.271 18.833 1.00 14.65 262 ASN B O 1
ATOM 4706 N N . ARG B 1 252 ? -14.525 -36.811 19.658 1.00 13.44 263 ARG B N 1
ATOM 4707 C CA . ARG B 1 252 ? -14.943 -37.011 21.060 1.00 13.11 263 ARG B CA 1
ATOM 4708 C C . ARG B 1 252 ? -15.104 -35.660 21.677 1.00 13.01 263 ARG B C 1
ATOM 4709 O O . ARG B 1 252 ? -14.378 -34.711 21.319 1.00 12.54 263 ARG B O 1
ATOM 4717 N N . ILE B 1 253 ? -16.023 -35.559 22.626 1.00 12.01 264 ILE B N 1
ATOM 4718 C CA . ILE B 1 253 ? -16.182 -34.324 23.412 1.00 12.62 264 ILE B CA 1
ATOM 4719 C C . ILE B 1 253 ? -16.792 -34.691 24.753 1.00 13.63 264 ILE B C 1
ATOM 4720 O O . ILE B 1 253 ? -17.504 -35.698 24.859 1.00 13.18 264 ILE B O 1
ATOM 4725 N N . THR B 1 254 ? -16.519 -33.865 25.780 1.00 13.06 265 THR B N 1
ATOM 4726 C CA . THR B 1 254 ? -17.089 -34.090 27.101 1.00 11.83 265 THR B CA 1
ATOM 4727 C C . THR B 1 254 ? -18.077 -33.000 27.459 1.00 11.89 265 THR B C 1
ATOM 4728 O O . THR B 1 254 ? -17.774 -31.799 27.339 1.00 11.85 265 THR B O 1
ATOM 4732 N N . GLN B 1 255 ? -19.276 -33.424 27.854 1.00 10.42 266 GLN B N 1
ATOM 4733 C CA . GLN B 1 255 ? -20.364 -32.517 28.235 1.00 10.11 266 GLN B CA 1
ATOM 4734 C C . GLN B 1 255 ? -20.350 -32.291 29.750 1.00 10.61 266 GLN B C 1
ATOM 4735 O O . GLN B 1 255 ? -20.262 -33.241 30.519 1.00 11.19 266 GLN B O 1
ATOM 4741 N N . GLU B 1 256 ? -20.435 -31.025 30.170 1.00 10.50 267 GLU B N 1
ATOM 4742 C CA . GLU B 1 256 ? -20.440 -30.689 31.588 1.00 12.36 267 GLU B CA 1
ATOM 4743 C C . GLU B 1 256 ? -21.817 -30.341 32.066 1.00 12.64 267 GLU B C 1
ATOM 4744 O O . GLU B 1 256 ? -22.721 -29.998 31.258 1.00 12.16 267 GLU B O 1
ATOM 4750 N N . ALA B 1 257 ? -22.010 -30.398 33.374 1.00 12.82 268 ALA B N 1
ATOM 4751 C CA . ALA B 1 257 ? -23.310 -29.993 33.912 1.00 13.46 268 ALA B CA 1
ATOM 4752 C C . ALA B 1 257 ? -23.674 -28.610 33.383 1.00 14.63 268 ALA B C 1
ATOM 4753 O O . ALA B 1 257 ? -22.811 -27.711 33.282 1.00 14.35 268 ALA B O 1
ATOM 4755 N N . GLY B 1 258 ? -24.941 -28.456 33.029 1.00 13.27 269 GLY B N 1
ATOM 4756 C CA . GLY B 1 258 ? -25.461 -27.186 32.493 1.00 14.58 269 GLY B CA 1
ATOM 4757 C C . GLY B 1 258 ? -25.342 -26.999 30.992 1.00 14.20 269 GLY B C 1
ATOM 4758 O O . GLY B 1 258 ? -25.664 -25.916 30.488 1.00 14.40 269 GLY B O 1
ATOM 4759 N N . GLU B 1 259 ? -24.906 -28.037 30.270 1.00 12.93 270 GLU B N 1
ATOM 4760 C CA . GLU B 1 259 ? -24.701 -27.947 28.814 1.00 13.03 270 GLU B CA 1
ATOM 4761 C C . GLU B 1 259 ? -25.637 -28.890 28.085 1.00 12.58 270 GLU B C 1
ATOM 4762 O O . GLU B 1 259 ? -25.991 -29.958 28.629 1.00 12.72 270 GLU B O 1
ATOM 4768 N N . PHE B 1 260 ? -26.033 -28.475 26.876 1.00 12.81 271 PHE B N 1
ATOM 4769 C CA . PHE B 1 260 ? -26.826 -29.312 25.977 1.00 12.03 271 PHE B CA 1
ATOM 4770 C C . PHE B 1 260 ? -25.946 -29.950 24.927 1.00 11.78 271 PHE B C 1
ATOM 4771 O O . PHE B 1 260 ? -24.973 -29.336 24.442 1.00 11.84 271 PHE B O 1
ATOM 4779 N N . MET B 1 261 ? -26.297 -31.185 24.533 1.00 11.51 272 MET B N 1
ATOM 4780 C CA . MET B 1 261 ? -25.703 -31.792 23.349 1.00 11.30 272 MET B CA 1
ATOM 4781 C C . MET B 1 261 ? -26.846 -32.109 22.378 1.00 11.40 272 MET B C 1
ATOM 4782 O O . MET B 1 261 ? -27.911 -32.492 22.817 1.00 12.78 272 MET B O 1
ATOM 4787 N N . VAL B 1 262 ? -26.623 -31.913 21.080 1.00 11.30 273 VAL B N 1
ATOM 4788 C CA . VAL B 1 262 ? -27.625 -32.333 20.072 1.00 12.23 273 VAL B CA 1
ATOM 4789 C C . VAL B 1 262 ? -26.977 -33.328 19.140 1.00 12.21 273 VAL B C 1
ATOM 4790 O O . VAL B 1 262 ? -25.847 -33.109 18.646 1.00 12.88 273 VAL B O 1
ATOM 4794 N N . THR B 1 263 ? -27.666 -34.439 18.881 1.00 12.67 274 THR B N 1
ATOM 4795 C CA . THR B 1 263 ? -27.183 -35.362 17.871 1.00 13.28 274 THR B CA 1
ATOM 4796 C C . THR B 1 263 ? -28.073 -35.160 16.645 1.00 12.23 274 THR B C 1
ATOM 4797 O O . THR B 1 263 ? -29.259 -34.859 16.796 1.00 12.74 274 THR B O 1
ATOM 4801 N N . PHE B 1 264 ? -27.458 -35.260 15.474 1.00 12.46 275 PHE B N 1
ATOM 4802 C CA . PHE B 1 264 ? -28.130 -34.981 14.171 1.00 12.86 275 PHE B CA 1
ATOM 4803 C C . PHE B 1 264 ? -28.513 -36.276 13.485 1.00 13.52 275 PHE B C 1
ATOM 4804 O O . PHE B 1 264 ? -27.939 -37.315 13.785 1.00 13.12 275 PHE B O 1
ATOM 4812 N N . PRO B 1 265 ? -29.473 -36.228 12.548 1.00 13.47 276 PRO B N 1
ATOM 4813 C CA . PRO B 1 265 ? -29.894 -37.454 11.886 1.00 13.65 276 PRO B CA 1
ATOM 4814 C C . PRO B 1 265 ? -28.750 -38.278 11.304 1.00 12.62 276 PRO B C 1
ATOM 4815 O O . PRO B 1 265 ? -27.875 -37.770 10.570 1.00 13.37 276 PRO B O 1
ATOM 4819 N N . TYR B 1 266 ? -28.762 -39.558 11.684 1.00 14.16 277 TYR B N 1
ATOM 4820 C CA . TYR B 1 266 ? -27.817 -40.558 11.251 1.00 14.25 277 TYR B CA 1
ATOM 4821 C C . TYR B 1 266 ? -26.423 -40.257 11.822 1.00 14.45 277 TYR B C 1
ATOM 4822 O O . TYR B 1 266 ? -25.449 -40.625 11.248 1.00 14.86 277 TYR B O 1
ATOM 4831 N N . GLY B 1 267 ? -26.378 -39.581 12.969 1.00 14.30 278 GLY B N 1
ATOM 4832 C CA . GLY B 1 267 ? -25.071 -39.317 13.630 1.00 13.29 278 GLY B CA 1
ATOM 4833 C C . GLY B 1 267 ? -24.867 -40.411 14.684 1.00 12.27 278 GLY B C 1
ATOM 4834 O O . GLY B 1 267 ? -25.486 -40.360 15.736 1.00 12.44 278 GLY B O 1
ATOM 4835 N N . TYR B 1 268 ? -24.050 -41.414 14.379 1.00 12.19 279 TYR B N 1
ATOM 4836 C CA . TYR B 1 268 ? -23.827 -42.507 15.334 1.00 11.08 279 TYR B CA 1
ATOM 4837 C C . TYR B 1 268 ? -23.052 -41.966 16.542 1.00 10.80 279 TYR B C 1
ATOM 4838 O O . TYR B 1 268 ? -22.075 -41.238 16.339 1.00 10.84 279 TYR B O 1
ATOM 4847 N N . HIS B 1 269 ? -23.500 -42.309 17.762 1.00 9.67 280 HIS B N 1
ATOM 4848 C CA . HIS B 1 269 ? -22.798 -41.852 18.976 1.00 10.34 280 HIS B CA 1
ATOM 4849 C C . HIS B 1 269 ? -22.815 -42.909 20.048 1.00 9.86 280 HIS B C 1
ATOM 4850 O O . HIS B 1 269 ? -23.618 -43.875 19.994 1.00 10.29 280 HIS B O 1
ATOM 4857 N N . ALA B 1 270 ? -21.939 -42.718 21.045 1.00 10.24 281 ALA B N 1
ATOM 4858 C CA . ALA B 1 270 ? -21.787 -43.657 22.139 1.00 10.55 281 ALA B CA 1
ATOM 4859 C C . ALA B 1 270 ? -21.048 -42.870 23.212 1.00 10.49 281 ALA B C 1
ATOM 4860 O O . ALA B 1 270 ? -20.529 -41.791 22.941 1.00 10.04 281 ALA B O 1
ATOM 4862 N N . GLY B 1 271 ? -21.024 -43.373 24.437 1.00 9.95 282 GLY B N 1
ATOM 4863 C CA . GLY B 1 271 ? -20.301 -42.646 25.462 1.00 10.20 282 GLY B CA 1
ATOM 4864 C C . GLY B 1 271 ? -20.461 -43.236 26.832 1.00 9.77 282 GLY B C 1
ATOM 4865 O O . GLY B 1 271 ? -20.962 -44.371 26.995 1.00 9.75 282 GLY B O 1
ATOM 4866 N N . PHE B 1 272 ? -20.030 -42.483 27.835 1.00 9.74 283 PHE B N 1
ATOM 4867 C CA . PHE B 1 272 ? -20.064 -42.988 29.217 1.00 10.13 283 PHE B CA 1
ATOM 4868 C C . PHE B 1 272 ? -20.120 -41.819 30.201 1.00 9.64 283 PHE B C 1
ATOM 4869 O O . PHE B 1 272 ? -19.706 -40.699 29.842 1.00 9.74 283 PHE B O 1
ATOM 4877 N N . ASN B 1 273 ? -20.631 -42.081 31.400 1.00 9.81 284 ASN B N 1
ATOM 4878 C CA . ASN B 1 273 ? -20.676 -41.081 32.462 1.00 9.88 284 ASN B CA 1
ATOM 4879 C C . ASN B 1 273 ? -19.459 -41.185 33.362 1.00 10.15 284 ASN B C 1
ATOM 4880 O O . ASN B 1 273 ? -18.972 -42.275 33.628 1.00 9.67 284 ASN B O 1
ATOM 4885 N N . HIS B 1 274 ? -18.990 -40.035 33.836 1.00 10.16 285 HIS B N 1
ATOM 4886 C CA . HIS B 1 274 ? -17.739 -40.012 34.627 1.00 10.94 285 HIS B CA 1
ATOM 4887 C C . HIS B 1 274 ? -17.985 -40.337 36.103 1.00 11.89 285 HIS B C 1
ATOM 4888 O O . HIS B 1 274 ? -17.058 -40.701 36.830 1.00 11.63 285 HIS B O 1
ATOM 4895 N N . GLY B 1 275 ? -19.215 -40.132 36.568 1.00 12.21 286 GLY B N 1
ATOM 4896 C CA . GLY B 1 275 ? -19.512 -40.264 37.991 1.00 11.84 286 GLY B CA 1
ATOM 4897 C C . GLY B 1 275 ? -20.986 -39.995 38.192 1.00 12.64 286 GLY B C 1
ATOM 4898 O O . GLY B 1 275 ? -21.751 -39.911 37.216 1.00 13.42 286 GLY B O 1
ATOM 4899 N N . PHE B 1 276 ? -21.415 -39.830 39.434 1.00 12.20 287 PHE B N 1
ATOM 4900 C CA . PHE B 1 276 ? -22.856 -39.573 39.631 1.00 12.22 287 PHE B CA 1
ATOM 4901 C C . PHE B 1 276 ? -23.333 -38.306 38.877 1.00 12.11 287 PHE B C 1
ATOM 4902 O O . PHE B 1 276 ? -22.753 -37.216 39.029 1.00 12.89 287 PHE B O 1
ATOM 4910 N N . ASN B 1 277 ? -24.393 -38.449 38.074 1.00 11.66 288 ASN B N 1
ATOM 4911 C CA . ASN B 1 277 ? -24.980 -37.334 37.337 1.00 11.93 288 ASN B CA 1
ATOM 4912 C C . ASN B 1 277 ? -26.463 -37.574 36.994 1.00 12.57 288 ASN B C 1
ATOM 4913 O O . ASN B 1 277 ? -27.004 -38.656 37.282 1.00 11.78 288 ASN B O 1
ATOM 4918 N N . CYS B 1 278 ? -27.108 -36.539 36.443 1.00 12.05 289 CYS B N 1
ATOM 4919 C CA . CYS B 1 278 ? -28.516 -36.619 36.045 1.00 13.72 289 CYS B CA 1
ATOM 4920 C C . CYS B 1 278 ? -28.640 -35.877 34.738 1.00 13.01 289 CYS B C 1
ATOM 4921 O O . CYS B 1 278 ? -28.295 -34.696 34.647 1.00 13.79 289 CYS B O 1
ATOM 4924 N N . ALA B 1 279 ? -29.078 -36.589 33.703 1.00 13.34 290 ALA B N 1
ATOM 4925 C CA . ALA B 1 279 ? -29.309 -36.005 32.393 1.00 12.14 290 ALA B CA 1
ATOM 4926 C C . ALA B 1 279 ? -30.776 -36.215 31.982 1.00 12.36 290 ALA B C 1
ATOM 4927 O O . ALA B 1 279 ? -31.453 -37.135 32.465 1.00 13.35 290 ALA B O 1
ATOM 4929 N N . GLU B 1 280 ? -31.244 -35.352 31.110 1.00 11.27 291 GLU B N 1
ATOM 4930 C CA . GLU B 1 280 ? -32.579 -35.477 30.483 1.00 12.63 291 GLU B CA 1
ATOM 4931 C C . GLU B 1 280 ? -32.454 -35.454 28.974 1.00 12.33 291 GLU B C 1
ATOM 4932 O O . GLU B 1 280 ? -31.655 -34.684 28.413 1.00 12.90 291 GLU B O 1
ATOM 4938 N N . ALA B 1 281 ? -33.239 -36.260 28.255 1.00 12.06 292 ALA B N 1
ATOM 4939 C CA . ALA B 1 281 ? -33.062 -36.256 26.803 1.00 12.66 292 ALA B CA 1
ATOM 4940 C C . ALA B 1 281 ? -34.382 -36.571 26.137 1.00 12.71 292 ALA B C 1
ATOM 4941 O O . ALA B 1 281 ? -35.269 -37.129 26.784 1.00 13.23 292 ALA B O 1
ATOM 4943 N N . ILE B 1 282 ? -34.502 -36.183 24.874 1.00 12.67 293 ILE B N 1
ATOM 4944 C CA . ILE B 1 282 ? -35.730 -36.438 24.077 1.00 12.53 293 ILE B CA 1
ATOM 4945 C C . ILE B 1 282 ? -35.327 -36.381 22.611 1.00 12.92 293 ILE B C 1
ATOM 4946 O O . ILE B 1 282 ? -34.293 -35.812 22.273 1.00 12.48 293 ILE B O 1
ATOM 4951 N N . ASN B 1 283 ? -36.107 -37.002 21.720 1.00 12.74 294 ASN B N 1
ATOM 4952 C CA . ASN B 1 283 ? -35.880 -36.813 20.299 1.00 12.79 294 ASN B CA 1
ATOM 4953 C C . ASN B 1 283 ? -36.624 -35.552 19.840 1.00 13.59 294 ASN B C 1
ATOM 4954 O O . ASN B 1 283 ? -37.554 -35.093 20.515 1.00 14.56 294 ASN B O 1
ATOM 4959 N N . PHE B 1 284 ? -36.181 -34.997 18.720 1.00 14.53 295 PHE B N 1
ATOM 4960 C CA . PHE B 1 284 ? -36.975 -34.031 17.973 1.00 15.12 295 PHE B CA 1
ATOM 4961 C C . PHE B 1 284 ? -36.732 -34.177 16.477 1.00 15.85 295 PHE B C 1
ATOM 4962 O O . PHE B 1 284 ? -35.856 -34.950 16.019 1.00 14.66 295 PHE B O 1
ATOM 4970 N N . ALA B 1 285 ? -37.495 -33.421 15.684 1.00 16.33 296 ALA B N 1
ATOM 4971 C CA . ALA B 1 285 ? -37.332 -33.473 14.229 1.00 17.52 296 ALA B CA 1
ATOM 4972 C C . ALA B 1 285 ? -37.369 -32.058 13.653 1.00 17.85 296 ALA B C 1
ATOM 4973 O O . ALA B 1 285 ? -37.758 -31.096 14.342 1.00 18.55 296 ALA B O 1
ATOM 4975 N N . THR B 1 286 ? -36.873 -31.937 12.436 1.00 17.85 297 THR B N 1
ATOM 4976 C CA . THR B 1 286 ? -36.941 -30.713 11.668 1.00 18.62 297 THR B CA 1
ATOM 4977 C C . THR B 1 286 ? -37.368 -31.125 10.252 1.00 18.63 297 THR B C 1
ATOM 4978 O O . THR B 1 286 ? -37.392 -32.326 9.911 1.00 18.00 297 THR B O 1
ATOM 4982 N N . PRO B 1 287 ? -37.704 -30.142 9.417 1.00 19.76 298 PRO B N 1
ATOM 4983 C CA . PRO B 1 287 ? -37.953 -30.477 8.014 1.00 19.46 298 PRO B CA 1
ATOM 4984 C C . PRO B 1 287 ? -36.788 -31.233 7.317 1.00 19.77 298 PRO B C 1
ATOM 4985 O O . PRO B 1 287 ? -37.060 -32.129 6.526 1.00 18.76 298 PRO B O 1
ATOM 4989 N N . ARG B 1 288 ? -35.524 -30.899 7.618 1.00 18.59 299 ARG B N 1
ATOM 4990 C CA . ARG B 1 288 ? -34.375 -31.569 6.986 1.00 19.05 299 ARG B CA 1
ATOM 4991 C C . ARG B 1 288 ? -34.358 -33.047 7.362 1.00 18.25 299 ARG B C 1
ATOM 4992 O O . ARG B 1 288 ? -33.906 -33.871 6.571 1.00 18.57 299 ARG B O 1
ATOM 5000 N N . TRP B 1 289 ? -34.890 -33.384 8.534 1.00 18.16 300 TRP B N 1
ATOM 5001 C CA . TRP B 1 289 ? -34.950 -34.780 8.975 1.00 17.99 300 TRP B CA 1
ATOM 5002 C C . TRP B 1 289 ? -35.867 -35.668 8.126 1.00 18.57 300 TRP B C 1
ATOM 5003 O O . TRP B 1 289 ? -35.669 -36.886 8.054 1.00 17.72 300 TRP B O 1
ATOM 5014 N N . ILE B 1 290 ? -36.894 -35.079 7.514 1.00 17.64 301 ILE B N 1
ATOM 5015 C CA . ILE B 1 290 ? -37.915 -35.935 6.874 1.00 17.97 301 ILE B CA 1
ATOM 5016 C C . ILE B 1 290 ? -37.298 -36.956 5.904 1.00 17.20 301 ILE B C 1
ATOM 5017 O O . ILE B 1 290 ? -37.644 -38.130 5.935 1.00 17.92 301 ILE B O 1
ATOM 5022 N N . ASP B 1 291 ? -36.379 -36.533 5.056 1.00 18.29 302 ASP B N 1
ATOM 5023 C CA . ASP B 1 291 ? -35.750 -37.471 4.129 1.00 18.85 302 ASP B CA 1
ATOM 5024 C C . ASP B 1 291 ? -34.913 -38.572 4.819 1.00 19.27 302 ASP B C 1
ATOM 5025 O O . ASP B 1 291 ? -34.784 -39.674 4.282 1.00 17.95 302 ASP B O 1
ATOM 5030 N N . TYR B 1 292 ? -34.350 -38.264 5.999 1.00 18.83 303 TYR B N 1
ATOM 5031 C CA . TYR B 1 292 ? -33.678 -39.297 6.796 1.00 18.08 303 TYR B CA 1
ATOM 5032 C C . TYR B 1 292 ? -34.663 -40.275 7.383 1.00 17.34 303 TYR B C 1
ATOM 5033 O O . TYR B 1 292 ? -34.373 -41.469 7.418 1.00 18.32 303 TYR B O 1
ATOM 5042 N N . GLY B 1 293 ? -35.836 -39.794 7.823 1.00 17.14 304 GLY B N 1
ATOM 5043 C CA . GLY B 1 293 ? -36.881 -40.665 8.362 1.00 16.10 304 GLY B CA 1
ATOM 5044 C C . GLY B 1 293 ? -37.354 -41.644 7.293 1.00 17.03 304 GLY B C 1
ATOM 5045 O O . GLY B 1 293 ? -37.580 -42.826 7.576 1.00 15.62 304 GLY B O 1
ATOM 5046 N N . LYS B 1 294 ? -37.470 -41.153 6.051 1.00 18.70 305 LYS B N 1
ATOM 5047 C CA . LYS B 1 294 ? -37.857 -42.024 4.921 1.00 19.94 305 LYS B CA 1
ATOM 5048 C C . LYS B 1 294 ? -36.860 -43.160 4.698 1.00 20.92 305 LYS B C 1
ATOM 5049 O O . LYS B 1 294 ? -37.253 -44.257 4.317 1.00 22.11 305 LYS B O 1
ATOM 5055 N N . MET B 1 295 ? -35.578 -42.874 4.918 1.00 21.12 306 MET B N 1
ATOM 5056 C CA . MET B 1 295 ? -34.473 -43.788 4.588 1.00 21.26 306 MET B CA 1
ATOM 5057 C C . MET B 1 295 ? -34.126 -44.691 5.767 1.00 21.47 306 MET B C 1
ATOM 5058 O O . MET B 1 295 ? -33.419 -45.682 5.587 1.00 22.19 306 MET B O 1
ATOM 5063 N N . ALA B 1 296 ? -34.591 -44.358 6.974 1.00 19.81 307 ALA B N 1
ATOM 5064 C CA . ALA B 1 296 ? -34.037 -44.999 8.186 1.00 19.90 307 ALA B CA 1
ATOM 5065 C C . ALA B 1 296 ? -34.219 -46.523 8.162 1.00 21.61 307 ALA B C 1
ATOM 5066 O O . ALA B 1 296 ? -35.315 -47.019 7.853 1.00 20.66 307 ALA B O 1
ATOM 5068 N N . SER B 1 297 ? -33.158 -47.252 8.503 1.00 22.12 308 SER B N 1
ATOM 5069 C CA . SER B 1 297 ? -33.210 -48.704 8.643 1.00 24.04 308 SER B CA 1
ATOM 5070 C C . SER B 1 297 ? -34.158 -49.045 9.784 1.00 25.18 308 SER B C 1
ATOM 5071 O O . SER B 1 297 ? -34.394 -48.228 10.697 1.00 25.09 308 SER B O 1
ATOM 5074 N N . GLN B 1 298 ? -34.734 -50.231 9.727 1.00 25.55 309 GLN B N 1
ATOM 5075 C CA A GLN B 1 298 ? -35.536 -50.688 10.840 0.50 26.84 309 GLN B CA 1
ATOM 5076 C CA B GLN B 1 298 ? -35.617 -50.722 10.784 0.50 26.71 309 GLN B CA 1
ATOM 5077 C C . GLN B 1 298 ? -35.144 -52.103 11.222 1.00 27.18 309 GLN B C 1
ATOM 5078 O O . GLN B 1 298 ? -34.791 -52.923 10.379 1.00 26.99 309 GLN B O 1
ATOM 5089 N N . CYS B 1 299 ? -35.124 -52.347 12.523 1.00 28.83 310 CYS B N 1
ATOM 5090 C CA . CYS B 1 299 ? -34.745 -53.653 13.045 1.00 30.75 310 CYS B CA 1
ATOM 5091 C C . CYS B 1 299 ? -35.799 -54.685 12.584 1.00 32.71 310 CYS B C 1
ATOM 5092 O O . CYS B 1 299 ? -36.988 -54.454 12.792 1.00 31.91 310 CYS B O 1
ATOM 5095 N N . SER B 1 300 ? -35.332 -55.792 11.975 1.00 34.82 311 SER B N 1
ATOM 5096 C CA . SER B 1 300 ? -36.196 -56.858 11.404 1.00 37.66 311 SER B CA 1
ATOM 5097 C C . SER B 1 300 ? -36.656 -57.910 12.421 1.00 38.05 311 SER B C 1
ATOM 5098 O O . SER B 1 300 ? -37.691 -58.586 12.225 1.00 38.92 311 SER B O 1
ATOM 5101 N N . CYS B 1 301 ? -35.871 -58.071 13.480 1.00 37.74 312 CYS B N 1
ATOM 5102 C CA . CYS B 1 301 ? -35.930 -59.270 14.303 1.00 37.19 312 CYS B CA 1
ATOM 5103 C C . CYS B 1 301 ? -36.780 -59.114 15.560 1.00 37.80 312 CYS B C 1
ATOM 5104 O O . CYS B 1 301 ? -36.970 -60.077 16.302 1.00 38.99 312 CYS B O 1
ATOM 5107 N N . GLY B 1 302 ? -37.297 -57.911 15.806 1.00 38.16 313 GLY B N 1
ATOM 5108 C CA . GLY B 1 302 ? -38.155 -57.685 16.968 1.00 38.45 313 GLY B CA 1
ATOM 5109 C C . GLY B 1 302 ? -37.466 -57.210 18.244 1.00 39.09 313 GLY B C 1
ATOM 5110 O O . GLY B 1 302 ? -38.116 -57.046 19.283 1.00 39.89 313 GLY B O 1
ATOM 5111 N N . GLU B 1 303 ? -36.156 -56.988 18.194 1.00 38.94 314 GLU B N 1
ATOM 5112 C CA . GLU B 1 303 ? -35.452 -56.436 19.354 1.00 38.76 314 GLU B CA 1
ATOM 5113 C C . GLU B 1 303 ? -35.714 -54.935 19.525 1.00 38.18 314 GLU B C 1
ATOM 5114 O O . GLU B 1 303 ? -36.052 -54.485 20.626 1.00 38.40 314 GLU B O 1
ATOM 5120 N N . ALA B 1 304 ? -35.562 -54.161 18.449 1.00 36.74 315 ALA B N 1
ATOM 5121 C CA . ALA B 1 304 ? -35.813 -52.705 18.499 1.00 35.83 315 ALA B CA 1
ATOM 5122 C C . ALA B 1 304 ? -37.110 -52.326 17.743 1.00 35.16 315 ALA B C 1
ATOM 5123 O O . ALA B 1 304 ? -37.111 -52.213 16.510 1.00 35.15 315 ALA B O 1
ATOM 5125 N N . ARG B 1 305 ? -38.201 -52.141 18.491 1.00 33.77 316 ARG B N 1
ATOM 5126 C CA . ARG B 1 305 ? -39.544 -52.032 17.900 1.00 33.29 316 ARG B CA 1
ATOM 5127 C C . ARG B 1 305 ? -40.054 -50.594 17.710 1.00 32.49 316 ARG B C 1
ATOM 5128 O O . ARG B 1 305 ? -41.214 -50.394 17.312 1.00 32.48 316 ARG B O 1
ATOM 5130 N N . VAL B 1 306 ? -39.206 -49.589 17.966 1.00 30.39 317 VAL B N 1
ATOM 5131 C CA . VAL B 1 306 ? -39.650 -48.206 17.783 1.00 29.81 317 VAL B CA 1
ATOM 5132 C C . VAL B 1 306 ? -39.707 -47.827 16.294 1.00 29.91 317 VAL B C 1
ATOM 5133 O O . VAL B 1 306 ? -38.682 -47.756 15.606 1.00 29.44 317 VAL B O 1
ATOM 5137 N N . THR B 1 307 ? -40.916 -47.578 15.802 1.00 29.37 318 THR B N 1
ATOM 5138 C CA . THR B 1 307 ? -41.088 -47.110 14.442 1.00 29.29 318 THR B CA 1
ATOM 5139 C C . THR B 1 307 ? -42.400 -46.325 14.339 1.00 27.60 318 THR B C 1
ATOM 5140 O O . THR B 1 307 ? -43.238 -46.365 15.241 1.00 27.95 318 THR B O 1
ATOM 5144 N N . PHE B 1 308 ? -42.538 -45.569 13.263 1.00 26.87 319 PHE B N 1
ATOM 5145 C CA . PHE B 1 308 ? -43.812 -44.905 12.943 1.00 25.30 319 PHE B CA 1
ATOM 5146 C C . PHE B 1 308 ? -43.850 -44.574 11.455 1.00 24.98 319 PHE B C 1
ATOM 5147 O O . PHE B 1 308 ? -42.834 -44.634 10.756 1.00 23.74 319 PHE B O 1
ATOM 5155 N N . SER B 1 309 ? -45.031 -44.245 10.954 1.00 24.21 320 SER B N 1
ATOM 5156 C CA . SER B 1 309 ? -45.168 -43.963 9.537 1.00 23.97 320 SER B CA 1
ATOM 5157 C C . SER B 1 309 ? -44.685 -42.557 9.209 1.00 22.76 320 SER B C 1
ATOM 5158 O O . SER B 1 309 ? -44.919 -41.606 9.976 1.00 22.94 320 SER B O 1
ATOM 5161 N N . MET B 1 310 ? -44.002 -42.415 8.075 1.00 21.12 321 MET B N 1
ATOM 5162 C CA . MET B 1 310 ? -43.630 -41.108 7.585 1.00 21.17 321 MET B CA 1
ATOM 5163 C C . MET B 1 310 ? -44.804 -40.336 6.920 1.00 21.73 321 MET B C 1
ATOM 5164 O O . MET B 1 310 ? -44.663 -39.147 6.590 1.00 20.92 321 MET B O 1
ATOM 5169 N N . ASP B 1 311 ? -45.955 -40.989 6.755 1.00 23.08 322 ASP B N 1
ATOM 5170 C CA . ASP B 1 311 ? -47.040 -40.404 5.912 1.00 24.12 322 ASP B CA 1
ATOM 5171 C C . ASP B 1 311 ? -47.420 -38.975 6.294 1.00 24.21 322 ASP B C 1
ATOM 5172 O O . ASP B 1 311 ? -47.437 -38.070 5.442 1.00 23.53 322 ASP B O 1
ATOM 5177 N N . ALA B 1 312 ? -47.750 -38.780 7.570 1.00 24.80 323 ALA B N 1
ATOM 5178 C CA . ALA B 1 312 ? -48.198 -37.476 8.036 1.00 24.48 323 ALA B CA 1
ATOM 5179 C C . ALA B 1 312 ? -47.175 -36.372 7.765 1.00 24.41 323 ALA B C 1
ATOM 5180 O O . ALA B 1 312 ? -47.547 -35.256 7.387 1.00 24.83 323 ALA B O 1
ATOM 5182 N N . PHE B 1 313 ? -45.880 -36.677 7.923 1.00 23.51 324 PHE B N 1
ATOM 5183 C CA . PHE B 1 313 ? -44.834 -35.697 7.697 1.00 22.10 324 PHE B CA 1
ATOM 5184 C C . PHE B 1 313 ? -44.703 -35.305 6.238 1.00 21.81 324 PHE B C 1
ATOM 5185 O O . PHE B 1 313 ? -44.540 -34.123 5.918 1.00 21.30 324 PHE B O 1
ATOM 5193 N N . VAL B 1 314 ? -44.762 -36.293 5.354 1.00 21.09 325 VAL B N 1
ATOM 5194 C CA . VAL B 1 314 ? -44.615 -36.021 3.926 1.00 21.33 325 VAL B CA 1
ATOM 5195 C C . VAL B 1 314 ? -45.873 -35.268 3.461 1.00 21.97 325 VAL B C 1
ATOM 5196 O O . VAL B 1 314 ? -45.760 -34.259 2.787 1.00 21.86 325 VAL B O 1
ATOM 5200 N N . ARG B 1 315 ? -47.038 -35.763 3.864 1.00 23.53 326 ARG B N 1
ATOM 5201 C CA . ARG B 1 315 ? -48.328 -35.155 3.515 1.00 25.08 326 ARG B CA 1
ATOM 5202 C C . ARG B 1 315 ? -48.420 -33.660 3.841 1.00 26.12 326 ARG B C 1
ATOM 5203 O O . ARG B 1 315 ? -48.822 -32.846 2.988 1.00 26.22 326 ARG B O 1
ATOM 5211 N N . ILE B 1 316 ? -48.033 -33.300 5.069 1.00 26.30 327 ILE B N 1
ATOM 5212 C CA . ILE B 1 316 ? -48.177 -31.922 5.579 1.00 27.15 327 ILE B CA 1
ATOM 5213 C C . ILE B 1 316 ? -47.004 -31.010 5.243 1.00 27.21 327 ILE B C 1
ATOM 5214 O O . ILE B 1 316 ? -47.199 -29.837 4.864 1.00 27.02 327 ILE B O 1
ATOM 5219 N N . LEU B 1 317 ? -45.782 -31.549 5.349 1.00 25.83 328 LEU B N 1
ATOM 5220 C CA . LEU B 1 317 ? -44.585 -30.752 5.205 1.00 25.04 328 LEU B CA 1
ATOM 5221 C C . LEU B 1 317 ? -43.897 -30.873 3.858 1.00 24.10 328 LEU B C 1
ATOM 5222 O O . LEU B 1 317 ? -43.091 -30.030 3.525 1.00 22.92 328 LEU B O 1
ATOM 5227 N N . GLN B 1 318 ? -44.221 -31.908 3.071 1.00 22.01 329 GLN B N 1
ATOM 5228 C CA . GLN B 1 318 ? -43.662 -32.015 1.737 1.00 22.03 329 GLN B CA 1
ATOM 5229 C C . GLN B 1 318 ? -44.801 -32.244 0.742 1.00 22.47 329 GLN B C 1
ATOM 5230 O O . GLN B 1 318 ? -44.792 -33.231 0.009 1.00 21.64 329 GLN B O 1
ATOM 5236 N N . PRO B 1 319 ? -45.796 -31.344 0.738 1.00 23.37 330 PRO B N 1
ATOM 5237 C CA . PRO B 1 319 ? -47.015 -31.618 -0.068 1.00 24.49 330 PRO B CA 1
ATOM 5238 C C . PRO B 1 319 ? -46.694 -31.743 -1.543 1.00 25.10 330 PRO B C 1
ATOM 5239 O O . PRO B 1 319 ? -47.401 -32.467 -2.246 1.00 26.15 330 PRO B O 1
ATOM 5243 N N . GLU B 1 320 ? -45.638 -31.078 -2.014 1.00 24.70 331 GLU B N 1
ATOM 5244 C CA . GLU B 1 320 ? -45.274 -31.160 -3.435 1.00 25.91 331 GLU B CA 1
ATOM 5245 C C . GLU B 1 320 ? -44.597 -32.469 -3.825 1.00 24.98 331 GLU B C 1
ATOM 5246 O O . GLU B 1 320 ? -44.398 -32.759 -5.014 1.00 24.54 331 GLU B O 1
ATOM 5252 N N . ARG B 1 321 ? -44.217 -33.253 -2.824 1.00 23.26 332 ARG B N 1
ATOM 5253 C CA . ARG B 1 321 ? -43.530 -34.523 -3.061 1.00 22.19 332 ARG B CA 1
ATOM 5254 C C . ARG B 1 321 ? -44.362 -35.707 -2.562 1.00 20.60 332 ARG B C 1
ATOM 5255 O O . ARG B 1 321 ? -43.954 -36.852 -2.688 1.00 20.50 332 ARG B O 1
ATOM 5263 N N . TYR B 1 322 ? -45.535 -35.437 -2.014 1.00 20.13 333 TYR B N 1
ATOM 5264 C CA . TYR B 1 322 ? -46.322 -36.472 -1.370 1.00 19.61 333 TYR B CA 1
ATOM 5265 C C . TYR B 1 322 ? -46.755 -37.564 -2.351 1.00 19.72 333 TYR B C 1
ATOM 5266 O O . TYR B 1 322 ? -46.671 -38.753 -2.061 1.00 18.26 333 TYR B O 1
ATOM 5275 N N . ASP B 1 323 ? -47.265 -37.155 -3.513 1.00 19.74 334 ASP B N 1
ATOM 5276 C CA . ASP B 1 323 ? -47.641 -38.122 -4.558 1.00 19.96 334 ASP B CA 1
ATOM 5277 C C . ASP B 1 323 ? -46.474 -38.976 -5.060 1.00 19.69 334 ASP B C 1
ATOM 5278 O O . ASP B 1 323 ? -46.599 -40.206 -5.176 1.00 19.14 334 ASP B O 1
ATOM 5283 N N . LEU B 1 324 ? -45.330 -38.330 -5.270 1.00 20.34 335 LEU B N 1
ATOM 5284 C CA . LEU B 1 324 ? -44.111 -39.016 -5.661 1.00 20.64 335 LEU B CA 1
ATOM 5285 C C . LEU B 1 324 ? -43.671 -39.988 -4.574 1.00 20.06 335 LEU B C 1
ATOM 5286 O O . LEU B 1 324 ? -43.282 -41.130 -4.854 1.00 19.07 335 LEU B O 1
ATOM 5291 N N . TRP B 1 325 ? -43.764 -39.537 -3.326 1.00 19.57 336 TRP B N 1
ATOM 5292 C CA . TRP B 1 325 ? -43.424 -40.401 -2.189 1.00 20.41 336 TRP B CA 1
ATOM 5293 C C . TRP B 1 325 ? -44.348 -41.629 -2.118 1.00 20.88 336 TRP B C 1
ATOM 5294 O O . TRP B 1 325 ? -43.857 -42.766 -1.996 1.00 20.86 336 TRP B O 1
ATOM 5305 N N . LYS B 1 326 ? -45.668 -41.404 -2.246 1.00 20.78 337 LYS B N 1
ATOM 5306 C CA . LYS B 1 326 ? -46.642 -42.507 -2.221 1.00 22.22 337 LYS B CA 1
ATOM 5307 C C . LYS B 1 326 ? -46.411 -43.536 -3.319 1.00 22.64 337 LYS B C 1
ATOM 5308 O O . LYS B 1 326 ? -46.557 -44.750 -3.092 1.00 21.93 337 LYS B O 1
ATOM 5314 N N . ARG B 1 327 ? -45.995 -43.052 -4.489 1.00 22.68 338 ARG B N 1
ATOM 5315 C CA . ARG B 1 327 ? -45.691 -43.934 -5.599 1.00 23.11 338 ARG B CA 1
ATOM 5316 C C . ARG B 1 327 ? -44.538 -44.871 -5.250 1.00 24.14 338 ARG B C 1
ATOM 5317 O O . ARG B 1 327 ? -44.589 -46.072 -5.558 1.00 24.46 338 ARG B O 1
ATOM 5325 N N . GLY B 1 328 ? -43.517 -44.335 -4.585 1.00 24.05 339 GLY B N 1
ATOM 5326 C CA . GLY B 1 328 ? -42.390 -45.122 -4.105 1.00 26.01 339 GLY B CA 1
ATOM 5327 C C . GLY B 1 328 ? -42.778 -46.190 -3.092 1.00 26.74 339 GLY B C 1
ATOM 5328 O O . GLY B 1 328 ? -42.196 -47.273 -3.080 1.00 27.62 339 GLY B O 1
ATOM 5329 N N . GLN B 1 329 ? -43.767 -45.890 -2.261 1.00 27.35 340 GLN B N 1
ATOM 5330 C CA . GLN B 1 329 ? -44.254 -46.834 -1.256 1.00 29.45 340 GLN B CA 1
ATOM 5331 C C . GLN B 1 329 ? -45.012 -48.024 -1.879 1.00 31.15 340 GLN B C 1
ATOM 5332 O O . GLN B 1 329 ? -44.809 -49.163 -1.473 1.00 30.99 340 GLN B O 1
ATOM 5338 N N . ASP B 1 330 ? -45.864 -47.730 -2.863 1.00 32.74 341 ASP B N 1
ATOM 5339 C CA . ASP B 1 330 ? -46.813 -48.688 -3.431 1.00 35.04 341 ASP B CA 1
ATOM 5340 C C . ASP B 1 330 ? -46.295 -49.257 -4.745 1.00 36.29 341 ASP B C 1
ATOM 5341 O O . ASP B 1 330 ? -45.081 -49.480 -4.907 1.00 38.19 341 ASP B O 1
ATOM 5343 N N . THR C 2 1 ? 8.919 8.728 30.122 1.00 37.57 6 THR F N 1
ATOM 5344 C CA . THR C 2 1 ? 9.017 7.738 29.008 1.00 37.14 6 THR F CA 1
ATOM 5345 C C . THR C 2 1 ? 7.624 7.182 28.682 1.00 35.65 6 THR F C 1
ATOM 5346 O O . THR C 2 1 ? 6.847 6.852 29.587 1.00 35.53 6 THR F O 1
ATOM 5350 N N . ALA C 2 2 ? 7.334 7.074 27.386 1.00 33.87 7 ALA F N 1
ATOM 5351 C CA . ALA C 2 2 ? 6.045 6.552 26.912 1.00 31.87 7 ALA F CA 1
ATOM 5352 C C . ALA C 2 2 ? 5.831 5.101 27.346 1.00 30.13 7 ALA F C 1
ATOM 5353 O O . ALA C 2 2 ? 6.747 4.266 27.293 1.00 29.15 7 ALA F O 1
ATOM 5355 N N . ARG C 2 3 ? 4.608 4.833 27.792 1.00 27.57 8 ARG F N 1
ATOM 5356 C CA . ARG C 2 3 ? 4.177 3.483 28.147 1.00 25.60 8 ARG F CA 1
ATOM 5357 C C . ARG C 2 3 ? 2.682 3.399 27.848 1.00 23.94 8 ARG F C 1
ATOM 5358 O O . ARG C 2 3 ? 1.991 4.424 27.816 1.00 22.27 8 ARG F O 1
ATOM 5378 N N . SER C 2 5 ? -1.134 3.130 28.543 1.00 22.95 10 SER F N 1
ATOM 5379 C CA A SER C 2 5 ? -1.866 3.860 29.588 0.50 23.64 10 SER F CA 1
ATOM 5380 C CA B SER C 2 5 ? -1.857 3.801 29.625 0.50 23.80 10 SER F CA 1
ATOM 5381 C C . SER C 2 5 ? -3.354 3.532 29.500 1.00 24.29 10 SER F C 1
ATOM 5382 O O . SER C 2 5 ? -3.869 3.291 28.404 1.00 24.57 10 SER F O 1
ATOM 5387 N N . THR C 2 6 ? -4.050 3.553 30.635 1.00 24.77 11 THR F N 1
ATOM 5388 C CA . THR C 2 6 ? -5.521 3.347 30.649 1.00 25.82 11 THR F CA 1
ATOM 5389 C C . THR C 2 6 ? -6.282 4.606 30.246 1.00 27.95 11 THR F C 1
ATOM 5390 O O . THR C 2 6 ? -7.395 4.528 29.707 1.00 28.21 11 THR F O 1
ATOM 5394 N N . GLY C 2 7 ? -5.685 5.765 30.465 1.00 29.15 12 GLY F N 1
ATOM 5395 C CA . GLY C 2 7 ? -6.343 6.998 30.036 1.00 32.32 12 GLY F CA 1
ATOM 5396 C C . GLY C 2 7 ? -5.499 8.211 30.324 1.00 34.32 12 GLY F C 1
ATOM 5397 O O . GLY C 2 7 ? -4.271 8.110 30.346 1.00 35.04 12 GLY F O 1
ATOM 5398 N N . GLY C 2 8 ? -6.156 9.349 30.562 1.00 35.73 13 GLY F N 1
ATOM 5399 C CA . GLY C 2 8 ? -5.462 10.637 30.744 1.00 38.20 13 GLY F CA 1
ATOM 5400 C C . GLY C 2 8 ? -5.538 11.258 32.138 1.00 39.83 13 GLY F C 1
ATOM 5401 O O . GLY C 2 8 ? -6.496 11.033 32.890 1.00 38.74 13 GLY F O 1
ATOM 5402 N N . LYS C 2 9 ? -4.535 12.075 32.461 1.00 41.85 14 LYS F N 1
ATOM 5403 C CA . LYS C 2 9 ? -4.368 12.648 33.809 1.00 44.23 14 LYS F CA 1
ATOM 5404 C C . LYS C 2 9 ? -5.014 14.035 34.016 1.00 45.55 14 LYS F C 1
ATOM 5405 O O . LYS C 2 9 ? -5.622 14.604 33.096 1.00 45.93 14 LYS F O 1
ATOM 5407 N N . ALA C 2 10 ? -4.843 14.563 35.237 1.00 47.34 15 ALA F N 1
ATOM 5408 C CA . ALA C 2 10 ? -5.285 15.915 35.659 1.00 47.69 15 ALA F CA 1
ATOM 5409 C C . ALA C 2 10 ? -6.794 16.083 35.552 1.00 48.25 15 ALA F C 1
ATOM 5410 O O . ALA C 2 10 ? -7.533 15.460 36.307 1.00 48.50 15 ALA F O 1
ATOM 5412 N N . ALA D 2 2 ? -43.829 -50.574 22.601 1.00 34.15 7 ALA G N 1
ATOM 5413 C CA . ALA D 2 2 ? -42.490 -50.081 22.135 1.00 33.60 7 ALA G CA 1
ATOM 5414 C C . ALA D 2 2 ? -42.158 -48.726 22.783 1.00 33.00 7 ALA G C 1
ATOM 5415 O O . ALA D 2 2 ? -42.997 -47.833 22.841 1.00 32.20 7 ALA G O 1
ATOM 5417 N N . ARG D 2 3 ? -40.936 -48.582 23.281 1.00 31.75 8 ARG G N 1
ATOM 5418 C CA . ARG D 2 3 ? -40.501 -47.296 23.837 1.00 30.96 8 ARG G CA 1
ATOM 5419 C C . ARG D 2 3 ? -39.007 -47.168 23.584 1.00 30.24 8 ARG G C 1
ATOM 5420 O O . ARG D 2 3 ? -38.344 -48.174 23.322 1.00 30.13 8 ARG G O 1
ATOM 5434 N N . SER D 2 5 ? -35.187 -47.092 24.365 1.00 30.70 10 SER G N 1
ATOM 5435 C CA . SER D 2 5 ? -34.443 -47.771 25.417 1.00 32.31 10 SER G CA 1
ATOM 5436 C C . SER D 2 5 ? -32.934 -47.693 25.224 1.00 33.04 10 SER G C 1
ATOM 5437 O O . SER D 2 5 ? -32.443 -47.535 24.091 1.00 33.16 10 SER G O 1
ATOM 5440 N N . THR D 2 6 ? -32.216 -47.783 26.343 1.00 33.83 11 THR G N 1
ATOM 5441 C CA . THR D 2 6 ? -30.736 -47.652 26.378 1.00 35.61 11 THR G CA 1
ATOM 5442 C C . THR D 2 6 ? -29.995 -48.845 25.767 1.00 37.37 11 THR G C 1
ATOM 5443 O O . THR D 2 6 ? -28.883 -48.681 25.244 1.00 37.98 11 THR G O 1
ATOM 5447 N N . GLY D 2 7 ? -30.600 -50.028 25.835 1.00 38.58 12 GLY G N 1
ATOM 5448 C CA . GLY D 2 7 ? -29.982 -51.233 25.279 1.00 40.69 12 GLY G CA 1
ATOM 5449 C C . GLY D 2 7 ? -30.869 -52.452 25.423 1.00 42.26 12 GLY G C 1
ATOM 5450 O O . GLY D 2 7 ? -32.097 -52.312 25.472 1.00 43.33 12 GLY G O 1
ATOM 5451 N N . GLY D 2 8 ? -30.249 -53.636 25.525 1.00 42.96 13 GLY G N 1
ATOM 5452 C CA . GLY D 2 8 ? -30.975 -54.923 25.571 1.00 43.23 13 GLY G CA 1
ATOM 5453 C C . GLY D 2 8 ? -31.118 -55.579 26.943 1.00 43.21 13 GLY G C 1
ATOM 5454 O O . GLY D 2 8 ? -30.147 -56.104 27.510 1.00 42.42 13 GLY G O 1
#